Protein AF-0000000078967474 (afdb_homodimer)

Foldseek 3Di:
DQQFCVPPDPVLLVVLLVLLLLLLVLLLVLLVVCVVPVDPALQVLLLLLLLLLLQLLQCLPPPLQPNQLLVLLVVLPDDSVVSNVLLQVLLQVLQVVLVVLLVVLLVVLVVQLPDPPPPPCPVPVPPPPPPPPPDDDDDDDDDDDDDDDDPDDDPDDPPPPPPDPDPVVVVVVVVLLVQLSLLSSLLLSLLVLLLLLLLQLLLCLSLLCVVPVLLSNLSSVLSSVSSSSSSNNNLSSNCSSNVDNVVSSVSSSNSSVSSSVSNVVNVSPVRRHHPRSNNSSSSSSSSSNSSNNCSVPRSLVSSCVSVVVPPNSVVSSVVSNVSSVVSVVSSVVSDD/DDFFCVPPDPVLLVVLLVLLLLLLVLLLVLLVVCVVPVDPALQVLLLLLLLLLLQLLQCLPPPLQPNQLLVLLVVLPDDSVVSNVLLQVLLQVLQVVLVVLLVVLLVVLVVQLPDPPPPPCPVVPVDPPPPPPDDDDDDDDDDDDDDDDDPDDPVDDPPPPPPPPPPVVVVVVVVLSVQLSLLSSLLLSLLVLLLLLLLQLLLCLSLLCVVPVLLNNLSSVLSSVSSSSSSNNNLNSNCSSNVDNVVSSVSSSNSSVSSSVSNVVNVSPSRGHHPRSNNSSSSSSSSSNSSNNCSVPRSLVSSCVSVVVPPNSVVSSVVSNVSSVVSVVSSVVSDD

Secondary structure (DSSP, 8-state):
---SSTTS-HHHHHHHHHHHHHHHHHHHHHHHHHHHS----HHHHHHHHHHHHHHHHHIIIIIIIIIIIHHHHHHTT--HHHHHHHHHHHHHHHHHHHHHHHHHHHHHHHHHH-----------------------------------------------------HHHHHHHHHHHHHHHHHHHHHHHHHHHHHHHHHHHHHHHHHHHHH-HHHHHHHHHHHHHHHHHHHHHHHHHHHHHH--HHHHHHHHHHHHHHHHHHHHHHHHHHHH----HHHHHHHHHHHHHHHHHHIIIIIHHHHHHH-TT-SSHHHHHHHHHHHHHHHHHHHHHH--/---S-TTS-HHHHHHHHHHHHHHHHHHHHHHHHHHHS----HHHHHHHHHHHHHHHHHIIIIIIIIIIIHHHHHHTT--HHHHHHHHHHHHHHHHHHHHHHHHHHHHHHHHHH-----------------------------------------------------HHHHHHHHHHHHHHHHHHHHHHHHHHHHHHHHHHHHHHHHHHHHH-HHHHHHHHHHHHHHHHHHHHHHHHHHHHHH--HHHHHHHHHHHHHHHHHHHHHHHHHHHH----HHHHHHHHHHHHHHHHHHIIIIIHHHHHHH-TT-SSHHHHHHHHHHHHHHHHHHHHHH--

InterPro domains:
  IPR003689 Zinc/iron permease [PF02535] (16-325)

Solvent-accessible surface area (backbone atoms only — not comparable to full-atom values): 32319 Å² total; per-residue (Å²): 128,89,54,49,53,84,82,52,56,66,64,57,53,48,50,26,47,47,41,17,40,50,22,21,48,26,11,36,51,22,14,49,51,36,66,72,51,74,70,92,37,51,58,57,51,8,27,38,27,10,20,39,22,17,29,40,36,43,45,16,46,54,40,29,27,59,41,44,3,22,44,24,23,33,72,57,68,38,54,70,40,54,9,46,43,54,19,49,50,28,19,58,54,10,39,62,53,40,53,53,47,48,54,52,21,45,55,51,22,55,63,63,61,62,51,82,62,77,69,73,72,61,74,69,73,64,73,70,70,78,70,70,72,69,78,79,81,83,80,80,80,80,85,75,79,84,79,81,79,81,81,82,81,82,84,80,81,73,74,70,73,79,73,65,82,52,73,66,57,53,51,53,48,48,53,49,49,52,49,20,39,50,27,26,21,50,12,45,32,47,22,52,54,44,20,61,47,26,19,59,50,8,20,49,26,22,45,35,25,74,74,33,58,65,36,9,50,45,41,25,50,41,49,20,60,57,23,21,49,47,8,27,35,19,12,42,27,23,22,71,28,67,71,36,61,67,59,10,44,47,44,16,38,57,17,22,50,28,8,43,52,16,21,51,51,24,48,44,30,72,16,56,38,77,71,49,40,54,56,52,10,44,51,29,3,26,42,16,18,26,40,37,44,46,20,66,65,44,29,39,52,52,8,36,71,47,27,80,80,50,82,40,26,59,61,24,21,49,49,19,30,49,54,43,50,51,38,51,43,53,40,44,66,44,50,129,130,89,60,40,59,81,84,55,55,66,64,58,54,49,51,25,45,48,40,17,41,50,22,21,48,26,10,36,53,23,14,49,50,37,68,72,51,75,69,92,36,50,58,55,52,8,26,38,28,10,21,40,21,17,28,40,37,43,44,17,45,55,40,30,27,61,41,46,4,22,44,24,22,33,72,57,66,38,54,69,41,53,9,46,42,54,18,48,51,28,19,58,54,10,39,63,51,39,51,53,46,48,54,52,21,46,55,51,23,55,62,65,60,60,48,79,59,75,68,72,69,61,72,70,72,64,74,73,67,80,74,74,73,77,73,85,79,84,79,80,78,75,83,79,76,84,80,80,82,78,82,76,80,78,83,77,82,70,77,67,70,78,72,64,80,53,70,66,57,53,52,52,49,48,54,50,49,52,49,20,39,50,26,26,22,50,11,46,35,46,22,52,52,45,20,61,45,27,19,59,50,7,20,48,26,22,44,34,24,73,74,32,58,66,38,9,51,45,40,24,50,43,49,22,60,58,23,21,50,48,8,28,35,20,12,44,27,24,21,71,27,66,70,36,63,67,60,10,44,48,45,15,39,57,17,23,51,27,8,43,52,15,21,50,51,23,50,44,31,72,14,58,42,78,72,48,40,52,55,50,10,42,52,30,2,24,44,15,18,26,40,36,42,45,20,65,64,46,28,39,51,52,8,36,71,46,26,78,82,51,82,41,26,58,61,25,21,50,51,19,29,49,54,44,49,50,40,52,43,53,40,43,66,45,49,129

Organism: NCBI:txid3068

Nearest PDB structures (foldseek):
  5tsb-assembly1_A  TM=7.595E-01  e=4.022E-06  Bordetella bronchiseptica RB50
  7z6n-assembly1_A  TM=7.230E-01  e=1.761E-06  Bordetella bronchiseptica
  8czj-assembly1_A  TM=6.853E-01  e=2.496E-05  Bordetella bronchiseptica RB50
  7z6n-assembly1_A  TM=7.226E-01  e=1.488E-06  Bordetella bronchiseptica
  5tsb-assembly1_A  TM=7.365E-01  e=4.015E-06  Bordetella bronchiseptica RB50

Radius of gyration: 35.5 Å; Cα contacts (8 Å, |Δi|>4): 1011; chains: 2; bounding box: 143×106×66 Å

pLDDT: mean 75.91, std 23.41, range [16.28, 97.38]

Sequence (672 aa):
MAGGCQGISAGRLGVAYACVIGAGVASVAGGLIIIAVPVKNNLFLAASLAFAAGVMLYISVVDIFAGKSVGHFAEAGYDDAYAFTYASICFFCGFPISWALDKLAERLAYQGSEGPSPLAHHPSTSALPEKVQTDDSTSVAGGTLPQQRALTDVESAADLGSQRPSDMDSEQASVKAVRSRKLIHMGILAAMAVALHNMPEGLVTFVGYMDSITSGITTAVAIAIHNIPEGMVISSAVYFGTGRRGRAILWAALAAFTEPLGGLIGLAVVCGGSMTETVFGILFGLVGGIMTYISLKELLPGARSFDPEDRVTTGFLTAGMIIMACSLIAIAFSSPMAGGCQGISAGRLGVAYACVIGAGVASVAGGLIIIAVPVKNNLFLAASLAFAAGVMLYISVVDIFAGKSVGHFAEAGYDDAYAFTYASICFFCGFPISWALDKLAERLAYQGSEGPSPLAHHPSTSALPEKVQTDDSTSVAGGTLPQQRALTDVESAADLGSQRPSDMDSEQASVKAVRSRKLIHMGILAAMAVALHNMPEGLVTFVGYMDSITSGITTAVAIAIHNIPEGMVISSAVYFGTGRRGRAILWAALAAFTEPLGGLIGLAVVCGGSMTETVFGILFGLVGGIMTYISLKELLPGARSFDPEDRVTTGFLTAGMIIMACSLIAIAFSSP

Structure (mmCIF, N/CA/C/O backbone):
data_AF-0000000078967474-model_v1
#
loop_
_entity.id
_entity.type
_entity.pdbx_description
1 polymer 'Iron-nutrition responsive ZIP family transporter'
#
loop_
_atom_site.group_PDB
_atom_site.id
_atom_site.type_symbol
_atom_site.label_atom_id
_atom_site.label_alt_id
_atom_site.label_comp_id
_atom_site.label_asym_id
_atom_site.label_entity_id
_atom_site.label_seq_id
_atom_site.pdbx_PDB_ins_code
_atom_site.Cartn_x
_atom_site.Cartn_y
_atom_site.Cartn_z
_atom_site.occupancy
_atom_site.B_iso_or_equiv
_atom_site.auth_seq_id
_atom_site.auth_comp_id
_atom_site.auth_asym_id
_atom_site.auth_atom_id
_atom_site.pdbx_PDB_model_num
ATOM 1 N N . MET A 1 1 ? 32.062 -26.656 -1.939 1 31.28 1 MET A N 1
ATOM 2 C CA . MET A 1 1 ? 32.188 -25.844 -3.146 1 31.28 1 MET A CA 1
ATOM 3 C C . MET A 1 1 ? 33.219 -24.734 -2.957 1 31.28 1 MET A C 1
ATOM 5 O O . MET A 1 1 ? 33.312 -24.156 -1.879 1 31.28 1 MET A O 1
ATOM 9 N N . ALA A 1 2 ? 34.375 -24.703 -3.506 1 35.75 2 ALA A N 1
ATOM 10 C CA . ALA A 1 2 ? 35.531 -23.828 -3.35 1 35.75 2 ALA A CA 1
ATOM 11 C C . ALA A 1 2 ? 35.094 -22.359 -3.285 1 35.75 2 ALA A C 1
ATOM 13 O O . ALA A 1 2 ? 34.5 -21.844 -4.227 1 35.75 2 ALA A O 1
ATOM 14 N N . GLY A 1 3 ? 34.75 -21.609 -2.395 1 43.16 3 GLY A N 1
ATOM 15 C CA . GLY A 1 3 ? 34.438 -20.359 -1.721 1 43.16 3 GLY A CA 1
ATOM 16 C C . GLY A 1 3 ? 35.5 -19.297 -1.908 1 43.16 3 GLY A C 1
ATOM 17 O O . GLY A 1 3 ? 36.188 -18.922 -0.955 1 43.16 3 GLY A O 1
ATOM 18 N N . GLY A 1 4 ? 35.719 -18.938 -3.238 1 57.34 4 GLY A N 1
ATOM 19 C CA . GLY A 1 4 ? 36.5 -17.859 -3.816 1 57.34 4 GLY A CA 1
ATOM 20 C C . GLY A 1 4 ? 36.031 -17.438 -5.195 1 57.34 4 GLY A C 1
ATOM 21 O O . GLY A 1 4 ? 35.156 -18.109 -5.781 1 57.34 4 GLY A O 1
ATOM 22 N N . CYS A 1 5 ? 36.125 -16.156 -5.543 1 64.12 5 CYS A N 1
ATOM 23 C CA . CYS A 1 5 ? 35.812 -15.648 -6.875 1 64.12 5 CYS A CA 1
ATOM 24 C C . CYS A 1 5 ? 36.781 -16.234 -7.918 1 64.12 5 CYS A C 1
ATOM 26 O O . CYS A 1 5 ? 37 -15.641 -8.969 1 64.12 5 CYS A O 1
ATOM 28 N N . GLN A 1 6 ? 37.438 -17.375 -7.637 1 66.38 6 GLN A N 1
ATOM 29 C CA . GLN A 1 6 ? 38.531 -17.859 -8.469 1 66.38 6 GLN A CA 1
ATOM 30 C C . GLN A 1 6 ? 38.031 -18.203 -9.875 1 66.38 6 GLN A C 1
ATOM 32 O O . GLN A 1 6 ? 38.75 -18.031 -10.852 1 66.38 6 GLN A O 1
ATOM 37 N N . GLY A 1 7 ? 36.812 -18.078 -10.234 1 66.75 7 GLY A N 1
ATOM 38 C CA . GLY A 1 7 ? 36.281 -18.375 -11.555 1 66.75 7 GLY A CA 1
ATOM 39 C C . GLY A 1 7 ? 35.531 -17.203 -12.172 1 66.75 7 GLY A C 1
ATOM 40 O O . GLY A 1 7 ? 35.156 -17.25 -13.344 1 66.75 7 GLY A O 1
ATOM 41 N N . ILE A 1 8 ? 35.531 -16.234 -11.484 1 73.56 8 ILE A N 1
ATOM 42 C CA . ILE A 1 8 ? 34.812 -15.094 -11.992 1 73.56 8 ILE A CA 1
ATOM 43 C C . ILE A 1 8 ? 35.781 -13.992 -12.414 1 73.56 8 ILE A C 1
ATOM 45 O O . ILE A 1 8 ? 36.688 -13.648 -11.664 1 73.56 8 ILE A O 1
ATOM 49 N N . SER A 1 9 ? 35.75 -13.578 -13.711 1 79.31 9 SER A N 1
ATOM 50 C CA . SER A 1 9 ? 36.625 -12.516 -14.234 1 79.31 9 SER A CA 1
ATOM 51 C C . SER A 1 9 ? 36.531 -11.266 -13.367 1 79.31 9 SER A C 1
ATOM 53 O O . SER A 1 9 ? 35.438 -10.836 -12.984 1 79.31 9 SER A O 1
ATOM 55 N N . ALA A 1 10 ? 37.656 -10.812 -13.016 1 82.44 10 ALA A N 1
ATOM 56 C CA . ALA A 1 10 ? 37.75 -9.586 -12.242 1 82.44 10 ALA A CA 1
ATOM 57 C C . ALA A 1 10 ? 37 -8.445 -12.914 1 82.44 10 ALA A C 1
ATOM 59 O O . ALA A 1 10 ? 36.438 -7.586 -12.242 1 82.44 10 ALA A O 1
ATOM 60 N N . GLY A 1 11 ? 37 -8.453 -14.172 1 87.25 11 GLY A N 1
ATOM 61 C CA . GLY A 1 11 ? 36.281 -7.445 -14.922 1 87.25 11 GLY A CA 1
ATOM 62 C C . GLY A 1 11 ? 34.781 -7.508 -14.703 1 87.25 11 GLY A C 1
ATOM 63 O O . GLY A 1 11 ? 34.125 -6.477 -14.57 1 87.25 11 GLY A O 1
ATOM 64 N N . ARG A 1 12 ? 34.344 -8.719 -14.656 1 90.06 12 ARG A N 1
ATOM 65 C CA . ARG A 1 12 ? 32.906 -8.898 -14.445 1 90.06 12 ARG A CA 1
ATOM 66 C C . ARG A 1 12 ? 32.5 -8.438 -13.047 1 90.06 12 ARG A C 1
ATOM 68 O O . ARG A 1 12 ? 31.453 -7.805 -12.875 1 90.06 12 ARG A O 1
ATOM 75 N N . LEU A 1 13 ? 33.312 -8.719 -12.125 1 90.69 13 LEU A N 1
ATOM 76 C CA . LEU A 1 13 ? 33.062 -8.289 -10.75 1 90.69 13 LEU A CA 1
ATOM 77 C C . LEU A 1 13 ? 33.094 -6.766 -10.648 1 90.69 13 LEU A C 1
ATOM 79 O O . LEU A 1 13 ? 32.281 -6.164 -9.961 1 90.69 13 LEU A O 1
ATOM 83 N N . GLY A 1 14 ? 34.031 -6.211 -11.344 1 92.62 14 GLY A N 1
ATOM 84 C CA . GLY A 1 14 ? 34.156 -4.766 -11.336 1 92.62 14 GLY A CA 1
ATOM 85 C C . GLY A 1 14 ? 32.969 -4.047 -11.938 1 92.62 14 GLY A C 1
ATOM 86 O O . GLY A 1 14 ? 32.5 -3.051 -11.391 1 92.62 14 GLY A O 1
ATOM 87 N N . VAL A 1 15 ? 32.562 -4.547 -13.031 1 93.44 15 VAL A N 1
ATOM 88 C CA . VAL A 1 15 ? 31.406 -3.916 -13.688 1 93.44 15 VAL A CA 1
ATOM 89 C C . VAL A 1 15 ? 30.156 -4.078 -12.828 1 93.44 15 VAL A C 1
ATOM 91 O O . VAL A 1 15 ? 29.344 -3.164 -12.734 1 93.44 15 VAL A O 1
ATOM 94 N N . ALA A 1 16 ? 30.031 -5.277 -12.266 1 93.12 16 ALA A N 1
ATOM 95 C CA . ALA A 1 16 ? 28.906 -5.508 -11.359 1 93.12 16 ALA A CA 1
ATOM 96 C C . ALA A 1 16 ? 28.891 -4.48 -10.234 1 93.12 16 ALA A C 1
ATOM 98 O O . ALA A 1 16 ? 27.844 -3.9 -9.922 1 93.12 16 ALA A O 1
ATOM 99 N N . TYR A 1 17 ? 29.984 -4.316 -9.711 1 94.19 17 TYR A N 1
ATOM 100 C CA . TYR A 1 17 ? 30.078 -3.385 -8.594 1 94.19 17 TYR A CA 1
ATOM 101 C C . TYR A 1 17 ? 29.906 -1.946 -9.07 1 94.19 17 TYR A C 1
ATOM 103 O O . TYR A 1 17 ? 29.328 -1.117 -8.352 1 94.19 17 TYR A O 1
ATOM 111 N N . ALA A 1 18 ? 30.406 -1.661 -10.25 1 94.62 18 ALA A N 1
ATOM 112 C CA . ALA A 1 18 ? 30.188 -0.342 -10.836 1 94.62 18 ALA A CA 1
ATOM 113 C C . ALA A 1 18 ? 28.688 -0.064 -11.016 1 94.62 18 ALA A C 1
ATOM 115 O O . ALA A 1 18 ? 28.234 1.07 -10.836 1 94.62 18 ALA A O 1
ATOM 116 N N . CYS A 1 19 ? 28 -1.054 -11.383 1 93.88 19 CYS A N 1
ATOM 117 C CA . CYS A 1 19 ? 26.547 -0.922 -11.5 1 93.88 19 CYS A CA 1
ATOM 118 C C . CYS A 1 19 ? 25.922 -0.571 -10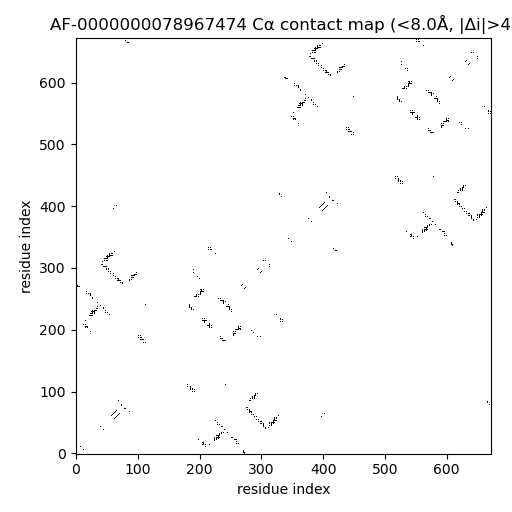.156 1 93.88 19 CYS A C 1
ATOM 120 O O . CYS A 1 19 ? 25.047 0.29 -10.078 1 93.88 19 CYS A O 1
ATOM 122 N N . VAL A 1 20 ? 26.406 -1.191 -9.133 1 94.44 20 VAL A N 1
ATOM 123 C CA . VAL A 1 20 ? 25.922 -0.939 -7.777 1 94.44 20 VAL A CA 1
ATOM 124 C C . VAL A 1 20 ? 26.219 0.503 -7.379 1 94.44 20 VAL A C 1
ATOM 126 O O . VAL A 1 20 ? 25.344 1.215 -6.883 1 94.44 20 VAL A O 1
ATOM 129 N N . ILE A 1 21 ? 27.406 0.875 -7.656 1 94.62 21 ILE A N 1
ATOM 130 C CA . ILE A 1 21 ? 27.828 2.229 -7.309 1 94.62 21 ILE A CA 1
ATOM 131 C C . ILE A 1 21 ? 27.016 3.242 -8.117 1 94.62 21 ILE A C 1
ATOM 133 O O . ILE A 1 21 ? 26.594 4.27 -7.582 1 94.62 21 ILE A O 1
ATOM 137 N N . GLY A 1 22 ? 26.891 2.971 -9.312 1 93.69 22 GLY A N 1
ATOM 138 C CA . GLY A 1 22 ? 26.094 3.854 -10.164 1 93.69 22 GLY A CA 1
ATOM 139 C C . GLY A 1 22 ? 24.688 4.07 -9.656 1 93.69 22 GLY A C 1
ATOM 140 O O . GLY A 1 22 ? 24.188 5.199 -9.641 1 93.69 22 GLY A O 1
ATOM 141 N N . ALA A 1 23 ? 24.062 3.025 -9.281 1 90.5 23 ALA A N 1
ATOM 142 C CA . ALA A 1 23 ? 22.719 3.119 -8.727 1 90.5 23 ALA A CA 1
ATOM 143 C C . ALA A 1 23 ? 22.703 3.963 -7.457 1 90.5 23 ALA A C 1
ATOM 145 O O . ALA A 1 23 ? 21.797 4.77 -7.25 1 90.5 23 ALA A O 1
ATOM 146 N N . GLY A 1 24 ? 23.688 3.779 -6.645 1 90.81 24 GLY A N 1
ATOM 147 C CA . GLY A 1 24 ? 23.797 4.566 -5.426 1 90.81 24 GLY A CA 1
ATOM 148 C C . GLY A 1 24 ? 24.047 6.039 -5.688 1 90.81 24 GLY A C 1
ATOM 149 O O . GLY A 1 24 ? 23.453 6.898 -5.031 1 90.81 24 GLY A O 1
ATOM 150 N N . VAL A 1 25 ? 24.844 6.34 -6.668 1 93.5 25 VAL A N 1
ATOM 151 C CA . VAL A 1 25 ? 25.203 7.711 -7.02 1 93.5 25 VAL A CA 1
ATOM 152 C C . VAL A 1 25 ? 23.969 8.445 -7.531 1 93.5 25 VAL A C 1
ATOM 154 O O . VAL A 1 25 ? 23.844 9.664 -7.352 1 93.5 25 VAL A O 1
ATOM 157 N N . ALA A 1 26 ? 23.078 7.75 -8.062 1 93 26 ALA A N 1
ATOM 158 C CA . ALA A 1 26 ? 21.844 8.352 -8.555 1 93 26 ALA A CA 1
ATOM 159 C C . ALA A 1 26 ? 21.078 9.039 -7.43 1 93 26 ALA A C 1
ATOM 161 O O . ALA A 1 26 ? 20.484 10.109 -7.629 1 93 26 ALA A O 1
ATOM 162 N N . SER A 1 27 ? 21.078 8.445 -6.297 1 91.38 27 SER A N 1
ATOM 163 C CA . SER A 1 27 ? 20.438 9.062 -5.141 1 91.38 27 SER A CA 1
ATOM 164 C C . SER A 1 27 ? 21.109 10.375 -4.77 1 91.38 27 SER A C 1
ATOM 166 O O . SER A 1 27 ? 20.438 11.359 -4.441 1 91.38 27 SER A O 1
ATOM 168 N N . VAL A 1 28 ? 22.406 10.359 -4.832 1 92.62 28 VAL A N 1
ATOM 169 C CA . VAL A 1 28 ? 23.156 11.57 -4.52 1 92.62 28 VAL A CA 1
ATOM 170 C C . VAL A 1 28 ? 22.875 12.641 -5.57 1 92.62 28 VAL A C 1
ATOM 172 O O . VAL A 1 28 ? 22.703 13.82 -5.238 1 92.62 28 VAL A O 1
ATOM 175 N N . ALA A 1 29 ? 22.828 12.242 -6.758 1 92.81 29 ALA A N 1
ATOM 176 C CA . ALA A 1 29 ? 22.516 13.164 -7.844 1 92.81 29 ALA A CA 1
ATOM 177 C C . ALA A 1 29 ? 21.141 13.797 -7.645 1 92.81 29 ALA A C 1
ATOM 179 O O . ALA A 1 29 ? 20.969 15 -7.867 1 92.81 29 ALA A O 1
ATOM 180 N N . GLY A 1 30 ? 20.219 13.055 -7.281 1 88.75 30 GLY A N 1
ATOM 181 C CA . GLY A 1 30 ? 18.906 13.586 -6.969 1 88.75 30 GLY A CA 1
ATOM 182 C C . GLY A 1 30 ? 18.922 14.633 -5.871 1 88.75 30 GLY A C 1
ATOM 183 O O . GLY A 1 30 ? 18.281 15.68 -5.984 1 88.75 30 GLY A O 1
ATOM 184 N N . GLY A 1 31 ? 19.641 14.289 -4.836 1 89.5 31 GLY A N 1
ATOM 185 C CA . GLY A 1 31 ? 19.797 15.258 -3.76 1 89.5 31 GLY A CA 1
ATOM 186 C C . GLY A 1 31 ? 20.453 16.547 -4.215 1 89.5 31 GLY A C 1
ATOM 187 O O . GLY A 1 31 ? 20.062 17.641 -3.773 1 89.5 31 GLY A O 1
ATOM 188 N N . LEU A 1 32 ? 21.359 16.453 -5.129 1 89.31 32 LEU A N 1
ATOM 189 C CA . LEU A 1 32 ? 22.078 17.625 -5.637 1 89.31 32 LEU A CA 1
ATOM 190 C C . LEU A 1 32 ? 21.156 18.5 -6.484 1 89.31 32 LEU A C 1
ATOM 192 O O . LEU A 1 32 ? 21.312 19.719 -6.5 1 89.31 32 LEU A O 1
ATOM 196 N N . ILE A 1 33 ? 20.25 17.906 -7.098 1 84.06 33 ILE A N 1
ATOM 197 C CA . ILE A 1 33 ? 19.328 18.641 -7.941 1 84.06 33 ILE A CA 1
ATOM 198 C C . ILE A 1 33 ? 18.5 19.594 -7.086 1 84.06 33 ILE A C 1
ATOM 200 O O . ILE A 1 33 ? 18.281 20.75 -7.473 1 84.06 33 ILE A O 1
ATOM 204 N N . ILE A 1 34 ? 18.156 19.219 -5.945 1 79.69 34 ILE A N 1
ATOM 205 C CA . ILE A 1 34 ? 17.312 20.031 -5.066 1 79.69 34 ILE A CA 1
ATOM 206 C C . ILE A 1 34 ? 18.109 21.203 -4.523 1 79.69 34 ILE A C 1
ATOM 208 O O . ILE A 1 34 ? 17.578 22.297 -4.324 1 79.69 34 ILE A O 1
ATOM 212 N N . ILE A 1 35 ? 19.297 20.969 -4.281 1 78.81 35 ILE A N 1
ATOM 213 C CA . ILE A 1 35 ? 20.156 22.016 -3.748 1 78.81 35 ILE A CA 1
ATOM 214 C C . ILE A 1 35 ? 20.391 23.078 -4.824 1 78.81 35 ILE A C 1
ATOM 216 O O . ILE A 1 35 ? 20.484 24.266 -4.52 1 78.81 35 ILE A O 1
ATOM 220 N N . ALA A 1 36 ? 20.391 22.594 -5.934 1 79.81 36 ALA A N 1
ATOM 221 C CA . ALA A 1 36 ? 20.672 23.5 -7.043 1 79.81 36 ALA A CA 1
ATOM 222 C C . ALA A 1 36 ? 19.422 24.312 -7.418 1 79.81 36 ALA A C 1
ATOM 224 O O . ALA A 1 36 ? 19.531 25.438 -7.906 1 79.81 36 ALA A O 1
ATOM 225 N N . VAL A 1 37 ? 18.25 23.734 -7.211 1 66.31 37 VAL A N 1
ATOM 226 C CA . VAL A 1 37 ? 17.016 24.453 -7.551 1 66.31 37 VAL A CA 1
ATOM 227 C C . VAL A 1 37 ? 16.109 24.516 -6.328 1 66.31 37 VAL A C 1
ATOM 229 O O . VAL A 1 37 ? 15.258 23.641 -6.129 1 66.31 37 VAL A O 1
ATOM 232 N N . PRO A 1 38 ? 16.469 25.422 -5.441 1 61.19 38 PRO A N 1
ATOM 233 C CA . PRO A 1 38 ? 15.75 25.469 -4.168 1 61.19 38 PRO A CA 1
ATOM 234 C C . PRO A 1 38 ? 14.266 25.781 -4.34 1 61.19 38 PRO A C 1
ATOM 236 O O . PRO A 1 38 ? 13.914 26.859 -4.844 1 61.19 38 PRO A O 1
ATOM 239 N N . VAL A 1 39 ? 13.461 24.812 -4.543 1 60.75 39 VAL A N 1
ATOM 240 C CA . VAL A 1 39 ? 12.031 25.078 -4.617 1 60.75 39 VAL A CA 1
ATOM 241 C C . VAL A 1 39 ? 11.414 25 -3.219 1 60.75 39 VAL A C 1
ATOM 243 O O . VAL A 1 39 ? 11.43 23.938 -2.588 1 60.75 39 VAL A O 1
ATOM 246 N N . LYS A 1 40 ? 11.328 26.109 -2.607 1 66.81 40 LYS A N 1
ATOM 247 C CA . LYS A 1 40 ? 10.68 26.203 -1.305 1 66.81 40 LYS A CA 1
ATOM 248 C C . LYS A 1 40 ? 9.164 26.297 -1.451 1 66.81 40 LYS A C 1
ATOM 250 O O . LYS A 1 40 ? 8.562 27.328 -1.136 1 66.81 40 LYS A O 1
ATOM 255 N N . ASN A 1 41 ? 8.617 25.328 -1.972 1 81.44 41 ASN A N 1
ATOM 256 C CA . ASN A 1 41 ? 7.18 25.266 -2.188 1 81.44 41 ASN A CA 1
ATOM 257 C C . ASN A 1 41 ? 6.574 24.016 -1.552 1 81.44 41 ASN A C 1
ATOM 259 O O . ASN A 1 41 ? 7.09 22.922 -1.725 1 81.44 41 ASN A O 1
ATOM 263 N N . ASN A 1 42 ? 5.645 24.328 -0.782 1 84.62 42 ASN A N 1
ATOM 264 C CA . ASN A 1 42 ? 4.957 23.234 -0.091 1 84.62 42 ASN A CA 1
ATOM 265 C C . ASN A 1 42 ? 4.453 22.172 -1.069 1 84.62 42 ASN A C 1
ATOM 267 O O . ASN A 1 42 ? 4.512 20.984 -0.781 1 84.62 42 ASN A O 1
ATOM 271 N N . LEU A 1 43 ? 4.156 22.641 -2.197 1 89.12 43 LEU A N 1
ATOM 272 C CA . LEU A 1 43 ? 3.6 21.703 -3.164 1 89.12 43 LEU A CA 1
ATOM 273 C C . LEU A 1 43 ? 4.695 20.828 -3.762 1 89.12 43 LEU A C 1
ATOM 275 O O . LEU A 1 43 ? 4.457 19.656 -4.066 1 89.12 43 LEU A O 1
ATOM 279 N N . PHE A 1 44 ? 5.789 21.438 -3.904 1 84.88 44 PHE A N 1
ATOM 280 C CA . PHE A 1 44 ? 6.906 20.641 -4.402 1 84.88 44 PHE A CA 1
ATOM 281 C C . PHE A 1 44 ? 7.312 19.578 -3.387 1 84.88 44 PHE A C 1
ATOM 283 O O . PHE A 1 44 ? 7.582 18.438 -3.752 1 84.88 44 PHE A O 1
ATOM 290 N N . LEU A 1 45 ? 7.32 20 -2.15 1 81.06 45 LEU A N 1
ATOM 291 C CA . LEU A 1 45 ? 7.66 19.047 -1.099 1 81.06 45 LEU A CA 1
ATOM 292 C C . LEU A 1 45 ? 6.629 17.938 -1.027 1 81.06 45 LEU A C 1
ATOM 294 O O . LEU A 1 45 ? 6.984 16.75 -0.924 1 81.06 45 LEU A O 1
ATOM 298 N N . ALA A 1 46 ? 5.457 18.312 -1.116 1 88.44 46 ALA A N 1
ATOM 299 C CA . ALA A 1 46 ? 4.375 17.344 -1.087 1 88.44 46 ALA A CA 1
ATOM 300 C C . ALA A 1 46 ? 4.48 16.359 -2.256 1 88.44 46 ALA A C 1
ATOM 302 O O . ALA A 1 46 ? 4.332 15.148 -2.08 1 88.44 46 ALA A O 1
ATOM 303 N N . ALA A 1 47 ? 4.809 16.922 -3.391 1 89 47 ALA A N 1
ATOM 304 C CA . ALA A 1 47 ? 4.93 16.094 -4.594 1 89 47 ALA A CA 1
ATOM 305 C C . ALA A 1 47 ? 6.086 15.109 -4.469 1 89 47 ALA A C 1
ATOM 307 O O . ALA A 1 47 ? 5.945 13.93 -4.816 1 89 47 ALA A O 1
ATOM 308 N N . SER A 1 48 ? 7.164 15.594 -3.961 1 83.25 48 SER A N 1
ATOM 309 C CA . SER A 1 48 ? 8.344 14.742 -3.828 1 83.25 48 SER A CA 1
ATOM 310 C C . SER A 1 48 ? 8.102 13.617 -2.834 1 83.25 48 SER A C 1
ATOM 312 O O . SER A 1 48 ? 8.445 12.461 -3.1 1 83.25 48 SER A O 1
ATOM 314 N N . LEU A 1 49 ? 7.516 13.969 -1.725 1 83.56 49 LEU A N 1
ATOM 315 C CA . LEU A 1 49 ? 7.227 12.977 -0.693 1 83.56 49 LEU A CA 1
ATOM 316 C C . LEU A 1 49 ? 6.227 11.945 -1.196 1 83.56 49 LEU A C 1
ATOM 318 O O . LEU A 1 49 ? 6.398 10.742 -0.975 1 83.56 49 LEU A O 1
ATOM 322 N N . ALA A 1 50 ? 5.254 12.422 -1.874 1 90.69 50 ALA A N 1
ATOM 323 C CA . ALA A 1 50 ? 4.223 11.531 -2.4 1 90.69 50 ALA A CA 1
ATOM 324 C C . ALA A 1 50 ? 4.789 10.602 -3.469 1 90.69 50 ALA A C 1
ATOM 326 O O . ALA A 1 50 ? 4.457 9.414 -3.506 1 90.69 50 ALA A O 1
ATOM 327 N N . PHE A 1 51 ? 5.59 11.18 -4.289 1 87.75 51 PHE A N 1
ATOM 328 C CA . PHE A 1 51 ? 6.219 10.375 -5.332 1 87.75 51 PHE A CA 1
ATOM 329 C C . PHE A 1 51 ? 7.066 9.266 -4.727 1 87.75 51 PHE A C 1
ATOM 331 O O . PHE A 1 51 ? 6.977 8.109 -5.141 1 87.75 51 PHE A O 1
ATOM 338 N N . ALA A 1 52 ? 7.828 9.648 -3.768 1 81.19 52 ALA A N 1
ATOM 339 C CA . ALA A 1 52 ? 8.672 8.672 -3.086 1 81.19 52 ALA A CA 1
ATOM 340 C C . ALA A 1 52 ? 7.832 7.602 -2.396 1 81.19 52 ALA A C 1
ATOM 342 O O . ALA A 1 52 ? 8.172 6.418 -2.43 1 81.19 52 ALA A O 1
ATOM 343 N N . ALA A 1 53 ? 6.785 7.992 -1.749 1 88.12 53 ALA A N 1
ATOM 344 C CA . ALA A 1 53 ? 5.891 7.055 -1.071 1 88.12 53 ALA A CA 1
ATOM 345 C C . ALA A 1 53 ? 5.281 6.066 -2.059 1 88.12 53 ALA A C 1
ATOM 347 O O . ALA A 1 53 ? 5.18 4.871 -1.768 1 88.12 53 ALA A O 1
ATOM 348 N N . GLY A 1 54 ? 4.914 6.539 -3.24 1 91.06 54 GLY A N 1
ATOM 349 C CA . GLY A 1 54 ? 4.352 5.672 -4.262 1 91.06 54 GLY A CA 1
ATOM 350 C C . GLY A 1 54 ? 5.328 4.629 -4.766 1 91.06 54 GLY A C 1
ATOM 351 O O . GLY A 1 54 ? 4.984 3.447 -4.875 1 91.06 54 GLY A O 1
ATOM 352 N N . VAL A 1 55 ? 6.465 5.094 -5.039 1 85.94 55 VAL A N 1
ATOM 353 C CA . VAL A 1 55 ? 7.512 4.195 -5.516 1 85.94 55 VAL A CA 1
ATOM 354 C C . VAL A 1 55 ? 7.797 3.131 -4.461 1 85.94 55 VAL A C 1
ATOM 356 O O . VAL A 1 55 ? 7.785 1.935 -4.758 1 85.94 55 VAL A O 1
ATOM 359 N N . MET A 1 56 ? 7.996 3.604 -3.283 1 83.56 56 MET A N 1
ATOM 360 C CA . MET A 1 56 ? 8.406 2.719 -2.197 1 83.56 56 MET A CA 1
ATOM 361 C C . MET A 1 56 ? 7.289 1.744 -1.839 1 83.56 56 MET A C 1
ATOM 363 O O . MET A 1 56 ? 7.547 0.567 -1.576 1 83.56 56 MET A O 1
ATOM 367 N N . LEU A 1 57 ? 6.113 2.207 -1.821 1 91.12 57 LEU A N 1
ATOM 368 C CA . LEU A 1 57 ? 4.98 1.357 -1.464 1 91.12 57 LEU A CA 1
ATOM 369 C C . LEU A 1 57 ? 4.77 0.264 -2.506 1 91.12 57 LEU A C 1
ATOM 371 O O . LEU A 1 57 ? 4.555 -0.899 -2.156 1 91.12 57 LEU A O 1
ATOM 375 N N . TYR A 1 58 ? 4.848 0.623 -3.725 1 92.69 58 TYR A N 1
ATOM 376 C CA . TYR A 1 58 ? 4.605 -0.342 -4.793 1 92.69 58 TYR A CA 1
ATOM 377 C C . TYR A 1 58 ? 5.688 -1.417 -4.809 1 92.69 58 TYR A C 1
ATOM 379 O O . TYR A 1 58 ? 5.383 -2.611 -4.836 1 92.69 58 TYR A O 1
ATOM 387 N N . ILE A 1 59 ? 6.879 -1.009 -4.762 1 85.38 59 ILE A N 1
ATOM 388 C CA . ILE A 1 59 ? 7.969 -1.97 -4.887 1 85.38 59 ILE A CA 1
ATOM 389 C C . ILE A 1 59 ? 8.031 -2.846 -3.639 1 85.38 59 ILE A C 1
ATOM 391 O O . ILE A 1 59 ? 8.367 -4.031 -3.719 1 85.38 59 ILE A O 1
ATOM 395 N N . SER A 1 60 ? 7.738 -2.293 -2.496 1 89.25 60 SER A N 1
ATOM 396 C CA . SER A 1 60 ? 7.887 -3.023 -1.241 1 89.25 60 SER A CA 1
ATOM 397 C C . SER A 1 60 ? 6.879 -4.168 -1.146 1 89.25 60 SER A C 1
ATOM 399 O O . SER A 1 60 ? 7.223 -5.266 -0.703 1 89.25 60 SER A O 1
ATOM 401 N N . VAL A 1 61 ? 5.719 -3.908 -1.626 1 94.12 61 VAL A N 1
ATOM 402 C CA . VAL A 1 61 ? 4.68 -4.918 -1.434 1 94.12 61 VAL A CA 1
ATOM 403 C C . VAL A 1 61 ? 4.633 -5.848 -2.643 1 94.12 61 VAL A C 1
ATOM 405 O O . VAL A 1 61 ? 4.621 -7.07 -2.492 1 94.12 61 VAL A O 1
ATOM 408 N N . VAL A 1 62 ? 4.711 -5.312 -3.84 1 92.44 62 VAL A N 1
ATOM 409 C CA . VAL A 1 62 ? 4.477 -6.078 -5.059 1 92.44 62 VAL A CA 1
ATOM 410 C C . VAL A 1 62 ? 5.711 -6.914 -5.391 1 92.44 62 VAL A C 1
ATOM 412 O O . VAL A 1 62 ? 5.594 -8.078 -5.785 1 92.44 62 VAL A O 1
ATOM 415 N N . ASP A 1 63 ? 6.797 -6.324 -5.23 1 88.62 63 ASP A N 1
ATOM 416 C CA . ASP A 1 63 ? 8 -7.008 -5.691 1 88.62 63 ASP A CA 1
ATOM 417 C C . ASP A 1 63 ? 8.781 -7.59 -4.516 1 88.62 63 ASP A C 1
ATOM 419 O O . ASP A 1 63 ? 9.031 -8.797 -4.465 1 88.62 63 ASP A O 1
ATOM 423 N N . ILE A 1 64 ? 9.086 -6.785 -3.553 1 85.69 64 ILE A N 1
ATOM 424 C CA . ILE A 1 64 ? 9.992 -7.191 -2.48 1 85.69 64 ILE A CA 1
ATOM 425 C C . ILE A 1 64 ? 9.305 -8.227 -1.594 1 85.69 64 ILE A C 1
ATOM 427 O O . ILE A 1 64 ? 9.867 -9.297 -1.331 1 85.69 64 ILE A O 1
ATOM 431 N N . PHE A 1 65 ? 8.117 -7.973 -1.168 1 93.62 65 PHE A N 1
ATOM 432 C CA . PHE A 1 65 ? 7.406 -8.891 -0.284 1 93.62 65 PHE A CA 1
ATOM 433 C C . PHE A 1 65 ? 6.809 -10.047 -1.073 1 93.62 65 PHE A C 1
ATOM 435 O O . PHE A 1 65 ? 7.246 -11.188 -0.935 1 93.62 65 PHE A O 1
ATOM 442 N N . ALA A 1 66 ? 5.957 -9.781 -2.01 1 91.25 66 ALA A N 1
ATOM 443 C CA . ALA A 1 66 ? 5.188 -10.812 -2.693 1 91.25 66 ALA A CA 1
ATOM 444 C C . ALA A 1 66 ? 6.047 -11.547 -3.721 1 91.25 66 ALA A C 1
ATOM 446 O O . ALA A 1 66 ? 5.852 -12.742 -3.967 1 91.25 66 ALA A O 1
ATOM 447 N N . GLY A 1 67 ? 6.984 -10.875 -4.281 1 89.31 67 GLY A N 1
ATOM 448 C CA . GLY A 1 67 ? 7.816 -11.484 -5.305 1 89.31 67 GLY A CA 1
ATOM 449 C C . GLY A 1 67 ? 9.07 -12.141 -4.746 1 89.31 67 GLY A C 1
ATOM 450 O O . GLY A 1 67 ? 9.234 -13.359 -4.836 1 89.31 67 GLY A O 1
ATOM 451 N N . LYS A 1 68 ? 9.82 -11.359 -4.059 1 87.5 68 LYS A N 1
ATOM 452 C CA . LYS A 1 68 ? 11.156 -11.82 -3.691 1 87.5 68 LYS A CA 1
ATOM 453 C C . LYS A 1 68 ? 11.133 -12.586 -2.371 1 87.5 68 LYS A C 1
ATOM 455 O O . LYS A 1 68 ? 11.641 -13.703 -2.287 1 87.5 68 LYS A O 1
ATOM 460 N N . SER A 1 69 ? 10.547 -12.016 -1.354 1 92.81 69 SER A N 1
ATOM 461 C CA . SER A 1 69 ? 10.547 -12.703 -0.067 1 92.81 69 SER A CA 1
ATOM 462 C C . SER A 1 69 ? 9.812 -14.031 -0.156 1 92.81 69 SER A C 1
ATOM 464 O O . SER A 1 69 ? 10.383 -15.086 0.148 1 92.81 69 SER A O 1
ATOM 466 N N . VAL A 1 70 ? 8.617 -14.016 -0.644 1 94.56 70 VAL A N 1
ATOM 467 C CA . VAL A 1 70 ? 7.84 -15.25 -0.789 1 94.56 70 VAL A CA 1
ATOM 468 C C . VAL A 1 70 ? 8.555 -16.203 -1.748 1 94.56 70 VAL A C 1
ATOM 470 O O . VAL A 1 70 ? 8.656 -17.391 -1.482 1 94.56 70 VAL A O 1
ATOM 473 N N . GLY A 1 71 ? 9.094 -15.695 -2.814 1 92.5 71 GLY A N 1
ATOM 474 C CA . GLY A 1 71 ? 9.805 -16.5 -3.801 1 92.5 71 GLY A CA 1
ATOM 475 C C . GLY A 1 71 ? 11.039 -17.188 -3.242 1 92.5 71 GLY A C 1
ATOM 476 O O . GLY A 1 71 ? 11.273 -18.359 -3.508 1 92.5 71 GLY A O 1
ATOM 477 N N . HIS A 1 72 ? 11.766 -16.453 -2.479 1 89.81 72 HIS A N 1
ATOM 478 C CA . HIS A 1 72 ? 12.984 -17.031 -1.921 1 89.81 72 HIS A CA 1
ATOM 479 C C . HIS A 1 72 ? 12.664 -18.094 -0.877 1 89.81 72 HIS A C 1
ATOM 481 O O . HIS A 1 72 ? 13.391 -19.094 -0.759 1 89.81 72 HIS A O 1
ATOM 487 N N . PHE A 1 73 ? 11.625 -17.891 -0.108 1 94.44 73 PHE A N 1
ATOM 488 C CA . PHE A 1 73 ? 11.219 -18.938 0.823 1 94.44 73 PHE A CA 1
ATOM 489 C C . PHE A 1 73 ? 10.75 -20.172 0.073 1 94.44 73 PHE A C 1
ATOM 491 O O . PHE A 1 73 ? 11.023 -21.312 0.494 1 94.44 73 PHE A O 1
ATOM 498 N N . ALA A 1 74 ? 10.047 -19.953 -1.01 1 94.31 74 ALA A N 1
ATOM 499 C CA . ALA A 1 74 ? 9.633 -21.078 -1.832 1 94.31 74 ALA A CA 1
ATOM 500 C C . ALA A 1 74 ? 10.844 -21.812 -2.41 1 94.31 74 ALA A C 1
ATOM 502 O O . ALA A 1 74 ? 10.883 -23.047 -2.414 1 94.31 74 ALA A O 1
ATOM 503 N N . GLU A 1 75 ? 11.781 -21.125 -2.85 1 91.94 75 GLU A N 1
ATOM 504 C CA . GLU A 1 75 ? 12.992 -21.703 -3.436 1 91.94 75 GLU A CA 1
ATOM 505 C C . GLU A 1 75 ? 13.836 -22.406 -2.379 1 91.94 75 GLU A C 1
ATOM 507 O O . GLU A 1 75 ? 14.625 -23.297 -2.701 1 91.94 75 GLU A O 1
ATOM 512 N N . ALA A 1 76 ? 13.672 -21.969 -1.148 1 92.25 76 ALA A N 1
ATOM 513 C CA . ALA A 1 76 ? 14.383 -22.609 -0.043 1 92.25 76 ALA A CA 1
ATOM 514 C C . ALA A 1 76 ? 13.789 -23.969 0.269 1 92.25 76 ALA A C 1
ATOM 516 O O . ALA A 1 76 ? 14.359 -24.734 1.056 1 92.25 76 ALA A O 1
ATOM 517 N N . GLY A 1 77 ? 12.602 -24.281 -0.358 1 93.25 77 GLY A N 1
ATOM 518 C CA . GLY A 1 77 ? 12.023 -25.609 -0.214 1 93.25 77 GLY A CA 1
ATOM 519 C C . GLY A 1 77 ? 10.727 -25.609 0.572 1 93.25 77 GLY A C 1
ATOM 520 O O . GLY A 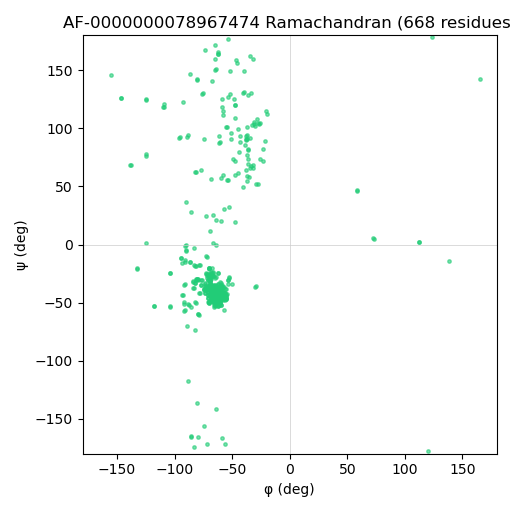1 77 ? 10.125 -26.672 0.792 1 93.25 77 GLY A O 1
ATOM 521 N N . TYR A 1 78 ? 10.297 -24.484 0.966 1 93.31 78 TYR A N 1
ATOM 522 C CA . TYR A 1 78 ? 9.039 -24.422 1.7 1 93.31 78 TYR A CA 1
ATOM 523 C C . TYR A 1 78 ? 7.852 -24.469 0.749 1 93.31 78 TYR A C 1
ATOM 525 O O . TYR A 1 78 ? 7.898 -23.891 -0.345 1 93.31 78 TYR A O 1
ATOM 533 N N . ASP A 1 79 ? 6.836 -25.156 1.213 1 94 79 ASP A N 1
ATOM 534 C CA . ASP A 1 79 ? 5.598 -25.141 0.435 1 94 79 ASP A CA 1
ATOM 535 C C . ASP A 1 79 ? 5.031 -23.719 0.339 1 94 79 ASP A C 1
ATOM 537 O O . ASP A 1 79 ? 5.383 -22.844 1.135 1 94 79 ASP A O 1
ATOM 541 N N . ASP A 1 80 ? 4.137 -23.5 -0.574 1 92.06 80 ASP A N 1
ATOM 542 C CA . ASP A 1 80 ? 3.605 -22.172 -0.89 1 92.06 80 ASP A CA 1
ATOM 543 C C . ASP A 1 80 ? 2.971 -21.531 0.341 1 92.06 80 ASP A C 1
ATOM 545 O O . ASP A 1 80 ? 3.195 -20.344 0.614 1 92.06 80 ASP A O 1
ATOM 549 N N . ALA A 1 81 ? 2.256 -22.328 1.105 1 91.88 81 ALA A N 1
ATOM 550 C CA . ALA A 1 81 ? 1.581 -21.797 2.285 1 91.88 81 ALA A CA 1
ATOM 551 C C . ALA A 1 81 ? 2.588 -21.375 3.35 1 91.88 81 ALA A C 1
ATOM 553 O O . ALA A 1 81 ? 2.441 -20.312 3.967 1 91.88 81 ALA A O 1
ATOM 554 N N . TYR A 1 82 ? 3.609 -22.141 3.523 1 95.12 82 TYR A N 1
ATOM 555 C CA . TYR A 1 82 ? 4.637 -21.812 4.508 1 95.12 82 TYR A CA 1
ATOM 556 C C . TYR A 1 82 ? 5.504 -20.656 4.031 1 95.12 82 TYR A C 1
ATOM 558 O O . TYR A 1 82 ? 5.91 -19.812 4.828 1 95.12 82 TYR A O 1
ATOM 566 N N . ALA A 1 83 ? 5.84 -20.719 2.744 1 96.19 83 ALA A N 1
ATOM 567 C CA . ALA A 1 83 ? 6.613 -19.609 2.18 1 96.19 83 ALA A CA 1
ATOM 568 C C . ALA A 1 83 ? 5.91 -18.281 2.404 1 96.19 83 ALA A C 1
ATOM 570 O O . ALA A 1 83 ? 6.535 -17.297 2.84 1 96.19 83 ALA A O 1
ATOM 571 N N . PHE A 1 84 ? 4.613 -18.266 2.184 1 95.56 84 PHE A N 1
ATOM 572 C CA . PHE A 1 84 ? 3.822 -17.062 2.371 1 95.56 84 PHE A CA 1
ATOM 573 C C . PHE A 1 84 ? 3.756 -16.688 3.846 1 95.56 84 PHE A C 1
ATOM 575 O O . PHE A 1 84 ? 3.818 -15.5 4.191 1 95.56 84 PHE A O 1
ATOM 582 N N . THR A 1 85 ? 3.633 -17.609 4.668 1 96.12 85 THR A N 1
ATOM 583 C CA . THR A 1 85 ? 3.531 -17.375 6.105 1 96.12 85 THR A CA 1
ATOM 584 C C . THR A 1 85 ? 4.824 -16.766 6.641 1 96.12 85 THR A C 1
ATOM 586 O O . THR A 1 85 ? 4.793 -15.742 7.332 1 96.12 85 THR A O 1
ATOM 589 N N . TYR A 1 86 ? 5.953 -17.391 6.301 1 97.06 86 TYR A N 1
ATOM 590 C CA . TYR A 1 86 ? 7.234 -16.906 6.789 1 97.06 86 TYR A CA 1
ATOM 591 C C . TYR A 1 86 ? 7.535 -15.508 6.238 1 97.06 86 TYR A C 1
ATOM 593 O O . TYR A 1 86 ? 8.047 -14.648 6.957 1 97.06 86 TYR A O 1
ATOM 601 N N . ALA A 1 87 ? 7.215 -15.328 4.988 1 96.81 87 ALA A N 1
ATOM 602 C CA . ALA A 1 87 ? 7.398 -14.008 4.391 1 96.81 87 ALA A CA 1
ATOM 603 C C . ALA A 1 87 ? 6.547 -12.961 5.105 1 96.81 87 ALA A C 1
ATOM 605 O O . ALA A 1 87 ? 7.016 -11.852 5.383 1 96.81 87 ALA A O 1
ATOM 606 N N . SER A 1 88 ? 5.312 -13.359 5.414 1 97.38 88 SER A N 1
ATOM 607 C CA . SER A 1 88 ? 4.398 -12.445 6.094 1 97.38 88 SER A CA 1
ATOM 608 C C . SER A 1 88 ? 4.902 -12.102 7.492 1 97.38 88 SER A C 1
ATOM 610 O O . SER A 1 88 ? 4.828 -10.945 7.914 1 97.38 88 SER A O 1
ATOM 612 N N . ILE A 1 89 ? 5.375 -13.047 8.148 1 97.25 89 ILE A N 1
ATOM 613 C CA . ILE A 1 89 ? 5.914 -12.82 9.484 1 97.25 89 ILE A CA 1
ATOM 614 C C . ILE A 1 89 ? 7.09 -11.844 9.398 1 97.25 89 ILE A C 1
ATOM 616 O O . ILE A 1 89 ? 7.156 -10.875 10.164 1 97.25 89 ILE A O 1
ATOM 620 N N . CYS A 1 90 ? 7.996 -12.062 8.523 1 95.69 90 CYS A N 1
ATOM 621 C CA . CYS A 1 90 ? 9.141 -11.172 8.344 1 95.69 90 CYS A CA 1
ATOM 622 C C . CYS A 1 90 ? 8.68 -9.766 7.973 1 95.69 90 CYS A C 1
ATOM 624 O O . CYS A 1 90 ? 9.203 -8.781 8.492 1 95.69 90 CYS A O 1
ATOM 626 N N . PHE A 1 91 ? 7.703 -9.703 7.113 1 96.5 91 PHE A N 1
ATOM 627 C CA . PHE A 1 91 ? 7.145 -8.438 6.668 1 96.5 91 PHE A CA 1
ATOM 628 C C . PHE A 1 91 ? 6.633 -7.621 7.852 1 96.5 91 PHE A C 1
ATOM 630 O O . PHE A 1 91 ? 6.965 -6.445 7.992 1 96.5 91 PHE A O 1
ATOM 637 N N . PHE A 1 92 ? 5.934 -8.266 8.695 1 97.12 92 PHE A N 1
ATOM 638 C CA . PHE A 1 92 ? 5.32 -7.543 9.805 1 97.12 92 PHE A CA 1
ATOM 639 C C . PHE A 1 92 ? 6.324 -7.324 10.93 1 97.12 92 PHE A C 1
ATOM 641 O O . PHE A 1 92 ? 6.133 -6.453 11.781 1 97.12 92 PHE A O 1
ATOM 648 N N . CYS A 1 93 ? 7.379 -8.047 10.969 1 95.38 93 CYS A N 1
ATOM 649 C CA . CYS A 1 93 ? 8.469 -7.766 11.898 1 95.38 93 CYS A CA 1
ATOM 650 C C . CYS A 1 93 ? 9.203 -6.488 11.5 1 95.38 93 CYS A C 1
ATOM 652 O O . CYS A 1 93 ? 9.883 -5.879 12.328 1 95.38 93 CYS A O 1
ATOM 654 N N . GLY A 1 94 ? 9.07 -6.09 10.312 1 91.06 94 GLY A N 1
ATOM 655 C CA . GLY A 1 94 ? 9.625 -4.824 9.859 1 91.06 94 GLY A CA 1
ATOM 656 C C . GLY A 1 94 ? 8.961 -3.619 10.492 1 91.06 94 GLY A C 1
ATOM 657 O O . GLY A 1 94 ? 9.57 -2.547 10.586 1 91.06 94 GLY A O 1
ATOM 658 N N . PHE A 1 95 ? 7.734 -3.816 10.945 1 92.38 95 PHE A N 1
ATOM 659 C CA . PHE A 1 95 ? 6.98 -2.686 11.477 1 92.38 95 PHE A CA 1
ATOM 660 C C . PHE A 1 95 ? 7.555 -2.236 12.812 1 92.38 95 PHE A C 1
ATOM 662 O O . PHE A 1 95 ? 7.848 -1.055 13.008 1 92.38 95 PHE A O 1
ATOM 669 N N . PRO A 1 96 ? 7.773 -3.092 13.719 1 91.62 96 PRO A N 1
ATOM 670 C CA . PRO A 1 96 ? 8.414 -2.641 14.953 1 91.62 96 PRO A CA 1
ATOM 671 C C . PRO A 1 96 ? 9.82 -2.096 14.727 1 91.62 96 PRO A C 1
ATOM 673 O O . PRO A 1 96 ? 10.25 -1.176 15.422 1 91.62 96 PRO A O 1
ATOM 676 N N . ILE A 1 97 ? 10.562 -2.607 13.805 1 87.12 97 ILE A N 1
ATOM 677 C CA . ILE A 1 97 ? 11.883 -2.086 13.469 1 87.12 97 ILE A CA 1
ATOM 678 C C . ILE A 1 97 ? 11.758 -0.653 12.953 1 87.12 97 ILE A C 1
ATOM 680 O O . ILE A 1 97 ? 12.547 0.22 13.328 1 87.12 97 ILE A O 1
ATOM 684 N N . SER A 1 98 ? 10.773 -0.477 12.133 1 86.5 98 SER A N 1
ATOM 685 C CA . SER A 1 98 ? 10.531 0.867 11.617 1 86.5 98 SER A CA 1
ATOM 686 C C . SER A 1 98 ? 10.164 1.83 12.742 1 86.5 98 SER A C 1
ATOM 688 O O . SER A 1 98 ? 10.531 3.006 12.703 1 86.5 98 SER A O 1
ATOM 690 N N . TRP A 1 99 ? 9.383 1.347 13.633 1 86.38 99 TRP A N 1
ATOM 691 C CA . TRP A 1 99 ? 9.031 2.162 14.789 1 86.38 99 TRP A CA 1
ATOM 692 C C . TRP A 1 99 ? 10.273 2.559 15.578 1 86.38 99 TRP A C 1
ATOM 694 O O . TRP A 1 99 ? 10.398 3.705 16.016 1 86.38 99 TRP A O 1
ATOM 704 N N . ALA A 1 100 ? 11.156 1.653 15.766 1 87.31 100 ALA A N 1
ATOM 705 C CA . ALA A 1 100 ? 12.414 1.935 16.453 1 87.31 100 ALA A CA 1
ATOM 706 C C . ALA A 1 100 ? 13.25 2.943 15.672 1 87.31 100 ALA A C 1
ATOM 708 O O . ALA A 1 100 ? 13.852 3.848 16.25 1 87.31 100 ALA A O 1
ATOM 709 N N . LEU A 1 101 ? 13.266 2.818 14.43 1 83.94 101 LEU A N 1
ATOM 710 C CA . LEU A 1 101 ? 13.984 3.752 13.57 1 83.94 101 LEU A CA 1
ATOM 711 C C . LEU A 1 101 ? 13.375 5.148 13.656 1 83.94 101 LEU A C 1
ATOM 713 O O . LEU A 1 101 ? 14.102 6.148 13.625 1 83.94 101 LEU A O 1
ATOM 717 N N . ASP A 1 102 ? 12.102 5.148 13.695 1 84.62 102 ASP A N 1
ATOM 718 C CA . ASP A 1 102 ? 11.391 6.418 13.828 1 84.62 102 ASP A CA 1
ATOM 719 C C . ASP A 1 102 ? 11.805 7.145 15.109 1 84.62 102 ASP A C 1
ATOM 721 O O . ASP A 1 102 ? 12.023 8.359 15.094 1 84.62 102 ASP A O 1
ATOM 725 N N . LYS A 1 103 ? 11.938 6.43 16.188 1 85.75 103 LYS A N 1
ATOM 726 C CA . LYS A 1 103 ? 12.375 7.012 17.453 1 85.75 103 LYS A CA 1
ATOM 727 C C . LYS A 1 103 ? 13.828 7.484 17.375 1 85.75 103 LYS A C 1
ATOM 729 O O . LYS A 1 103 ? 14.172 8.531 17.922 1 85.75 103 LYS A O 1
ATOM 734 N N . LEU A 1 104 ? 14.578 6.758 16.75 1 85.75 104 LEU A N 1
ATOM 735 C CA . LEU A 1 104 ? 15.977 7.133 16.562 1 85.75 104 LEU A CA 1
ATOM 736 C C . LEU A 1 104 ? 16.094 8.391 15.719 1 85.75 104 LEU A C 1
ATOM 738 O O . LEU A 1 104 ? 16.891 9.281 16.031 1 85.75 104 LEU A O 1
ATOM 742 N N . ALA A 1 105 ? 15.305 8.461 14.664 1 84.5 105 ALA A N 1
ATOM 743 C CA . ALA A 1 105 ? 15.297 9.625 13.781 1 84.5 105 ALA A CA 1
ATOM 744 C C . ALA A 1 105 ? 14.859 10.875 14.531 1 84.5 105 ALA A C 1
ATOM 746 O O . ALA A 1 105 ? 15.383 11.969 14.297 1 84.5 105 ALA A O 1
ATOM 747 N N . GLU A 1 106 ? 13.922 10.711 15.391 1 84 106 GLU A N 1
ATOM 748 C CA . GLU A 1 106 ? 13.445 11.82 16.203 1 84 106 GLU A CA 1
ATOM 749 C C . GLU A 1 106 ? 14.555 12.344 17.109 1 84 106 GLU A C 1
ATOM 751 O O . GLU A 1 106 ? 14.711 13.555 17.281 1 84 106 GLU A O 1
ATOM 756 N N . ARG A 1 107 ? 15.266 11.508 17.672 1 83.62 107 ARG A N 1
ATOM 757 C CA . ARG A 1 107 ? 16.375 11.883 18.562 1 83.62 107 ARG A CA 1
ATOM 758 C C . ARG A 1 107 ? 17.453 12.625 17.781 1 83.62 107 ARG A C 1
ATOM 760 O O . ARG A 1 107 ? 18.016 13.602 18.281 1 83.62 107 ARG A O 1
ATOM 767 N N . LEU A 1 108 ? 17.656 12.211 16.656 1 81.19 108 LEU A N 1
ATOM 768 C CA . LEU A 1 108 ? 18.688 12.812 15.82 1 81.19 108 LEU A CA 1
ATOM 769 C C . LEU A 1 108 ? 18.25 14.188 15.312 1 81.19 108 LEU A C 1
ATOM 771 O O . LEU A 1 108 ? 19.078 15.086 15.164 1 81.19 108 LEU A O 1
ATOM 775 N N . ALA A 1 109 ? 16.969 14.258 15.008 1 79 109 ALA A N 1
ATOM 776 C CA . ALA A 1 109 ? 16.422 15.531 14.539 1 79 109 ALA A CA 1
ATOM 777 C C . ALA A 1 109 ? 16.469 16.578 15.641 1 79 109 ALA A C 1
ATOM 779 O O . ALA A 1 109 ? 16.656 17.781 15.367 1 79 109 ALA A O 1
ATOM 780 N N . TYR A 1 110 ? 16.203 16.203 16.812 1 73.81 110 TYR A N 1
ATOM 781 C CA . TYR A 1 110 ? 16.25 17.109 17.969 1 73.81 110 TYR A CA 1
ATOM 782 C C . TYR A 1 110 ? 17.672 17.609 18.188 1 73.81 110 TYR A C 1
ATOM 784 O O . TYR A 1 110 ? 17.875 18.781 18.516 1 73.81 110 TYR A O 1
ATOM 792 N N . GLN A 1 111 ? 18.562 16.828 18.031 1 65.94 111 GLN A N 1
ATOM 793 C CA . GLN A 1 111 ? 19.953 17.203 18.219 1 65.94 111 GLN A CA 1
ATOM 794 C C . GLN A 1 111 ? 20.422 18.188 17.141 1 65.94 111 GLN A C 1
ATOM 796 O O . GLN A 1 111 ? 21.266 19.047 17.406 1 65.94 111 GLN A O 1
ATOM 801 N N . GLY A 1 112 ? 19.812 18.062 15.992 1 57.69 112 GLY A N 1
ATOM 802 C CA . GLY A 1 112 ? 20.219 18.922 14.875 1 57.69 112 GLY A CA 1
ATOM 803 C C . GLY A 1 112 ? 19.578 20.297 14.922 1 57.69 112 GLY A C 1
ATOM 804 O O . GLY A 1 112 ? 20.062 21.234 14.297 1 57.69 112 GLY A O 1
ATOM 805 N N . SER A 1 113 ? 18.328 20.422 15.422 1 56.72 113 SER A N 1
ATOM 806 C CA . SER A 1 113 ? 17.656 21.703 15.531 1 56.72 113 SER A CA 1
ATOM 807 C C . SER A 1 113 ? 18.297 22.578 16.609 1 56.72 113 SER A C 1
ATOM 809 O O . SER A 1 113 ? 18.047 23.781 16.672 1 56.72 113 SER A O 1
ATOM 811 N N . GLU A 1 114 ? 18.75 22.094 17.688 1 49.22 114 GLU A N 1
ATOM 812 C CA . GLU A 1 114 ? 19.422 22.922 18.703 1 49.22 114 GLU A CA 1
ATOM 813 C C . GLU A 1 114 ? 20.562 23.719 18.078 1 49.22 114 GLU A C 1
ATOM 815 O O . GLU A 1 114 ? 21.609 23.156 17.75 1 49.22 114 GLU A O 1
ATOM 820 N N . GLY A 1 115 ? 20.125 24.469 17.047 1 40.88 115 GLY A N 1
ATOM 821 C CA . GLY A 1 115 ? 21.141 25.469 16.75 1 40.88 115 GLY A CA 1
ATOM 822 C C . GLY A 1 115 ? 21.875 25.984 17.969 1 40.88 115 GLY A C 1
ATOM 823 O O . GLY A 1 115 ? 21.438 25.75 19.094 1 40.88 115 GLY A O 1
ATOM 824 N N . PRO A 1 116 ? 22.984 26.578 17.828 1 35.88 116 PRO A N 1
ATOM 825 C CA . PRO A 1 116 ? 23.672 27.141 19 1 35.88 116 PRO A CA 1
ATOM 826 C C . PRO A 1 116 ? 22.766 28 19.859 1 35.88 116 PRO A C 1
ATOM 828 O O . PRO A 1 116 ? 22.109 28.922 19.359 1 35.88 116 PRO A O 1
ATOM 831 N N . SER A 1 117 ? 21.812 27.469 20.641 1 36.03 117 SER A N 1
ATOM 832 C CA . SER A 1 117 ? 21.312 28.438 21.625 1 36.03 117 SER A CA 1
ATOM 833 C C . SER A 1 117 ? 22.312 29.562 21.844 1 36.03 117 SER A C 1
ATOM 835 O O . SER A 1 117 ? 23.516 29.344 21.875 1 36.03 117 SER A O 1
ATOM 837 N N . PRO A 1 118 ? 21.922 30.812 21.453 1 34.09 118 PRO A N 1
ATOM 838 C CA . PRO A 1 118 ? 22.906 31.812 21.891 1 34.09 118 PRO A CA 1
ATOM 839 C C . PRO A 1 118 ? 23.516 31.5 23.25 1 34.09 118 PRO A C 1
ATOM 841 O O . PRO A 1 118 ? 22.781 31.281 24.219 1 34.09 118 PRO A O 1
ATOM 844 N N . LEU A 1 119 ? 24.484 30.641 23.328 1 32.25 119 LEU A N 1
ATOM 845 C CA . LEU A 1 119 ? 25.234 30.609 24.578 1 32.25 119 LEU A CA 1
ATOM 846 C C . LEU A 1 119 ? 25.156 31.969 25.281 1 32.25 119 LEU A C 1
ATOM 848 O O . LEU A 1 119 ? 25.594 32.969 24.75 1 32.25 119 LEU A O 1
ATOM 852 N N . ALA A 1 120 ? 23.891 32.312 25.906 1 32.75 120 ALA A N 1
ATOM 853 C CA . ALA A 1 120 ? 24.031 33.375 26.891 1 32.75 120 ALA A CA 1
ATOM 854 C C . ALA A 1 120 ? 25.469 33.469 27.391 1 32.75 120 ALA A C 1
ATOM 856 O O . ALA A 1 120 ? 26.047 32.5 27.859 1 32.75 120 ALA A O 1
ATOM 857 N N . HIS A 1 121 ? 26.266 34.25 26.703 1 31.05 121 HIS A N 1
ATOM 858 C CA . HIS A 1 121 ? 27.531 34.75 27.234 1 31.05 121 HIS A CA 1
ATOM 859 C C . HIS A 1 121 ? 27.484 34.906 28.75 1 31.05 121 HIS A C 1
ATOM 861 O O . HIS A 1 121 ? 26.844 35.844 29.266 1 31.05 121 HIS A O 1
ATOM 867 N N . HIS A 1 122 ? 27.078 33.844 29.469 1 29.03 122 HIS A N 1
ATOM 868 C CA . HIS A 1 122 ? 27.422 34.062 30.859 1 29.03 122 HIS A CA 1
ATOM 869 C C . HIS A 1 122 ? 28.766 34.781 30.969 1 29.03 122 HIS A C 1
ATOM 871 O O . HIS A 1 122 ? 29.766 34.344 30.391 1 29.03 122 HIS A O 1
ATOM 877 N N . PRO A 1 123 ? 28.672 36.125 31.078 1 29.83 123 PRO A N 1
ATOM 878 C CA . PRO A 1 123 ? 29.953 36.812 31.25 1 29.83 123 PRO A CA 1
ATOM 879 C C . PRO A 1 123 ? 30.922 36.031 32.125 1 29.83 123 PRO A C 1
ATOM 881 O O . PRO A 1 123 ? 30.609 35.75 33.312 1 29.83 123 PRO A O 1
ATOM 884 N N . SER A 1 124 ? 31.25 34.75 31.672 1 28.61 124 SER A N 1
ATOM 885 C CA . SER A 1 124 ? 32.312 34.156 32.469 1 28.61 124 SER A CA 1
ATOM 886 C C . SER A 1 124 ? 33.344 35.219 32.906 1 28.61 124 SER A C 1
ATOM 888 O O . SER A 1 124 ? 34.031 35.812 32.094 1 28.61 124 SER A O 1
ATOM 890 N N . THR A 1 125 ? 32.844 36.031 33.906 1 28.42 125 THR A N 1
ATOM 891 C CA . THR A 1 125 ? 33.781 36.906 34.625 1 28.42 125 THR A CA 1
ATOM 892 C C . THR A 1 125 ? 35.125 36.25 34.812 1 28.42 125 THR A C 1
ATOM 894 O O . THR A 1 125 ? 35.25 35.281 35.531 1 28.42 125 THR A O 1
ATOM 897 N N . SER A 1 126 ? 35.719 35.875 33.656 1 26.55 126 SER A N 1
ATOM 898 C CA . SER A 1 126 ? 37.094 35.438 33.688 1 26.55 126 SER A CA 1
ATOM 899 C C . SER A 1 126 ? 37.875 36.125 34.812 1 26.55 126 SER A C 1
ATOM 901 O O . SER A 1 126 ? 37.844 37.344 34.938 1 26.55 126 SER A O 1
ATOM 903 N N . ALA A 1 127 ? 38.031 35.281 35.875 1 26.16 127 ALA A N 1
ATOM 904 C CA . ALA A 1 127 ? 38.844 35.594 37.062 1 26.16 127 ALA A CA 1
ATOM 905 C C . ALA A 1 127 ? 40.094 36.375 36.656 1 26.16 127 ALA A C 1
ATOM 907 O O . ALA A 1 127 ? 40.906 35.875 35.844 1 26.16 127 ALA A O 1
ATOM 908 N N . LEU A 1 128 ? 39.875 37.688 36.375 1 25.14 128 LEU A N 1
ATOM 909 C CA . LEU A 1 128 ? 41.031 38.531 36.125 1 25.14 128 LEU A CA 1
ATOM 910 C C . LEU A 1 128 ? 42.219 38.125 36.969 1 25.14 128 LEU A C 1
ATOM 912 O O . LEU A 1 128 ? 42.125 37.938 38.188 1 25.14 128 LEU A O 1
ATOM 916 N N . PRO A 1 129 ? 43.031 37.219 36.312 1 25.62 129 PRO A N 1
ATOM 917 C CA . PRO A 1 129 ? 44.219 36.781 37.031 1 25.62 129 PRO A CA 1
ATOM 918 C C . PRO A 1 129 ? 44.781 37.906 37.906 1 25.62 129 PRO A C 1
ATOM 920 O O . PRO A 1 129 ? 44.562 39.094 37.625 1 25.62 129 PRO A O 1
ATOM 923 N N . GLU A 1 130 ? 45.031 37.469 39.219 1 23.78 130 GLU A N 1
ATOM 924 C CA . GLU A 1 130 ? 45.594 38.281 40.281 1 23.78 130 GLU A CA 1
ATOM 925 C C . GLU A 1 130 ? 46.812 39.094 39.75 1 23.78 130 GLU A C 1
ATOM 927 O O . GLU A 1 130 ? 47.812 38.5 39.375 1 23.78 130 GLU A O 1
ATOM 932 N N . LYS A 1 131 ? 46.531 39.906 38.812 1 25.72 131 LYS A N 1
ATOM 933 C CA . LYS A 1 131 ? 47.656 40.688 38.344 1 25.72 131 LYS A CA 1
ATOM 934 C C . LYS A 1 131 ? 48.531 41.094 39.531 1 25.72 131 LYS A C 1
ATOM 936 O O . LYS A 1 131 ? 48.062 41.75 40.469 1 25.72 131 LYS A O 1
ATOM 941 N N . VAL A 1 132 ? 49.438 40.125 39.844 1 21.92 132 VAL A N 1
ATOM 942 C CA . VAL A 1 132 ? 50.5 40.406 40.781 1 21.92 132 VAL A CA 1
ATOM 943 C C . VAL A 1 132 ? 51.094 41.781 40.469 1 21.92 132 VAL A C 1
ATOM 945 O O . VAL A 1 132 ? 51.625 42 39.375 1 21.92 132 VAL A O 1
ATOM 948 N N . GLN A 1 133 ? 50.469 42.75 40.875 1 23.36 133 GLN A N 1
ATOM 949 C CA . GLN A 1 133 ? 50.969 44.125 40.875 1 23.36 133 GLN A CA 1
ATOM 950 C C . GLN A 1 133 ? 52.438 44.188 41.281 1 23.36 133 GLN A C 1
ATOM 952 O O . GLN A 1 133 ? 52.75 43.938 42.469 1 23.36 133 GLN A O 1
ATOM 957 N N . THR A 1 134 ? 53.188 43.188 40.469 1 18.97 134 THR A N 1
ATOM 958 C CA . THR A 1 134 ? 54.531 43.5 40.906 1 18.97 134 THR A CA 1
ATOM 959 C C . THR A 1 134 ? 54.75 45 41.062 1 18.97 134 THR A C 1
ATOM 961 O O . THR A 1 134 ? 54.062 45.781 40.406 1 18.97 134 THR A O 1
ATOM 964 N N . ASP A 1 135 ? 55.656 45.219 42.031 1 17.64 135 ASP A N 1
ATOM 965 C CA . ASP A 1 135 ? 55.969 46.406 42.812 1 17.64 135 ASP A CA 1
ATOM 966 C C . ASP A 1 135 ? 56.594 47.5 41.938 1 17.64 135 ASP A C 1
ATOM 968 O O . ASP A 1 135 ? 56.906 48.594 42.438 1 17.64 135 ASP A O 1
ATOM 972 N N . ASP A 1 136 ? 57.156 46.938 40.688 1 18.36 136 ASP A N 1
ATOM 973 C CA . ASP A 1 136 ? 58.438 47.625 40.688 1 18.36 136 ASP A CA 1
ATOM 974 C C . ASP A 1 136 ? 58.219 49.156 40.688 1 18.36 136 ASP A C 1
ATOM 976 O O . ASP A 1 136 ? 57.156 49.625 40.375 1 18.36 136 ASP A O 1
ATOM 980 N N . SER A 1 137 ? 59.469 49.781 40.375 1 17.98 137 SER A N 1
ATOM 981 C CA . SER A 1 137 ? 60.219 50.875 40.969 1 17.98 137 SER A CA 1
ATOM 982 C C . SER A 1 137 ? 59.719 52.219 40.5 1 17.98 137 SER A C 1
ATOM 984 O O . SER A 1 137 ? 59.469 53.125 41.312 1 17.98 137 SER A O 1
ATOM 986 N N . THR A 1 138 ? 60.062 52.562 39.188 1 18.94 138 THR A N 1
ATOM 987 C CA . THR A 1 138 ? 61.031 53.688 39.156 1 18.94 138 THR A CA 1
ATOM 988 C C . THR A 1 138 ? 60.281 55 39.219 1 18.94 138 THR A C 1
ATOM 990 O O . THR A 1 138 ? 59.062 55.062 39 1 18.94 138 THR A O 1
ATOM 993 N N . SER A 1 139 ? 61.125 56.031 38.844 1 17.25 139 SER A N 1
ATOM 994 C CA . SER A 1 139 ? 61.469 57.344 39.406 1 17.25 139 SER A CA 1
ATOM 995 C C . SER A 1 139 ? 60.5 58.406 38.969 1 17.25 139 SER A C 1
ATOM 997 O O . SER A 1 139 ? 60.125 59.281 39.75 1 17.25 139 SER A O 1
ATOM 999 N N . VAL A 1 140 ? 60.281 58.562 37.562 1 18.25 140 VAL A N 1
ATOM 1000 C CA . VAL A 1 140 ? 60.781 59.906 37.281 1 18.25 140 VAL A CA 1
ATOM 1001 C C . VAL A 1 140 ? 59.75 60.938 37.688 1 18.25 140 VAL A C 1
ATOM 1003 O O . VAL A 1 140 ? 58.562 60.625 37.812 1 18.25 140 VAL A O 1
ATOM 1006 N N . ALA A 1 141 ? 60.125 62.156 37.094 1 18.05 141 ALA A N 1
ATOM 1007 C CA . ALA A 1 141 ? 60.188 63.531 37.594 1 18.05 141 ALA A CA 1
ATOM 1008 C C . ALA A 1 141 ? 58.812 64.188 37.594 1 18.05 141 ALA A C 1
ATOM 1010 O O . ALA A 1 141 ? 57.875 63.625 37 1 18.05 141 ALA A O 1
ATOM 1011 N N . GLY A 1 142 ? 58.875 65.375 37.156 1 16.28 142 GLY A N 1
ATOM 1012 C CA . GLY A 1 142 ? 58.5 66.625 37.812 1 16.28 142 GLY A CA 1
ATOM 1013 C C . GLY A 1 142 ? 57.031 67 37.594 1 16.28 142 GLY A C 1
ATOM 1014 O O . GLY A 1 142 ? 56.25 66.125 37.188 1 16.28 142 GLY A O 1
ATOM 1015 N N . GLY A 1 143 ? 56.938 68.188 36.906 1 16.81 143 GLY A N 1
ATOM 1016 C CA . GLY A 1 143 ? 56.25 69.375 37.375 1 16.81 143 GLY A CA 1
ATOM 1017 C C . GLY A 1 143 ? 54.75 69.312 37.094 1 16.81 143 GLY A C 1
ATOM 1018 O O . GLY A 1 143 ? 54.25 68.438 36.406 1 16.81 143 GLY A O 1
ATOM 1019 N N . THR A 1 144 ? 54.188 70.5 37.438 1 17.91 144 THR A N 1
ATOM 1020 C CA . THR A 1 144 ? 53 71.062 38.062 1 17.91 144 THR A CA 1
ATOM 1021 C C . THR A 1 144 ? 51.875 71.188 37.062 1 17.91 144 THR A C 1
ATOM 1023 O O . THR A 1 144 ? 50.75 71.625 37.438 1 17.91 144 THR A O 1
ATOM 1026 N N . LEU A 1 145 ? 52.031 70.875 35.781 1 18.66 145 LEU A N 1
ATOM 1027 C CA . LEU A 1 145 ? 51.219 71.875 35.156 1 18.66 145 LEU A CA 1
ATOM 1028 C C . LEU A 1 145 ? 49.75 71.75 35.562 1 18.66 145 LEU A C 1
ATOM 1030 O O . LEU A 1 145 ? 49.281 70.625 35.844 1 18.66 145 LEU A O 1
ATOM 1034 N N . PRO A 1 146 ? 48.969 72.938 35.219 1 18.89 146 PRO A N 1
ATOM 1035 C CA . PRO A 1 146 ? 47.812 73.562 35.812 1 18.89 146 PRO A CA 1
ATOM 1036 C C . PRO A 1 146 ? 46.531 72.75 35.594 1 18.89 146 PRO A C 1
ATOM 1038 O O . PRO A 1 146 ? 46.5 71.812 34.812 1 18.89 146 PRO A O 1
ATOM 1041 N N . GLN A 1 147 ? 45.5 73.438 36 1 18.12 147 GLN A N 1
ATOM 1042 C CA . GLN A 1 147 ? 44.188 73.375 36.656 1 18.12 147 GLN A CA 1
ATOM 1043 C C . GLN A 1 147 ? 43.094 73 35.656 1 18.12 147 GLN A C 1
ATOM 1045 O O . GLN A 1 147 ? 41.969 72.625 36.062 1 18.12 147 GLN A O 1
ATOM 1050 N N . GLN A 1 148 ? 43.312 73.125 34.312 1 20.36 148 GLN A N 1
ATOM 1051 C CA . GLN A 1 148 ? 42.094 73.688 33.812 1 20.36 148 GLN A CA 1
ATOM 1052 C C . GLN A 1 148 ? 40.906 72.75 33.969 1 20.36 148 GLN A C 1
ATOM 1054 O O . GLN A 1 148 ? 41.094 71.562 33.969 1 20.36 148 GLN A O 1
ATOM 1059 N N . ARG A 1 149 ? 39.719 73.438 33.906 1 21.06 149 ARG A N 1
ATOM 1060 C CA . ARG A 1 149 ? 38.312 73.375 34.281 1 21.06 149 ARG A CA 1
ATOM 1061 C C . ARG A 1 149 ? 37.562 72.312 33.531 1 21.06 149 ARG A C 1
ATOM 1063 O O . ARG A 1 149 ? 37.875 72 32.406 1 21.06 149 ARG A O 1
ATOM 1070 N N . ALA A 1 150 ? 36.688 71.688 34.312 1 21.69 150 ALA A N 1
ATOM 1071 C CA . ALA A 1 150 ? 35.781 70.562 34.406 1 21.69 150 ALA A CA 1
ATOM 1072 C C . ALA A 1 150 ? 34.594 70.75 33.438 1 21.69 150 ALA A C 1
ATOM 1074 O O . ALA A 1 150 ? 33.688 71.5 33.688 1 21.69 150 ALA A O 1
ATOM 1075 N N . LEU A 1 151 ? 34.844 70.938 32.094 1 20.28 151 LEU A N 1
ATOM 1076 C CA . LEU A 1 151 ? 33.562 71.125 31.375 1 20.28 151 LEU A CA 1
ATOM 1077 C C . LEU A 1 151 ? 32.688 69.875 31.594 1 20.28 151 LEU A C 1
ATOM 1079 O O . LEU A 1 151 ? 33.188 68.75 31.594 1 20.28 151 LEU A O 1
ATOM 1083 N N . THR A 1 152 ? 31.5 70 32.219 1 20.36 152 THR A N 1
ATOM 10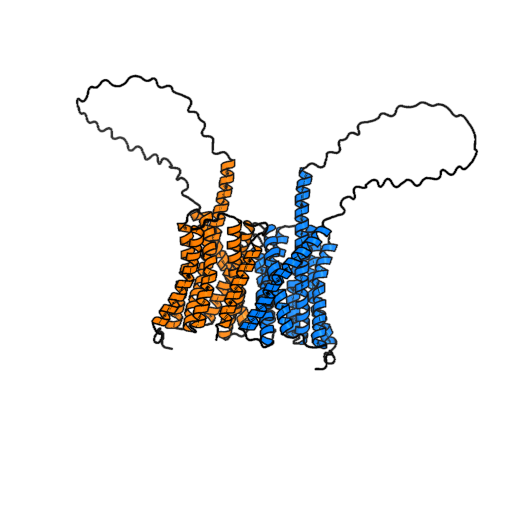84 C CA . THR A 1 152 ? 30.359 69.188 32.688 1 20.36 152 THR A CA 1
ATOM 1085 C C . THR A 1 152 ? 29.719 68.5 31.5 1 20.36 152 THR A C 1
ATOM 1087 O O . THR A 1 152 ? 29.344 69.125 30.5 1 20.36 152 THR A O 1
ATOM 1090 N N . ASP A 1 153 ? 30.109 67.25 31.172 1 20.75 153 ASP A N 1
ATOM 1091 C CA . ASP A 1 153 ? 29.609 66.312 30.156 1 20.75 153 ASP A CA 1
ATOM 1092 C C . ASP A 1 153 ? 28.125 66 30.359 1 20.75 153 ASP A C 1
ATOM 1094 O O . ASP A 1 153 ? 27.703 65.75 31.484 1 20.75 153 ASP A O 1
ATOM 1098 N N . VAL A 1 154 ? 27.156 66.438 29.469 1 23.3 154 VAL A N 1
ATOM 1099 C CA . VAL A 1 154 ? 25.734 66.25 29.203 1 23.3 154 VAL A CA 1
ATOM 1100 C C . VAL A 1 154 ? 25.422 64.812 29.047 1 23.3 154 VAL A C 1
ATOM 1102 O O . VAL A 1 154 ? 26.062 64.125 28.234 1 23.3 154 VAL A O 1
ATOM 1105 N N . GLU A 1 155 ? 24.859 64.062 30.031 1 23.25 155 GLU A N 1
ATOM 1106 C CA . GLU A 1 155 ? 24.328 62.719 30.188 1 23.25 155 GLU A CA 1
ATOM 1107 C C . GLU A 1 155 ? 23.156 62.469 29.234 1 23.25 155 GLU A C 1
ATOM 1109 O O . GLU A 1 155 ? 22.062 63 29.422 1 23.25 155 GLU A O 1
ATOM 1114 N N . SER A 1 156 ? 23.203 62.594 27.844 1 23.86 156 SER A N 1
ATOM 1115 C CA . SER A 1 156 ? 22.047 62.406 26.969 1 23.86 156 SER A CA 1
ATOM 1116 C C . SER A 1 156 ? 21.391 61.062 27.219 1 23.86 156 SER A C 1
ATOM 1118 O O . SER A 1 156 ? 21.984 60.156 27.812 1 23.86 156 SER A O 1
ATOM 1120 N N . ALA A 1 157 ? 20.062 60.719 26.406 1 25.41 157 ALA A N 1
ATOM 1121 C CA . ALA A 1 157 ? 18.734 60.094 26.266 1 25.41 157 ALA A CA 1
ATOM 1122 C C . ALA A 1 157 ? 18.828 58.656 25.828 1 25.41 157 ALA A C 1
ATOM 1124 O O . ALA A 1 157 ? 17.906 58.094 25.219 1 25.41 157 ALA A O 1
ATOM 1125 N N . ALA A 1 158 ? 19.75 57.844 26.031 1 28.38 158 ALA A N 1
ATOM 1126 C CA . ALA A 1 158 ? 19.797 56.531 25.375 1 28.38 158 ALA A CA 1
ATOM 1127 C C . ALA A 1 158 ? 18.703 55.625 25.906 1 28.38 158 ALA A C 1
ATOM 1129 O O . ALA A 1 158 ? 18.719 54.406 25.656 1 28.38 158 ALA A O 1
ATOM 1130 N N . ASP A 1 159 ? 17.766 56.156 26.641 1 28.91 159 ASP A N 1
ATOM 1131 C CA . ASP A 1 159 ? 16.938 55.062 27.156 1 28.91 159 ASP A CA 1
ATOM 1132 C C . ASP A 1 159 ? 16.172 54.375 26.031 1 28.91 159 ASP A C 1
ATOM 1134 O O . ASP A 1 159 ? 15.039 54.75 25.734 1 28.91 159 ASP A O 1
ATOM 1138 N N . LEU A 1 160 ? 16.578 54.375 24.75 1 29.8 160 LEU A N 1
ATOM 1139 C CA . LEU A 1 160 ? 15.711 53.656 23.844 1 29.8 160 LEU A CA 1
ATOM 1140 C C . LEU A 1 160 ? 15.438 52.25 24.391 1 29.8 160 LEU A C 1
ATOM 1142 O O . LEU A 1 160 ? 16.375 51.5 24.672 1 29.8 160 LEU A O 1
ATOM 1146 N N . GLY A 1 161 ? 14.359 52 25.094 1 29.67 161 GLY A N 1
ATOM 1147 C CA . GLY A 1 161 ? 13.75 50.781 25.609 1 29.67 161 GLY A CA 1
ATOM 1148 C C . GLY A 1 161 ? 13.875 49.625 24.656 1 29.67 161 GLY A C 1
ATOM 1149 O O . GLY A 1 161 ? 13.742 49.781 23.438 1 29.67 161 GLY A O 1
ATOM 1150 N N . SER A 1 162 ? 14.781 48.688 24.828 1 35.94 162 SER A N 1
ATOM 1151 C CA . SER A 1 162 ? 14.852 47.344 24.25 1 35.94 162 SER A CA 1
ATOM 1152 C C . SER A 1 162 ? 13.453 46.75 24.047 1 35.94 162 SER A C 1
ATOM 1154 O O . SER A 1 162 ? 12.75 46.469 25.031 1 35.94 162 SER A O 1
ATOM 1156 N N . GLN A 1 163 ? 12.617 47.25 23.172 1 35.72 163 GLN A N 1
ATOM 1157 C CA . GLN A 1 163 ? 11.391 46.531 22.781 1 35.72 163 GLN A CA 1
ATOM 1158 C C . GLN A 1 163 ? 11.625 45.031 22.688 1 35.72 163 GLN A C 1
ATOM 1160 O O . GLN A 1 163 ? 12.516 44.594 21.969 1 35.72 163 GLN A O 1
ATOM 1165 N N . ARG A 1 164 ? 11.375 44.25 23.719 1 43 164 ARG A N 1
ATOM 1166 C CA . ARG A 1 164 ? 11.266 42.812 23.734 1 43 164 ARG A CA 1
ATOM 1167 C C . ARG A 1 164 ? 10.734 42.281 22.406 1 43 164 ARG A C 1
ATOM 1169 O O . ARG A 1 164 ? 9.82 42.875 21.828 1 43 164 ARG A O 1
ATOM 1176 N N . PRO A 1 165 ? 11.539 41.719 21.625 1 48.31 165 PRO A N 1
ATOM 1177 C CA . PRO A 1 165 ? 10.906 41.094 20.469 1 48.31 165 PRO A CA 1
ATOM 1178 C C . PRO A 1 165 ? 9.469 40.656 20.734 1 48.31 165 PRO A C 1
ATOM 1180 O O . PRO A 1 165 ? 9.172 40.062 21.781 1 48.31 165 PRO A O 1
ATOM 1183 N N . SER A 1 166 ? 8.422 41.312 20.281 1 49.41 166 SER A N 1
ATOM 1184 C CA . SER A 1 166 ? 6.988 41.125 20.469 1 49.41 166 SER A CA 1
ATOM 1185 C C . SER A 1 166 ? 6.598 39.656 20.453 1 49.41 166 SER A C 1
ATOM 1187 O O . SER A 1 166 ? 7.266 38.844 19.812 1 49.41 166 SER A O 1
ATOM 1189 N N . ASP A 1 167 ? 5.762 39.094 21.453 1 53.44 167 ASP A N 1
ATOM 1190 C CA . ASP A 1 167 ? 5.109 37.812 21.641 1 53.44 167 ASP A CA 1
ATOM 1191 C C . ASP A 1 167 ? 4.742 37.156 20.297 1 53.44 167 ASP A C 1
ATOM 1193 O O . ASP A 1 167 ? 4.793 35.938 20.141 1 53.44 167 ASP A O 1
ATOM 1197 N N . MET A 1 168 ? 4.34 37.969 19.328 1 56.66 168 MET A N 1
ATOM 1198 C CA . MET A 1 168 ? 3.998 37.469 18 1 56.66 168 MET A CA 1
ATOM 1199 C C . MET A 1 168 ? 5.227 36.906 17.297 1 56.66 168 MET A C 1
ATOM 1201 O O . MET A 1 168 ? 5.129 35.875 16.609 1 56.66 168 MET A O 1
ATOM 1205 N N . ASP A 1 169 ? 6.352 37.531 17.547 1 58.91 169 ASP A N 1
ATOM 1206 C CA . ASP A 1 169 ? 7.586 37.031 16.922 1 58.91 169 ASP A CA 1
ATOM 1207 C C . ASP A 1 169 ? 8.016 35.719 17.547 1 58.91 169 ASP A C 1
ATOM 1209 O O . ASP A 1 169 ? 8.523 34.844 16.844 1 58.91 169 ASP A O 1
ATOM 1213 N N . SER A 1 170 ? 7.652 35.562 18.828 1 63.72 170 SER A N 1
ATOM 1214 C CA . SER A 1 170 ? 7.992 34.344 19.531 1 63.72 170 SER A CA 1
ATOM 1215 C C . SER A 1 170 ? 7.105 33.188 19.062 1 63.72 170 SER A C 1
ATOM 1217 O O . SER A 1 170 ? 7.578 32.062 18.906 1 63.72 170 SER A O 1
ATOM 1219 N N . GLU A 1 171 ? 5.785 33.469 18.812 1 64.94 171 GLU A N 1
ATOM 1220 C CA . GLU A 1 171 ? 4.867 32.406 18.359 1 64.94 171 GLU A CA 1
ATOM 1221 C C . GLU A 1 171 ? 5.207 31.969 16.938 1 64.94 171 GLU A C 1
ATOM 1223 O O . GLU A 1 171 ? 5.172 30.766 16.641 1 64.94 171 GLU A O 1
ATOM 1228 N N . GLN A 1 172 ? 5.504 32.969 16.125 1 65.38 172 GLN A N 1
ATOM 1229 C CA . GLN A 1 172 ? 5.891 32.625 14.758 1 65.38 172 GLN A CA 1
ATOM 1230 C C . GLN A 1 172 ? 7.203 31.844 14.734 1 65.38 172 GLN A C 1
ATOM 1232 O O . GLN A 1 172 ? 7.371 30.938 13.93 1 65.38 172 GLN A O 1
ATOM 1237 N N . ALA A 1 173 ? 8.047 32.25 15.688 1 68.25 173 ALA A N 1
ATOM 1238 C CA . ALA A 1 173 ? 9.32 31.531 15.797 1 68.25 173 ALA A CA 1
ATOM 1239 C C . ALA A 1 173 ? 9.125 30.109 16.297 1 68.25 173 ALA A C 1
ATOM 1241 O O . ALA A 1 173 ? 9.789 29.172 15.82 1 68.25 173 ALA A O 1
ATOM 1242 N N . SER A 1 174 ? 8.172 29.953 17.125 1 70.75 174 SER A N 1
ATOM 1243 C CA . SER A 1 174 ? 7.875 28.641 17.672 1 70.75 174 SER A CA 1
ATOM 1244 C C . SER A 1 174 ? 7.254 27.734 16.609 1 70.75 174 SER A C 1
ATOM 1246 O O . SER A 1 174 ? 7.617 26.562 16.484 1 70.75 174 SER A O 1
ATOM 1248 N N . VAL A 1 175 ? 6.359 28.297 15.789 1 71.5 175 VAL A N 1
ATOM 1249 C CA . VAL A 1 175 ? 5.703 27.547 14.727 1 71.5 175 VAL A CA 1
ATOM 1250 C C . VAL A 1 175 ? 6.727 27.156 13.664 1 71.5 175 VAL A C 1
ATOM 1252 O O . VAL A 1 175 ? 6.703 26.047 13.141 1 71.5 175 VAL A O 1
ATOM 1255 N N . LYS A 1 176 ? 7.625 28.062 13.438 1 74.12 176 LYS A N 1
ATOM 1256 C CA . LYS A 1 176 ? 8.672 27.797 12.461 1 74.12 176 LYS A CA 1
ATOM 1257 C C . LYS A 1 176 ? 9.633 26.719 12.969 1 74.12 176 LYS A C 1
ATOM 1259 O O . LYS A 1 176 ? 10.07 25.859 12.203 1 74.12 176 LYS A O 1
ATOM 1264 N N . ALA A 1 177 ? 9.883 26.781 14.211 1 76.31 177 ALA A N 1
ATOM 1265 C CA . ALA A 1 177 ? 10.789 25.797 14.797 1 76.31 177 ALA A CA 1
ATOM 1266 C C . ALA A 1 177 ? 10.18 24.406 14.781 1 76.31 177 ALA A C 1
ATOM 1268 O O . ALA A 1 177 ? 10.867 23.422 14.492 1 76.31 177 ALA A O 1
ATOM 1269 N N . VAL A 1 178 ? 8.906 24.344 15.016 1 77 178 VAL A N 1
ATOM 1270 C CA . VAL A 1 178 ? 8.211 23.062 15.023 1 77 178 VAL A CA 1
ATOM 1271 C C . VAL A 1 178 ? 8.172 22.484 13.609 1 77 178 VAL A C 1
ATOM 1273 O O . VAL A 1 178 ? 8.398 21.281 13.414 1 77 178 VAL A O 1
ATOM 1276 N N . ARG A 1 179 ? 7.973 23.328 12.734 1 78.12 179 ARG A N 1
ATOM 1277 C CA . ARG A 1 179 ? 7.941 22.906 11.336 1 78.12 179 ARG A CA 1
ATOM 1278 C C . ARG A 1 179 ? 9.312 22.422 10.875 1 78.12 179 ARG A C 1
ATOM 1280 O O . ARG A 1 179 ? 9.414 21.406 10.195 1 78.12 179 ARG A O 1
ATOM 1287 N N . SER A 1 180 ? 10.281 23.156 11.242 1 82.5 180 SER A N 1
ATOM 1288 C CA . SER A 1 180 ? 11.648 22.797 10.875 1 82.5 180 SER A CA 1
ATOM 1289 C C . SER A 1 180 ? 12.039 21.453 11.461 1 82.5 180 SER A C 1
ATOM 1291 O O . SER A 1 180 ? 12.586 20.594 10.766 1 82.5 180 SER A O 1
ATOM 1293 N N . ARG A 1 181 ? 11.727 21.266 12.664 1 83.31 181 ARG A N 1
ATOM 1294 C CA . ARG A 1 181 ? 12.039 20 13.32 1 83.31 181 ARG A CA 1
ATOM 1295 C C . ARG A 1 181 ? 11.305 18.844 12.664 1 83.31 181 ARG A C 1
ATOM 1297 O O . ARG A 1 181 ? 11.875 17.766 12.492 1 83.31 181 ARG A O 1
ATOM 1304 N N . LYS A 1 182 ? 10.125 19.094 12.289 1 81.69 182 LYS A N 1
ATOM 1305 C CA . LYS A 1 182 ? 9.32 18.078 11.625 1 81.69 182 LYS A CA 1
ATOM 1306 C C . LYS A 1 182 ? 9.922 17.703 10.273 1 81.69 182 LYS A C 1
ATOM 1308 O O . LYS A 1 182 ? 9.977 16.516 9.922 1 81.69 182 LYS A O 1
ATOM 1313 N N . LEU A 1 183 ? 10.398 18.672 9.664 1 83.19 183 LEU A N 1
ATOM 1314 C CA . LEU A 1 183 ? 10.992 18.438 8.352 1 83.19 183 LEU A CA 1
ATOM 1315 C C . LEU A 1 183 ? 12.297 17.672 8.477 1 83.19 183 LEU A C 1
ATOM 1317 O O . LEU A 1 183 ? 12.539 16.719 7.727 1 83.19 183 LEU A O 1
ATOM 1321 N N . ILE A 1 184 ? 13.062 18.078 9.414 1 86.88 184 ILE A N 1
ATOM 1322 C CA . ILE A 1 184 ? 14.336 17.391 9.633 1 86.88 184 ILE A CA 1
ATOM 1323 C C . ILE A 1 184 ? 14.078 15.938 10.031 1 86.88 184 ILE A C 1
ATOM 1325 O O . ILE A 1 184 ? 14.727 15.023 9.523 1 86.88 184 ILE A O 1
ATOM 1329 N N . HIS A 1 185 ? 13.141 15.758 10.875 1 86.5 185 HIS A N 1
ATOM 1330 C CA . HIS A 1 185 ? 12.758 14.414 11.297 1 86.5 185 HIS A CA 1
ATOM 1331 C C . HIS A 1 185 ? 12.344 13.562 10.102 1 86.5 185 HIS A C 1
ATOM 1333 O O . HIS A 1 185 ? 12.82 12.43 9.945 1 86.5 185 HIS A O 1
ATOM 1339 N N . MET A 1 186 ? 11.547 14.062 9.281 1 81.5 186 MET A N 1
ATOM 1340 C CA . MET A 1 186 ? 11.07 13.336 8.109 1 81.5 186 MET A CA 1
ATOM 1341 C C . MET A 1 186 ? 12.219 13.008 7.164 1 81.5 186 MET A C 1
ATOM 1343 O O . MET A 1 186 ? 12.281 11.914 6.605 1 81.5 186 MET A O 1
ATOM 1347 N N . GLY A 1 187 ? 13.047 14.023 7.031 1 84.62 187 GLY A N 1
ATOM 1348 C CA . GLY A 1 187 ? 14.203 13.82 6.172 1 84.62 187 GLY A CA 1
ATOM 1349 C C . GLY A 1 187 ? 15.133 12.734 6.672 1 84.62 187 GLY A C 1
ATOM 1350 O O . GLY A 1 187 ? 15.57 11.875 5.898 1 84.62 187 GLY A O 1
ATOM 1351 N N . ILE A 1 188 ? 15.398 12.766 7.922 1 87.38 188 ILE A N 1
ATOM 1352 C CA . ILE A 1 188 ? 16.281 11.781 8.523 1 87.38 188 ILE A CA 1
ATOM 1353 C C . ILE A 1 188 ? 15.633 10.398 8.5 1 87.38 188 ILE A C 1
ATOM 1355 O O . ILE A 1 188 ? 16.297 9.398 8.203 1 87.38 188 ILE A O 1
ATOM 1359 N N . LEU A 1 189 ? 14.406 10.406 8.773 1 82.5 189 LEU A N 1
ATOM 1360 C CA . LEU A 1 189 ? 13.688 9.141 8.742 1 82.5 189 LEU A CA 1
ATOM 1361 C C . LEU A 1 189 ? 13.688 8.547 7.332 1 82.5 189 LEU A C 1
ATOM 1363 O O . LEU A 1 189 ? 13.906 7.352 7.16 1 82.5 189 LEU A O 1
ATOM 1367 N N . ALA A 1 190 ? 13.422 9.367 6.414 1 81.25 190 ALA A N 1
ATOM 1368 C CA . ALA A 1 190 ? 13.469 8.922 5.023 1 81.25 190 ALA A CA 1
ATOM 1369 C C . ALA A 1 190 ? 14.859 8.406 4.656 1 81.25 190 ALA A C 1
ATOM 1371 O O . ALA A 1 190 ? 14.992 7.387 3.975 1 81.25 190 ALA A O 1
ATOM 1372 N N . ALA A 1 191 ? 15.812 9.141 5.109 1 87.44 191 ALA A N 1
ATOM 1373 C CA . ALA A 1 191 ? 17.188 8.742 4.832 1 87.44 191 ALA A CA 1
ATOM 1374 C C . ALA A 1 191 ? 17.5 7.363 5.418 1 87.44 191 ALA A C 1
ATOM 1376 O O . ALA A 1 191 ? 18.125 6.527 4.77 1 87.44 191 ALA A O 1
ATOM 1377 N N . MET A 1 192 ? 17.062 7.137 6.559 1 84.88 192 MET A N 1
ATOM 1378 C CA . MET A 1 192 ? 17.297 5.855 7.215 1 84.88 192 MET A CA 1
ATOM 1379 C C . MET A 1 192 ? 16.547 4.734 6.512 1 84.88 192 MET A C 1
ATOM 1381 O O . MET A 1 192 ? 17.078 3.641 6.328 1 84.88 192 MET A O 1
ATOM 1385 N N . ALA A 1 193 ? 15.352 5.043 6.215 1 76.56 193 ALA A N 1
ATOM 1386 C CA . ALA A 1 193 ? 14.555 4.047 5.5 1 76.56 193 ALA A CA 1
ATOM 1387 C C . ALA A 1 193 ? 15.195 3.689 4.16 1 76.56 193 ALA A C 1
ATOM 1389 O O . ALA A 1 193 ? 15.289 2.514 3.805 1 76.56 193 ALA A O 1
ATOM 1390 N N . VAL A 1 194 ? 15.609 4.66 3.48 1 82 194 VAL A N 1
ATOM 1391 C CA . VAL A 1 194 ? 16.234 4.473 2.176 1 82 194 VAL A CA 1
ATOM 1392 C C . VAL A 1 194 ? 17.562 3.734 2.342 1 82 194 VAL A C 1
ATOM 1394 O O . VAL A 1 194 ? 17.906 2.879 1.522 1 82 194 VAL A O 1
ATOM 1397 N N . ALA A 1 195 ? 18.281 4.07 3.395 1 86.88 195 ALA A N 1
ATOM 1398 C CA . ALA A 1 195 ? 19.547 3.387 3.666 1 86.88 195 ALA A CA 1
ATOM 1399 C C . ALA A 1 195 ? 19.328 1.887 3.854 1 86.88 195 ALA A C 1
ATOM 1401 O O . ALA A 1 195 ? 20.062 1.071 3.305 1 86.88 195 ALA A O 1
ATOM 1402 N N . LEU A 1 196 ? 18.391 1.55 4.566 1 79.19 196 LEU A N 1
ATOM 1403 C CA . LEU A 1 196 ? 18.109 0.147 4.859 1 79.19 196 LEU A CA 1
ATOM 1404 C C . LEU A 1 196 ? 17.656 -0.589 3.602 1 79.19 196 LEU A C 1
ATOM 1406 O O . LEU A 1 196 ? 17.969 -1.768 3.422 1 79.19 196 LEU A O 1
ATOM 1410 N N . HIS A 1 197 ? 16.969 0.115 2.811 1 77.94 197 HIS A N 1
ATOM 1411 C CA . HIS A 1 197 ? 16.453 -0.533 1.611 1 77.94 197 HIS A CA 1
ATOM 1412 C C . HIS A 1 197 ? 17.516 -0.599 0.518 1 77.94 197 HIS A C 1
ATOM 1414 O O . HIS A 1 197 ? 17.531 -1.547 -0.27 1 77.94 197 HIS A O 1
ATOM 1420 N N . ASN A 1 198 ? 18.375 0.367 0.521 1 88.19 198 ASN A N 1
ATOM 1421 C CA . ASN A 1 198 ? 19.406 0.431 -0.503 1 88.19 198 ASN A CA 1
ATOM 1422 C C . ASN A 1 198 ? 20.406 -0.718 -0.366 1 88.19 198 ASN A C 1
ATOM 1424 O O . ASN A 1 198 ? 21 -1.157 -1.355 1 88.19 198 ASN A O 1
ATOM 1428 N N . MET A 1 199 ? 20.578 -1.22 0.818 1 87 199 MET A N 1
ATOM 1429 C CA . MET A 1 199 ? 21.531 -2.301 1.025 1 87 199 MET A CA 1
ATOM 1430 C C . MET A 1 199 ? 21.094 -3.561 0.28 1 87 199 MET A C 1
ATOM 1432 O O . MET A 1 199 ? 21.859 -4.094 -0.533 1 87 199 MET A O 1
ATOM 1436 N N . PRO A 1 200 ? 19.906 -4.023 0.472 1 80.69 200 PRO A N 1
ATOM 1437 C CA . PRO A 1 200 ? 19.438 -5.168 -0.309 1 80.69 200 PRO A CA 1
ATOM 1438 C C . PRO A 1 200 ? 19.484 -4.922 -1.814 1 80.69 200 PRO A C 1
ATOM 1440 O O . PRO A 1 200 ? 19.781 -5.836 -2.586 1 80.69 200 PRO A O 1
ATOM 1443 N N . GLU A 1 201 ? 19.188 -3.689 -2.225 1 81.69 201 GLU A N 1
ATOM 1444 C CA . GLU A 1 201 ? 19.234 -3.354 -3.645 1 81.69 201 GLU A CA 1
ATOM 1445 C C . GLU A 1 201 ? 20.656 -3.514 -4.207 1 81.69 201 GLU A C 1
ATOM 1447 O O . GLU A 1 201 ? 20.828 -3.971 -5.34 1 81.69 201 GLU A O 1
ATOM 1452 N N . GLY A 1 202 ? 21.609 -3.094 -3.412 1 90.44 202 GLY A N 1
ATOM 1453 C CA . GLY A 1 202 ? 22.984 -3.311 -3.822 1 90.44 202 GLY A CA 1
ATOM 1454 C C . GLY A 1 202 ? 23.328 -4.777 -3.984 1 90.44 202 GLY A C 1
ATOM 1455 O O . GLY A 1 202 ? 24 -5.16 -4.941 1 90.44 202 GLY A O 1
ATOM 1456 N N . LEU A 1 203 ? 22.875 -5.539 -3.096 1 86.5 203 LEU A N 1
ATOM 1457 C CA . LEU A 1 203 ? 23.094 -6.98 -3.131 1 86.5 203 LEU A CA 1
ATOM 1458 C C . LEU A 1 203 ? 22.438 -7.602 -4.367 1 86.5 203 LEU A C 1
ATOM 1460 O O . LEU A 1 203 ? 23.094 -8.352 -5.102 1 86.5 203 LEU A O 1
ATOM 1464 N N . VAL A 1 204 ? 21.234 -7.266 -4.59 1 80.69 204 VAL A N 1
ATOM 1465 C CA . VAL A 1 204 ? 20.453 -7.836 -5.691 1 80.69 204 VAL A CA 1
ATOM 1466 C C . VAL A 1 204 ? 21.062 -7.398 -7.023 1 80.69 204 VAL A C 1
ATOM 1468 O O . VAL A 1 204 ? 21.109 -8.18 -7.977 1 80.69 204 VAL A O 1
ATOM 1471 N N . THR A 1 205 ? 21.422 -6.191 -7.086 1 87.38 205 THR A N 1
ATOM 1472 C CA . THR A 1 205 ? 22.031 -5.688 -8.312 1 87.38 205 THR A CA 1
ATOM 1473 C C . THR A 1 205 ? 23.328 -6.438 -8.617 1 87.38 205 THR A C 1
ATOM 1475 O O . THR A 1 205 ? 23.562 -6.84 -9.766 1 87.38 205 THR A O 1
ATOM 1478 N N . PHE A 1 206 ? 24.109 -6.617 -7.621 1 90 206 PHE A N 1
ATOM 1479 C CA . PHE A 1 206 ? 25.375 -7.309 -7.812 1 90 206 PHE A CA 1
ATOM 1480 C C . PHE A 1 206 ? 25.156 -8.758 -8.219 1 90 206 PHE A C 1
ATOM 1482 O O . PHE A 1 206 ? 25.703 -9.227 -9.219 1 90 206 PHE A O 1
ATOM 1489 N N . VAL A 1 207 ? 24.391 -9.438 -7.496 1 83.62 207 VAL A N 1
ATOM 1490 C CA . VAL A 1 207 ? 24.141 -10.852 -7.746 1 83.62 207 VAL A CA 1
ATOM 1491 C C . VAL A 1 207 ? 23.406 -11.016 -9.078 1 83.62 207 VAL A C 1
ATOM 1493 O O . VAL A 1 207 ? 23.672 -11.961 -9.82 1 83.62 207 VAL A O 1
ATOM 1496 N N . GLY A 1 208 ? 22.438 -10.133 -9.281 1 81.88 208 GLY A N 1
ATOM 1497 C CA . GLY A 1 208 ? 21.719 -10.18 -10.555 1 81.88 208 GLY A CA 1
ATOM 1498 C C . GLY A 1 208 ? 22.641 -10.07 -11.75 1 81.88 208 GLY A C 1
ATOM 1499 O O . GLY A 1 208 ? 22.469 -10.789 -12.742 1 81.88 208 GLY A O 1
ATOM 1500 N N . TYR A 1 209 ? 23.594 -9.195 -11.656 1 86.81 209 TYR A N 1
ATOM 1501 C CA . TYR A 1 209 ? 24.547 -9.031 -12.742 1 86.81 209 TYR A CA 1
ATOM 1502 C C . TYR A 1 209 ? 25.406 -10.281 -12.914 1 86.81 209 TYR A C 1
ATOM 1504 O O . TYR A 1 209 ? 25.719 -10.672 -14.047 1 86.81 209 TYR A O 1
ATOM 1512 N N . MET A 1 210 ? 25.734 -10.906 -11.852 1 85.5 210 MET A N 1
ATOM 1513 C CA . MET A 1 210 ? 26.578 -12.102 -11.898 1 85.5 210 MET A CA 1
ATOM 1514 C C . MET A 1 210 ? 25.797 -13.289 -12.469 1 85.5 210 MET A C 1
ATOM 1516 O O . MET A 1 210 ? 26.375 -14.18 -13.086 1 85.5 210 MET A O 1
ATOM 1520 N N . ASP A 1 211 ? 24.531 -13.227 -12.32 1 81 211 ASP A N 1
ATOM 1521 C CA . ASP A 1 211 ? 23.688 -14.281 -12.867 1 81 211 ASP A CA 1
ATOM 1522 C C . ASP A 1 211 ? 23.422 -14.062 -14.352 1 81 211 ASP A C 1
ATOM 1524 O O . ASP A 1 211 ? 23.484 -15 -15.141 1 81 211 ASP A O 1
ATOM 1528 N N . SER A 1 212 ? 23.016 -12.828 -14.656 1 85.75 212 SER A N 1
ATOM 1529 C CA . SER A 1 212 ? 22.766 -12.406 -16.031 1 85.75 212 SER A CA 1
ATOM 1530 C C . SER A 1 212 ? 23.109 -10.938 -16.234 1 85.75 212 SER A C 1
ATOM 1532 O O . SER A 1 212 ? 22.594 -10.07 -15.531 1 85.75 212 SER A O 1
ATOM 1534 N N . ILE A 1 213 ? 23.906 -10.742 -17.188 1 87.88 213 ILE A N 1
ATOM 1535 C CA . ILE A 1 213 ? 24.359 -9.391 -17.469 1 87.88 213 ILE A CA 1
ATOM 1536 C C . ILE A 1 213 ? 23.172 -8.5 -17.812 1 87.88 213 ILE A C 1
ATOM 1538 O O . ILE A 1 213 ? 23.031 -7.398 -17.266 1 87.88 213 ILE A O 1
ATOM 1542 N N . THR A 1 214 ? 22.344 -9 -18.672 1 85.06 214 THR A N 1
ATOM 1543 C CA . THR A 1 214 ? 21.188 -8.219 -19.094 1 85.06 214 THR A CA 1
ATOM 1544 C C . THR A 1 214 ? 20.266 -7.906 -17.922 1 85.06 214 THR A C 1
ATOM 1546 O O . THR A 1 214 ? 19.828 -6.766 -17.734 1 85.06 214 THR A O 1
ATOM 1549 N N . SER A 1 215 ? 20.016 -8.914 -17.062 1 79.38 215 SER A N 1
ATOM 1550 C CA . SER A 1 215 ? 19.172 -8.719 -15.891 1 79.38 215 SER A CA 1
ATOM 1551 C C . SER A 1 215 ? 19.797 -7.758 -14.891 1 79.38 215 SER A C 1
ATOM 1553 O O . SER A 1 215 ? 19.109 -6.926 -14.297 1 79.38 215 SER A O 1
ATOM 1555 N N . GLY A 1 216 ? 21.062 -7.918 -14.805 1 83.5 216 GLY A N 1
ATOM 1556 C CA . GLY A 1 216 ? 21.781 -7.059 -13.875 1 83.5 216 GLY A CA 1
ATOM 1557 C C . GLY A 1 216 ? 21.766 -5.598 -14.289 1 83.5 216 GLY A C 1
ATOM 1558 O O . GLY A 1 216 ? 21.516 -4.715 -13.469 1 83.5 216 GLY A O 1
ATOM 1559 N N . ILE A 1 217 ? 21.984 -5.355 -15.539 1 89 217 ILE A N 1
ATOM 1560 C CA . ILE A 1 217 ? 22.016 -3.988 -16.047 1 89 217 ILE A CA 1
ATOM 1561 C C . ILE A 1 217 ? 20.625 -3.379 -15.977 1 89 217 ILE A C 1
ATOM 1563 O O . ILE A 1 217 ? 20.453 -2.227 -15.562 1 89 217 ILE A O 1
ATOM 1567 N N . THR A 1 218 ? 19.672 -4.125 -16.344 1 85.06 218 THR A N 1
ATOM 1568 C CA . THR A 1 218 ? 18.297 -3.643 -16.281 1 85.06 218 THR A CA 1
ATOM 1569 C C . THR A 1 218 ? 17.891 -3.305 -14.852 1 85.06 218 THR A C 1
ATOM 1571 O O . THR A 1 218 ? 17.25 -2.283 -14.609 1 85.06 218 THR A O 1
ATOM 1574 N N . THR A 1 219 ? 18.297 -4.152 -13.984 1 82.5 219 THR A N 1
ATOM 1575 C CA . THR A 1 219 ? 18 -3.918 -12.57 1 82.5 219 THR A CA 1
ATOM 1576 C C . THR A 1 219 ? 18.719 -2.662 -12.078 1 82.5 219 THR A C 1
ATOM 1578 O O . THR A 1 219 ? 18.109 -1.823 -11.406 1 82.5 219 THR A O 1
ATOM 1581 N N . ALA A 1 220 ? 19.938 -2.559 -12.469 1 89.44 220 ALA A N 1
ATOM 1582 C CA . ALA A 1 220 ? 20.719 -1.402 -12.039 1 89.44 220 ALA A CA 1
ATOM 1583 C C . ALA A 1 220 ? 20.094 -0.102 -12.539 1 89.44 220 ALA A C 1
ATOM 1585 O O . ALA A 1 220 ? 20 0.872 -11.789 1 89.44 220 ALA A O 1
ATOM 1586 N N . VAL A 1 221 ? 19.656 -0.081 -13.703 1 88.5 221 VAL A N 1
ATOM 1587 C CA . VAL A 1 221 ? 19.047 1.107 -14.297 1 88.5 221 VAL A CA 1
ATOM 1588 C C . VAL A 1 221 ? 17.719 1.409 -13.617 1 88.5 221 VAL A C 1
ATOM 1590 O O . VAL A 1 221 ? 17.422 2.562 -13.305 1 88.5 221 VAL A O 1
ATOM 1593 N N . ALA A 1 222 ? 17 0.404 -13.453 1 80.81 222 ALA A N 1
ATOM 1594 C CA . ALA A 1 222 ? 15.719 0.567 -12.781 1 80.81 222 ALA A CA 1
ATOM 1595 C C . ALA A 1 222 ? 15.891 1.143 -11.383 1 80.81 222 ALA A C 1
ATOM 1597 O O . ALA A 1 222 ? 15.172 2.059 -10.984 1 80.81 222 ALA A O 1
ATOM 1598 N N . ILE A 1 223 ? 16.797 0.649 -10.664 1 82.69 223 ILE A N 1
ATOM 1599 C CA . ILE A 1 223 ? 17.078 1.109 -9.305 1 82.69 223 ILE A CA 1
ATOM 1600 C C . ILE A 1 223 ? 17.578 2.551 -9.344 1 82.69 223 ILE A C 1
ATOM 1602 O O . ILE A 1 223 ? 17.172 3.379 -8.523 1 82.69 223 ILE A O 1
ATOM 1606 N N . ALA A 1 224 ? 18.422 2.844 -10.336 1 88.38 224 ALA A N 1
ATOM 1607 C CA . ALA A 1 224 ? 18.953 4.199 -10.477 1 88.38 224 ALA A CA 1
ATOM 1608 C C . ALA A 1 224 ? 17.828 5.207 -10.688 1 88.38 224 ALA A C 1
ATOM 1610 O O . ALA A 1 224 ? 17.844 6.293 -10.109 1 88.38 224 ALA A O 1
ATOM 1611 N N . ILE A 1 225 ? 16.906 4.871 -11.406 1 81.75 225 ILE A N 1
ATOM 1612 C CA . ILE A 1 225 ? 15.797 5.766 -11.758 1 81.75 225 ILE A CA 1
ATOM 1613 C C . ILE A 1 225 ? 14.992 6.098 -10.5 1 81.75 225 ILE A C 1
ATOM 1615 O O . ILE A 1 225 ? 14.617 7.254 -10.289 1 81.75 225 ILE A O 1
ATOM 1619 N N . HIS A 1 226 ? 14.75 5.195 -9.727 1 78.06 226 HIS A N 1
ATOM 1620 C CA . HIS A 1 226 ? 13.914 5.508 -8.578 1 78.06 226 HIS A CA 1
ATOM 1621 C C . HIS A 1 226 ? 14.75 6.047 -7.422 1 78.06 226 HIS A C 1
ATOM 1623 O O . HIS A 1 226 ? 14.211 6.668 -6.5 1 78.06 226 HIS A O 1
ATOM 1629 N N . ASN A 1 227 ? 16.109 5.863 -7.484 1 88.5 227 ASN A N 1
ATOM 1630 C CA . ASN A 1 227 ? 17 6.422 -6.469 1 88.5 227 ASN A CA 1
ATOM 1631 C C . ASN A 1 227 ? 17.062 7.945 -6.562 1 88.5 227 ASN A C 1
ATOM 1633 O O . ASN A 1 227 ? 17.266 8.625 -5.551 1 88.5 227 ASN A O 1
ATOM 1637 N N . ILE A 1 228 ? 16.844 8.445 -7.711 1 85.81 228 ILE A N 1
ATOM 1638 C CA . ILE A 1 228 ? 16.906 9.891 -7.898 1 85.81 228 ILE A CA 1
ATOM 1639 C C . ILE A 1 228 ? 15.836 10.57 -7.055 1 85.81 228 ILE A C 1
ATOM 1641 O O . ILE A 1 228 ? 16.141 11.406 -6.199 1 85.81 228 ILE A O 1
ATOM 1645 N N . PRO A 1 229 ? 14.609 10.148 -7.184 1 78.5 229 PRO A N 1
ATOM 1646 C CA . PRO A 1 229 ? 13.57 10.734 -6.336 1 78.5 229 PRO A CA 1
ATOM 1647 C C . PRO A 1 229 ? 13.844 10.547 -4.848 1 78.5 229 PRO A C 1
ATOM 1649 O O . PRO A 1 229 ? 13.531 11.43 -4.043 1 78.5 229 PRO A O 1
ATOM 1652 N N . GLU A 1 230 ? 14.367 9.469 -4.496 1 83.38 230 GLU A N 1
ATOM 1653 C CA . GLU A 1 230 ? 14.68 9.211 -3.094 1 83.38 230 GLU A CA 1
ATOM 1654 C C . GLU A 1 230 ? 15.672 10.234 -2.555 1 83.38 230 GLU A C 1
ATOM 1656 O O . GLU A 1 230 ? 15.484 10.773 -1.463 1 83.38 230 GLU A O 1
ATOM 1661 N N . GLY A 1 231 ? 16.672 10.484 -3.367 1 89.19 231 GLY A N 1
ATOM 1662 C CA . GLY A 1 231 ? 17.625 11.508 -2.977 1 89.19 231 GLY A CA 1
ATOM 1663 C C . GLY A 1 231 ? 17.016 12.891 -2.877 1 89.19 231 GLY A C 1
ATOM 1664 O O . GLY A 1 231 ? 17.359 13.664 -1.976 1 89.19 231 GLY A O 1
ATOM 1665 N N . MET A 1 232 ? 16.156 13.148 -3.768 1 84.12 232 MET A N 1
ATOM 1666 C CA . MET A 1 232 ? 15.477 14.445 -3.768 1 84.12 232 MET A CA 1
ATOM 1667 C C . MET A 1 232 ? 14.656 14.633 -2.494 1 84.12 232 MET A C 1
ATOM 1669 O O . MET A 1 232 ? 14.68 15.711 -1.894 1 84.12 232 MET A O 1
ATOM 1673 N N . VAL A 1 233 ? 13.992 13.617 -2.105 1 82.31 233 VAL A N 1
ATOM 1674 C CA . VAL A 1 233 ? 13.117 13.688 -0.941 1 82.31 233 VAL A CA 1
ATOM 1675 C C . VAL A 1 233 ? 13.953 13.906 0.322 1 82.31 233 VAL A C 1
ATOM 1677 O O . VAL A 1 233 ? 13.625 14.758 1.146 1 82.31 233 VAL A O 1
ATOM 1680 N N . ILE A 1 234 ? 15.008 13.172 0.437 1 89.06 234 ILE A N 1
ATOM 1681 C CA . ILE A 1 234 ? 15.867 13.273 1.614 1 89.06 234 ILE A CA 1
ATOM 1682 C C . ILE A 1 234 ? 16.484 14.664 1.69 1 89.06 234 ILE A C 1
ATOM 1684 O O . ILE A 1 234 ? 16.391 15.344 2.717 1 89.06 234 ILE A O 1
ATOM 1688 N N . SER A 1 235 ? 16.984 15.117 0.604 1 89.75 235 SER A N 1
ATOM 1689 C CA . SER A 1 235 ? 17.688 16.391 0.581 1 89.75 235 SER A CA 1
ATOM 1690 C C . SER A 1 235 ? 16.719 17.562 0.75 1 89.75 235 SER A C 1
ATOM 1692 O O . SER A 1 235 ? 17.047 18.547 1.427 1 89.75 235 SER A O 1
ATOM 1694 N N . SER A 1 236 ? 15.633 17.453 0.177 1 84.94 236 SER A N 1
ATOM 1695 C CA . SER A 1 236 ? 14.672 18.547 0.286 1 84.94 236 SER A CA 1
ATOM 1696 C C . SER A 1 236 ? 14.18 18.703 1.722 1 84.94 236 SER A C 1
ATOM 1698 O O . SER A 1 236 ? 14.148 19.812 2.246 1 84.94 236 SER A O 1
ATOM 1700 N N . ALA A 1 237 ? 13.812 17.609 2.32 1 83.06 237 ALA A N 1
ATOM 1701 C CA . ALA A 1 237 ? 13.297 17.688 3.686 1 83.06 237 ALA A CA 1
ATOM 1702 C C . ALA A 1 237 ? 14.359 18.219 4.645 1 83.06 237 ALA A C 1
ATOM 1704 O O . ALA A 1 237 ? 14.086 19.125 5.441 1 83.06 237 ALA A O 1
ATOM 1705 N N . VAL A 1 238 ? 15.57 17.781 4.527 1 87.12 238 VAL A N 1
ATOM 1706 C CA . VAL A 1 238 ? 16.641 18.188 5.426 1 87.12 238 VAL A CA 1
ATOM 1707 C C . VAL A 1 238 ? 17.047 19.625 5.121 1 87.12 238 VAL A C 1
ATOM 1709 O O . VAL A 1 238 ? 17.266 20.422 6.039 1 87.12 238 VAL A O 1
ATOM 1712 N N . TYR A 1 239 ? 17.047 19.953 3.904 1 87.19 239 TYR A N 1
ATOM 1713 C CA . TYR A 1 239 ? 17.406 21.312 3.516 1 87.19 239 TYR A CA 1
ATOM 1714 C C . TYR A 1 239 ? 16.359 22.312 3.992 1 87.19 239 TYR A C 1
ATOM 1716 O O . TYR A 1 239 ? 16.703 23.359 4.559 1 87.19 239 TYR A O 1
ATOM 1724 N N . PHE A 1 240 ? 15.172 21.984 3.805 1 82.75 240 PHE A N 1
ATOM 1725 C CA . PHE A 1 240 ? 14.109 22.922 4.176 1 82.75 240 PHE A CA 1
ATOM 1726 C C . PHE A 1 240 ? 13.969 23 5.688 1 82.75 240 PHE A C 1
ATOM 1728 O O . PHE A 1 240 ? 13.523 24.016 6.219 1 82.75 240 PHE A O 1
ATOM 1735 N N . GLY A 1 241 ? 14.367 22 6.316 1 83.75 241 GLY A N 1
ATOM 1736 C CA . GLY A 1 241 ? 14.312 22.016 7.77 1 83.75 241 GLY A CA 1
ATOM 1737 C C . GLY A 1 241 ? 15.508 22.688 8.406 1 83.75 241 GLY A C 1
ATOM 1738 O O . GLY A 1 241 ? 15.375 23.375 9.422 1 83.75 241 GLY A O 1
ATOM 1739 N N . THR A 1 242 ? 16.672 22.484 7.809 1 85.06 242 THR A N 1
ATOM 1740 C CA . THR A 1 242 ? 17.906 22.953 8.445 1 85.06 242 THR A CA 1
ATOM 1741 C C . THR A 1 242 ? 18.422 24.219 7.762 1 85.06 242 THR A C 1
ATOM 1743 O O . THR A 1 242 ? 19.188 24.984 8.352 1 85.06 242 THR A O 1
ATOM 1746 N N . GLY A 1 243 ? 18.062 24.375 6.594 1 83.81 243 GLY A N 1
ATOM 1747 C CA . GLY A 1 243 ? 18.609 25.469 5.801 1 83.81 243 GLY A CA 1
ATOM 1748 C C . GLY A 1 243 ? 20.047 25.234 5.375 1 83.81 243 GLY A C 1
ATOM 1749 O O . GLY A 1 243 ? 20.672 26.125 4.793 1 83.81 243 GLY A O 1
ATOM 1750 N N . ARG A 1 244 ? 20.625 24.109 5.641 1 88.69 244 ARG A N 1
ATOM 1751 C CA . ARG A 1 244 ? 22.016 23.828 5.348 1 88.69 244 ARG A CA 1
ATOM 1752 C C . ARG A 1 244 ? 22.141 22.812 4.207 1 88.69 244 ARG A C 1
ATOM 1754 O O . ARG A 1 244 ? 21.734 21.656 4.348 1 88.69 244 ARG A O 1
ATOM 1761 N N . ARG A 1 245 ? 22.734 23.203 3.166 1 89.06 245 ARG A N 1
ATOM 1762 C CA . ARG A 1 245 ? 22.891 22.375 1.98 1 89.06 245 ARG A CA 1
ATOM 1763 C C . ARG A 1 245 ? 23.797 21.172 2.275 1 89.06 245 ARG A C 1
ATOM 1765 O O . ARG A 1 245 ? 23.531 20.062 1.8 1 89.06 245 ARG A O 1
ATOM 1772 N N . GLY A 1 246 ? 24.844 21.438 3.023 1 91.38 246 GLY A N 1
ATOM 1773 C CA . GLY A 1 246 ? 25.781 20.359 3.352 1 91.38 246 GLY A CA 1
ATOM 1774 C C . GLY A 1 246 ? 25.141 19.219 4.094 1 91.38 246 GLY A C 1
ATOM 1775 O O . GLY A 1 246 ? 25.438 18.047 3.822 1 91.38 246 GLY A O 1
ATOM 1776 N N . ARG A 1 247 ? 24.312 19.562 5 1 91.19 247 ARG A N 1
ATOM 1777 C CA . ARG A 1 247 ? 23.625 18.516 5.75 1 91.19 247 ARG A CA 1
ATOM 1778 C C . ARG A 1 247 ? 22.672 17.734 4.852 1 91.19 247 ARG A C 1
ATOM 1780 O O . ARG A 1 247 ? 22.531 16.516 5.008 1 91.19 247 ARG A O 1
ATOM 1787 N N . ALA A 1 248 ? 22.016 18.438 3.988 1 90.81 248 ALA A N 1
ATOM 1788 C CA . ALA A 1 248 ? 21.094 17.812 3.055 1 90.81 248 ALA A CA 1
ATOM 1789 C C . ALA A 1 248 ? 21.797 16.781 2.184 1 90.81 248 ALA A C 1
ATOM 1791 O O . ALA A 1 248 ? 21.344 15.641 2.061 1 90.81 248 ALA A O 1
ATOM 1792 N N . ILE A 1 249 ? 22.938 17.141 1.739 1 90.69 249 ILE A N 1
ATOM 1793 C CA . ILE A 1 249 ? 23.688 16.25 0.86 1 90.69 249 ILE A CA 1
ATOM 1794 C C . ILE A 1 249 ? 24.281 15.102 1.673 1 90.69 249 ILE A C 1
ATOM 1796 O O . ILE A 1 249 ? 24.375 13.969 1.188 1 90.69 249 ILE A O 1
ATOM 1800 N N . LEU A 1 250 ? 24.703 15.414 2.799 1 92.56 250 LEU A N 1
ATOM 1801 C CA . LEU A 1 250 ? 25.312 14.391 3.646 1 92.56 250 LEU A CA 1
ATOM 1802 C C . LEU A 1 250 ? 24.312 13.258 3.912 1 92.56 250 LEU A C 1
ATOM 1804 O O . LEU A 1 250 ? 24.672 12.078 3.809 1 92.56 250 LEU A O 1
ATOM 1808 N N . TRP A 1 251 ? 23.141 13.625 4.25 1 91.81 251 TRP A N 1
ATOM 1809 C CA . TRP A 1 251 ? 22.141 12.602 4.566 1 91.81 251 TRP A CA 1
ATOM 1810 C C . TRP A 1 251 ? 21.781 11.805 3.324 1 91.81 251 TRP A C 1
ATOM 1812 O O . TRP A 1 251 ? 21.578 10.586 3.398 1 91.81 251 TRP A O 1
ATOM 1822 N N . ALA A 1 252 ? 21.672 12.453 2.221 1 92.25 252 ALA A N 1
ATOM 1823 C CA . ALA A 1 252 ? 21.422 11.75 0.968 1 92.25 252 ALA A CA 1
ATOM 1824 C C . ALA A 1 252 ? 22.578 10.805 0.634 1 92.25 252 ALA A C 1
ATOM 1826 O O . ALA A 1 252 ? 22.359 9.664 0.209 1 92.25 252 ALA A O 1
ATOM 1827 N N . ALA A 1 253 ? 23.75 11.281 0.907 1 93.31 253 ALA A N 1
ATOM 1828 C CA . ALA A 1 253 ? 24.938 10.492 0.618 1 93.31 253 ALA A CA 1
ATOM 1829 C C . ALA A 1 253 ? 25.031 9.289 1.556 1 93.31 253 ALA A C 1
ATOM 1831 O O . ALA A 1 253 ? 25.422 8.195 1.134 1 93.31 253 ALA A O 1
ATOM 1832 N N . LEU A 1 254 ? 24.781 9.508 2.742 1 92.69 254 LEU A N 1
ATOM 1833 C CA . LEU A 1 254 ? 24.828 8.422 3.715 1 92.69 254 LEU A CA 1
ATOM 1834 C C . LEU A 1 254 ? 23.828 7.328 3.354 1 92.69 254 LEU A C 1
ATOM 1836 O O . LEU A 1 254 ? 24.141 6.137 3.449 1 92.69 254 LEU A O 1
ATOM 1840 N N . ALA A 1 255 ? 22.656 7.758 2.99 1 92.31 255 ALA A N 1
ATOM 1841 C CA . ALA A 1 255 ? 21.641 6.793 2.574 1 92.31 255 ALA A CA 1
ATOM 1842 C C . ALA A 1 255 ? 22.078 6.023 1.336 1 92.31 255 ALA A C 1
ATOM 1844 O O . ALA A 1 255 ? 21.891 4.809 1.249 1 92.31 255 ALA A O 1
ATOM 1845 N N . ALA A 1 256 ? 22.672 6.691 0.441 1 93.06 256 ALA A N 1
ATOM 1846 C CA . ALA A 1 256 ? 23.109 6.109 -0.828 1 93.06 256 ALA A CA 1
ATOM 1847 C C . ALA A 1 256 ? 24.281 5.152 -0.624 1 93.06 256 ALA A C 1
ATOM 1849 O O . ALA A 1 256 ? 24.438 4.195 -1.382 1 93.06 256 ALA A O 1
ATOM 1850 N N . PHE A 1 257 ? 25.047 5.352 0.352 1 93.69 257 PHE A N 1
ATOM 1851 C CA . PHE A 1 257 ? 26.266 4.605 0.597 1 93.69 257 PHE A CA 1
ATOM 1852 C C . PHE A 1 257 ? 25.953 3.16 0.969 1 93.69 257 PHE A C 1
ATOM 1854 O O . PHE A 1 257 ? 26.797 2.275 0.796 1 93.69 257 PHE A O 1
ATOM 1861 N N . THR A 1 258 ? 24.828 2.912 1.457 1 92.38 258 THR A N 1
ATOM 1862 C CA . THR A 1 258 ? 24.484 1.558 1.872 1 92.38 258 THR A CA 1
ATOM 1863 C C . THR A 1 258 ? 24.312 0.646 0.659 1 92.38 258 THR A C 1
ATOM 1865 O O . THR A 1 258 ? 24.375 -0.579 0.784 1 92.38 258 THR A O 1
ATOM 1868 N N . GLU A 1 259 ? 24.094 1.249 -0.463 1 93.75 259 GLU A N 1
ATOM 1869 C CA . GLU A 1 259 ? 23.953 0.452 -1.679 1 93.75 259 GLU A CA 1
ATOM 1870 C C . GLU A 1 259 ? 25.266 -0.241 -2.027 1 93.75 259 GLU A C 1
ATOM 1872 O O . GLU A 1 259 ? 25.312 -1.461 -2.197 1 93.75 259 GLU A O 1
ATOM 1877 N N . PRO A 1 260 ? 26.422 0.47 -2.076 1 94.31 260 PRO A N 1
ATOM 1878 C CA . PRO A 1 260 ? 27.703 -0.204 -2.271 1 94.31 260 PRO A CA 1
ATOM 1879 C C . PRO A 1 260 ? 28.016 -1.213 -1.168 1 94.31 260 PRO A C 1
ATOM 1881 O O . PRO A 1 260 ? 28.656 -2.229 -1.422 1 94.31 260 PRO A O 1
ATOM 1884 N N . LEU A 1 261 ? 27.609 -0.967 -0.009 1 93.38 261 LEU A N 1
ATOM 1885 C CA . LEU A 1 261 ? 27.797 -1.93 1.072 1 93.38 261 LEU A CA 1
ATOM 1886 C C . LEU A 1 261 ? 27.031 -3.225 0.78 1 93.38 261 LEU A C 1
ATOM 1888 O O . LEU A 1 261 ? 27.547 -4.316 1.048 1 93.38 261 LEU A O 1
ATOM 1892 N N . GLY A 1 262 ? 25.891 -3.061 0.325 1 91.19 262 GLY A N 1
ATOM 1893 C CA . GLY A 1 262 ? 25.156 -4.23 -0.115 1 91.19 262 GLY A CA 1
ATOM 1894 C C . GLY A 1 262 ? 25.844 -4.988 -1.232 1 91.19 262 GLY A C 1
ATOM 1895 O O . GLY A 1 262 ? 25.828 -6.223 -1.25 1 91.19 262 GLY A O 1
ATOM 1896 N N . GLY A 1 263 ? 26.344 -4.23 -2.139 1 91.19 263 GLY A N 1
ATOM 1897 C CA . GLY A 1 263 ? 27.125 -4.852 -3.195 1 91.19 263 GLY A CA 1
ATOM 1898 C C . GLY A 1 263 ? 28.281 -5.684 -2.672 1 91.19 263 GLY A C 1
ATOM 1899 O O . GLY A 1 263 ? 28.578 -6.746 -3.223 1 91.19 263 GLY A O 1
ATOM 1900 N N . LEU A 1 264 ? 28.922 -5.203 -1.615 1 91.12 264 LEU A N 1
ATOM 1901 C CA . LEU A 1 264 ? 30.016 -5.945 -1.002 1 91.12 264 LEU A CA 1
ATOM 1902 C C . LEU A 1 264 ? 29.516 -7.258 -0.405 1 91.12 264 LEU A C 1
ATOM 1904 O O . LEU A 1 264 ? 30.203 -8.273 -0.465 1 91.12 264 LEU A O 1
ATOM 1908 N N . ILE A 1 265 ? 28.391 -7.195 0.162 1 86.62 265 ILE A N 1
ATOM 1909 C CA . ILE A 1 265 ? 27.797 -8.422 0.67 1 86.62 265 ILE A CA 1
ATOM 1910 C C . ILE A 1 265 ? 27.516 -9.383 -0.488 1 86.62 265 ILE A C 1
ATOM 1912 O O . ILE A 1 265 ? 27.734 -10.586 -0.374 1 86.62 265 ILE A O 1
ATOM 1916 N N . GLY A 1 266 ? 27 -8.812 -1.529 1 85.88 266 GLY A N 1
ATOM 1917 C CA . GLY A 1 266 ? 26.812 -9.617 -2.727 1 85.88 266 GLY A CA 1
ATOM 1918 C C . GLY A 1 266 ? 28.078 -10.266 -3.221 1 85.88 266 GLY A C 1
ATOM 1919 O O . GLY A 1 266 ? 28.078 -11.438 -3.604 1 85.88 266 GLY A O 1
ATOM 1920 N N . LEU A 1 267 ? 29.156 -9.523 -3.199 1 86.94 267 LEU A N 1
ATOM 1921 C CA . LEU A 1 267 ? 30.469 -10.031 -3.576 1 86.94 267 LEU A CA 1
ATOM 1922 C C . LEU A 1 267 ? 30.875 -11.188 -2.67 1 86.94 267 LEU A C 1
ATOM 1924 O O . LEU A 1 267 ? 31.375 -12.211 -3.146 1 86.94 267 LEU A O 1
ATOM 1928 N N . ALA A 1 268 ? 30.625 -11 -1.431 1 85.38 268 ALA A N 1
ATOM 1929 C CA . ALA A 1 268 ? 30.969 -12.039 -0.463 1 85.38 268 ALA A CA 1
ATOM 1930 C C . ALA A 1 268 ? 30.141 -13.305 -0.7 1 85.38 268 ALA A C 1
ATOM 1932 O O . ALA A 1 268 ? 30.641 -14.414 -0.542 1 85.38 268 ALA A O 1
ATOM 1933 N N . VAL A 1 269 ? 29.016 -13.117 -1.031 1 80.44 269 VAL A N 1
ATOM 1934 C CA . VAL A 1 269 ? 28.125 -14.242 -1.277 1 80.44 269 VAL A CA 1
ATOM 1935 C C . VAL A 1 269 ? 28.562 -14.977 -2.543 1 80.44 269 VAL A C 1
ATOM 1937 O O . VAL A 1 269 ? 28.625 -16.203 -2.562 1 80.44 269 VAL A O 1
ATOM 1940 N N . VAL A 1 270 ? 28.781 -14.203 -3.576 1 79.12 270 VAL A N 1
ATOM 1941 C CA . VAL A 1 270 ? 29.141 -14.789 -4.863 1 79.12 270 VAL A CA 1
ATOM 1942 C C . VAL A 1 270 ? 30.484 -15.5 -4.754 1 79.12 270 VAL A C 1
ATOM 1944 O O . VAL A 1 270 ? 30.688 -16.562 -5.332 1 79.12 270 VAL A O 1
ATOM 1947 N N . CYS A 1 271 ? 31.375 -14.906 -3.971 1 78.56 271 CYS A N 1
ATOM 1948 C CA . CYS A 1 271 ? 32.719 -15.453 -3.891 1 78.56 271 CYS A CA 1
ATOM 1949 C C . CYS A 1 271 ? 32.844 -16.453 -2.746 1 78.56 271 CYS A C 1
ATOM 1951 O O . CYS A 1 271 ? 33.688 -17.359 -2.793 1 78.56 271 CYS A O 1
ATOM 1953 N N . GLY A 1 272 ? 32.438 -16.141 -1.626 1 69.5 272 GLY A N 1
ATOM 1954 C CA . GLY A 1 272 ? 32.656 -16.906 -0.416 1 69.5 272 GLY A CA 1
ATOM 1955 C C . GLY A 1 272 ? 31.578 -17.922 -0.132 1 69.5 272 GLY A C 1
ATOM 1956 O O . GLY A 1 272 ? 31.703 -18.75 0.772 1 69.5 272 GLY A O 1
ATOM 1957 N N . GLY A 1 273 ? 30.609 -18.016 -0.798 1 64.88 273 GLY A N 1
ATOM 1958 C CA . GLY A 1 273 ? 29.562 -19 -0.546 1 64.88 273 GLY A CA 1
ATOM 1959 C C . GLY A 1 273 ? 28.203 -18.375 -0.273 1 64.88 273 GLY A C 1
ATOM 1960 O O . GLY A 1 273 ? 28.016 -17.172 -0.475 1 64.88 273 GLY A O 1
ATOM 1961 N N . SER A 1 274 ? 27.062 -19.297 0.061 1 61.75 274 SER A N 1
ATOM 1962 C CA . SER A 1 274 ? 25.672 -19.156 -0.351 1 61.75 274 SER A CA 1
ATOM 1963 C C . SER A 1 274 ? 24.844 -18.469 0.734 1 61.75 274 SER A C 1
ATOM 1965 O O . SER A 1 274 ? 24.938 -18.828 1.911 1 61.75 274 SER A O 1
ATOM 1967 N N . MET A 1 275 ? 24.719 -17.234 0.712 1 70.69 275 MET A N 1
ATOM 1968 C CA . MET A 1 275 ? 23.516 -16.859 1.458 1 70.69 275 MET A CA 1
ATOM 1969 C C . MET A 1 275 ? 22.328 -17.719 1.047 1 70.69 275 MET A C 1
ATOM 1971 O O . MET A 1 275 ? 22.062 -17.891 -0.145 1 70.69 275 MET A O 1
ATOM 1975 N N . THR A 1 276 ? 21.875 -18.375 2.123 1 80.56 276 THR A N 1
ATOM 1976 C CA . THR A 1 276 ? 20.781 -19.281 1.843 1 80.56 276 THR A CA 1
ATOM 1977 C C . THR A 1 276 ? 19.531 -18.516 1.375 1 80.56 276 THR A C 1
ATOM 1979 O O . THR A 1 276 ? 19.406 -17.328 1.625 1 80.56 276 THR A O 1
ATOM 1982 N N . GLU A 1 277 ? 18.828 -19.188 0.609 1 87.12 277 GLU A N 1
ATOM 1983 C CA . GLU A 1 277 ? 17.562 -18.625 0.131 1 87.12 277 GLU A CA 1
ATOM 1984 C C . GLU A 1 277 ? 16.688 -18.156 1.292 1 87.12 277 GLU A C 1
ATOM 1986 O O . GLU A 1 277 ? 15.969 -17.156 1.169 1 87.12 277 GLU A O 1
ATOM 1991 N N . THR A 1 278 ? 16.891 -18.797 2.391 1 90.75 278 THR A N 1
ATOM 1992 C CA . THR A 1 278 ? 16.125 -18.438 3.574 1 90.75 278 THR A CA 1
ATOM 1993 C C . THR A 1 278 ? 16.516 -17.062 4.078 1 90.75 278 THR A C 1
ATOM 1995 O O . THR A 1 278 ? 15.664 -16.25 4.461 1 90.75 278 THR A O 1
ATOM 1998 N N . VAL A 1 279 ? 17.766 -16.781 4 1 86.75 279 VAL A N 1
ATOM 1999 C CA . VAL A 1 279 ? 18.266 -15.484 4.48 1 86.75 279 VAL A CA 1
ATOM 2000 C C . VAL A 1 279 ? 17.75 -14.367 3.57 1 86.75 279 VAL A C 1
ATOM 2002 O O . VAL A 1 279 ? 17.344 -13.305 4.047 1 86.75 279 VAL A O 1
ATOM 2005 N N . PHE A 1 280 ? 17.719 -14.648 2.322 1 84 280 PHE A N 1
ATOM 2006 C CA . PHE A 1 280 ? 17.203 -13.664 1.382 1 84 280 PHE A CA 1
ATOM 2007 C C . PHE A 1 280 ? 15.711 -13.422 1.63 1 84 280 PHE A C 1
ATOM 2009 O O . PHE A 1 280 ? 15.258 -12.273 1.613 1 84 280 PHE A O 1
ATOM 2016 N N . GLY A 1 281 ? 15.031 -14.523 1.888 1 91.38 281 GLY A N 1
ATOM 2017 C CA . GLY A 1 281 ? 13.617 -14.383 2.199 1 91.38 281 GLY A CA 1
ATOM 2018 C C . GLY A 1 281 ? 13.359 -13.516 3.414 1 91.38 281 GLY A C 1
ATOM 2019 O O . GLY A 1 281 ? 12.469 -12.656 3.393 1 91.38 281 GLY A O 1
ATOM 2020 N N . ILE A 1 282 ? 14.203 -13.656 4.387 1 91 282 ILE A N 1
ATOM 2021 C CA . ILE A 1 282 ? 14.07 -12.898 5.629 1 91 282 ILE A CA 1
ATOM 2022 C C . ILE A 1 282 ? 14.398 -11.43 5.375 1 91 282 ILE A C 1
ATOM 2024 O O . ILE A 1 282 ? 13.641 -10.539 5.773 1 91 282 ILE A O 1
ATOM 2028 N N . LEU A 1 283 ? 15.453 -11.211 4.684 1 83.75 283 LEU A N 1
ATOM 2029 C CA . LEU A 1 283 ? 15.914 -9.852 4.441 1 83.75 283 LEU A CA 1
ATOM 2030 C C . LEU A 1 283 ? 14.883 -9.07 3.627 1 83.75 283 LEU A C 1
ATOM 2032 O O . LEU A 1 283 ? 14.547 -7.934 3.975 1 83.75 283 LEU A O 1
ATOM 2036 N N . PHE A 1 284 ? 14.383 -9.664 2.611 1 87.19 284 PHE A N 1
ATOM 2037 C CA . PHE A 1 284 ? 13.43 -8.984 1.745 1 87.19 284 PHE A CA 1
ATOM 2038 C C . PHE A 1 284 ? 12.094 -8.781 2.461 1 87.19 284 PHE A C 1
ATOM 2040 O O . PHE A 1 284 ? 11.438 -7.758 2.279 1 87.19 284 PHE A O 1
ATOM 2047 N N . GLY A 1 285 ? 11.711 -9.773 3.264 1 93.31 285 GLY A N 1
ATOM 2048 C CA . GLY A 1 285 ? 10.5 -9.602 4.059 1 93.31 285 GLY A CA 1
ATOM 2049 C C . GLY A 1 285 ? 10.586 -8.43 5.02 1 93.31 285 GLY A C 1
ATOM 2050 O O . GLY A 1 285 ? 9.688 -7.59 5.066 1 93.31 285 GLY A O 1
ATOM 2051 N N . LEU A 1 286 ? 11.727 -8.344 5.66 1 88.81 286 LEU A N 1
ATOM 2052 C CA . LEU A 1 286 ? 11.93 -7.277 6.637 1 88.81 286 LEU A CA 1
ATOM 2053 C C . LEU A 1 286 ? 11.984 -5.914 5.953 1 88.81 286 LEU A C 1
ATOM 2055 O O . LEU A 1 286 ? 11.32 -4.973 6.387 1 88.81 286 LEU A O 1
ATOM 2059 N N . VAL A 1 287 ? 12.695 -5.828 4.922 1 84 287 VAL A N 1
ATOM 2060 C CA . VAL A 1 287 ? 12.859 -4.566 4.207 1 84 287 VAL A CA 1
ATOM 2061 C C . VAL A 1 287 ? 11.523 -4.133 3.604 1 84 287 VAL A C 1
ATOM 2063 O O . VAL A 1 287 ? 11.188 -2.949 3.627 1 84 287 VAL A O 1
ATOM 2066 N N . GLY A 1 288 ? 10.781 -5.133 3.057 1 90.25 288 GLY A N 1
ATOM 2067 C CA . GLY A 1 288 ? 9.453 -4.828 2.541 1 90.25 288 GLY A CA 1
ATOM 2068 C C . GLY A 1 288 ? 8.531 -4.234 3.588 1 90.25 288 GLY A C 1
ATOM 2069 O O . GLY A 1 288 ? 7.824 -3.262 3.316 1 90.25 288 GLY A O 1
ATOM 2070 N N . GLY A 1 289 ? 8.578 -4.773 4.77 1 92.25 289 GLY A N 1
ATOM 2071 C CA . GLY A 1 289 ? 7.766 -4.266 5.863 1 92.25 289 GLY A CA 1
ATOM 2072 C C . GLY A 1 289 ? 8.172 -2.875 6.312 1 92.25 289 GLY A C 1
ATOM 2073 O O . GLY A 1 289 ? 7.316 -2.012 6.523 1 92.25 289 GLY A O 1
ATOM 2074 N N . ILE A 1 290 ? 9.422 -2.672 6.43 1 85.5 290 ILE A N 1
ATOM 2075 C CA . ILE A 1 290 ? 9.945 -1.385 6.871 1 85.5 290 ILE A CA 1
ATOM 2076 C C . ILE A 1 290 ? 9.531 -0.293 5.887 1 85.5 290 ILE A C 1
ATOM 2078 O O . ILE A 1 290 ? 8.992 0.743 6.293 1 85.5 290 ILE A O 1
ATOM 2082 N N . MET A 1 291 ? 9.742 -0.559 4.645 1 84.75 291 MET A N 1
ATOM 2083 C CA . MET A 1 291 ? 9.453 0.433 3.613 1 84.75 291 MET A CA 1
ATOM 2084 C C . MET A 1 291 ? 7.957 0.727 3.547 1 84.75 291 MET A C 1
ATOM 2086 O O . MET A 1 291 ? 7.555 1.873 3.336 1 84.75 291 MET A O 1
ATOM 2090 N N . THR A 1 292 ? 7.18 -0.305 3.713 1 92.75 292 THR A N 1
ATOM 2091 C CA . THR A 1 292 ? 5.73 -0.126 3.715 1 92.75 292 THR A CA 1
ATOM 2092 C C . THR A 1 292 ? 5.297 0.748 4.887 1 92.75 292 THR A C 1
ATOM 2094 O O . THR A 1 292 ? 4.516 1.688 4.715 1 92.75 292 THR A O 1
ATOM 2097 N N . TYR A 1 293 ? 5.852 0.467 5.996 1 90.19 293 TYR A N 1
ATOM 2098 C CA . TYR A 1 293 ? 5.512 1.213 7.203 1 90.19 293 TYR A CA 1
ATOM 2099 C C . TYR A 1 293 ? 5.887 2.684 7.059 1 90.19 293 TYR A C 1
ATOM 2101 O O . TYR A 1 293 ? 5.078 3.568 7.355 1 90.19 293 TYR A O 1
ATOM 2109 N N . ILE A 1 294 ? 7 2.947 6.656 1 83.62 294 ILE A N 1
ATOM 2110 C CA . ILE A 1 294 ? 7.492 4.316 6.555 1 83.62 294 ILE A CA 1
ATOM 2111 C C . ILE A 1 294 ? 6.68 5.086 5.52 1 83.62 294 ILE A C 1
ATOM 2113 O O . ILE A 1 294 ? 6.383 6.266 5.707 1 83.62 294 ILE A O 1
ATOM 2117 N N . SER A 1 295 ? 6.324 4.465 4.457 1 88.88 295 SER A N 1
ATOM 2118 C CA . SER A 1 295 ? 5.543 5.105 3.406 1 88.88 295 SER A CA 1
ATOM 2119 C C . SER A 1 295 ? 4.164 5.508 3.912 1 88.88 295 SER A C 1
ATOM 2121 O O . SER A 1 295 ? 3.703 6.621 3.658 1 88.88 295 SER A O 1
ATOM 2123 N N . LEU A 1 296 ? 3.561 4.598 4.699 1 92.94 296 LEU A N 1
ATOM 2124 C CA . LEU A 1 296 ? 2.178 4.797 5.117 1 92.94 296 LEU A CA 1
ATOM 2125 C C . LEU A 1 296 ? 2.105 5.695 6.352 1 92.94 296 LEU A C 1
ATOM 2127 O O . LEU A 1 296 ? 1.138 6.438 6.527 1 92.94 296 LEU A O 1
ATOM 2131 N N . LYS A 1 297 ? 3.09 5.609 7.172 1 89.75 297 LYS A N 1
ATOM 2132 C CA . LYS A 1 297 ? 3.035 6.34 8.438 1 89.75 297 LYS A CA 1
ATOM 2133 C C . LYS A 1 297 ? 3.662 7.723 8.297 1 89.75 297 LYS A C 1
ATOM 2135 O O . LYS A 1 297 ? 3.223 8.672 8.953 1 89.75 297 LYS A O 1
ATOM 2140 N N . GLU A 1 298 ? 4.656 7.836 7.496 1 84.12 298 GLU A N 1
ATOM 2141 C CA . GLU A 1 298 ? 5.438 9.07 7.543 1 84.12 298 GLU A CA 1
ATOM 2142 C C . GLU A 1 298 ? 5.379 9.812 6.211 1 84.12 298 GLU A C 1
ATOM 2144 O O . GLU A 1 298 ? 4.969 10.977 6.156 1 84.12 298 GLU A O 1
ATOM 2149 N N . LEU A 1 299 ? 5.68 9.172 5.117 1 84.12 299 LEU A N 1
ATOM 2150 C CA . LEU A 1 299 ? 5.848 9.859 3.846 1 84.12 299 LEU A CA 1
ATOM 2151 C C . LEU A 1 299 ? 4.508 10.375 3.324 1 84.12 299 LEU A C 1
ATOM 2153 O O . LEU A 1 299 ? 4.383 11.547 2.973 1 84.12 299 LEU A O 1
ATOM 2157 N N . LEU A 1 300 ? 3.545 9.461 3.316 1 91 300 LEU A N 1
ATOM 2158 C CA . LEU A 1 300 ? 2.26 9.852 2.746 1 91 300 LEU A CA 1
ATOM 2159 C C . LEU A 1 300 ? 1.57 10.898 3.617 1 91 300 LEU A C 1
ATOM 2161 O O . LEU A 1 300 ? 1.142 11.938 3.119 1 91 300 LEU A O 1
ATOM 2165 N N . PRO A 1 301 ? 1.469 10.703 4.922 1 89.19 301 PRO A N 1
ATOM 2166 C CA . PRO A 1 301 ? 0.89 11.758 5.762 1 89.19 301 PRO A CA 1
ATOM 2167 C C . PRO A 1 301 ? 1.696 13.055 5.719 1 89.19 301 PRO A C 1
ATOM 2169 O O . PRO A 1 301 ? 1.123 14.141 5.789 1 89.19 301 PRO A O 1
ATOM 2172 N N . GLY A 1 302 ? 2.965 12.938 5.641 1 85 302 GLY A N 1
ATOM 2173 C CA . GLY A 1 302 ? 3.795 14.125 5.473 1 85 302 GLY A CA 1
ATOM 2174 C C . GLY A 1 302 ? 3.48 14.898 4.207 1 85 302 GLY A C 1
ATOM 2175 O O . GLY A 1 302 ? 3.398 16.125 4.234 1 85 302 GLY A O 1
ATOM 2176 N N . ALA A 1 303 ? 3.299 14.18 3.145 1 88.44 303 ALA A N 1
ATOM 2177 C CA . ALA A 1 303 ? 2.932 14.812 1.884 1 88.44 303 ALA A CA 1
ATOM 2178 C C . ALA A 1 303 ? 1.596 15.547 2.008 1 88.44 303 ALA A C 1
ATOM 2180 O O . ALA A 1 303 ? 1.463 16.688 1.565 1 88.44 303 ALA A O 1
ATOM 2181 N N . ARG A 1 304 ? 0.689 14.891 2.672 1 91.44 304 ARG A N 1
ATOM 2182 C CA . ARG A 1 304 ? -0.646 15.453 2.822 1 91.44 304 ARG A CA 1
ATOM 2183 C C . ARG A 1 304 ? -0.624 16.672 3.742 1 91.44 304 ARG A C 1
ATOM 2185 O O . ARG A 1 304 ? -1.406 17.609 3.562 1 91.44 304 ARG A O 1
ATOM 2192 N N . SER A 1 305 ? 0.251 16.688 4.664 1 87.5 305 SER A N 1
ATOM 2193 C CA . SER A 1 305 ? 0.36 17.828 5.57 1 87.5 305 SER A CA 1
ATOM 2194 C C . SER A 1 305 ? 0.772 19.094 4.824 1 87.5 305 SER A C 1
ATOM 2196 O O . SER A 1 305 ? 0.386 20.203 5.207 1 87.5 305 SER A O 1
ATOM 2198 N N . PHE A 1 306 ? 1.486 18.953 3.748 1 85.38 306 PHE A N 1
ATOM 2199 C CA . PHE A 1 306 ? 1.938 20.078 2.951 1 85.38 306 PHE A CA 1
ATOM 2200 C C . PHE A 1 306 ? 0.97 20.359 1.809 1 85.38 306 PHE A C 1
ATOM 2202 O O . PHE A 1 306 ? 1.072 21.391 1.14 1 85.38 306 PHE A O 1
ATOM 2209 N N . ASP A 1 307 ? 0.118 19.438 1.631 1 92.69 307 ASP A N 1
ATOM 2210 C CA . ASP A 1 307 ? -0.892 19.531 0.581 1 92.69 307 ASP A CA 1
ATOM 2211 C C . ASP A 1 307 ? -2.252 19.062 1.083 1 92.69 307 ASP A C 1
ATOM 2213 O O . ASP A 1 307 ? -2.795 18.078 0.58 1 92.69 307 ASP A O 1
ATOM 2217 N N . PRO A 1 308 ? -2.805 19.844 1.971 1 87.12 308 PRO A N 1
ATOM 2218 C CA . PRO A 1 308 ? -4.062 19.422 2.592 1 87.12 308 PRO A CA 1
ATOM 2219 C C . PRO A 1 308 ? -5.199 19.281 1.583 1 87.12 308 PRO A C 1
ATOM 2221 O O . PRO A 1 308 ? -6.129 18.5 1.806 1 87.12 308 PRO A O 1
ATOM 2224 N N . GLU A 1 309 ? -5.078 20 0.456 1 89.19 309 GLU A N 1
ATOM 2225 C CA . GLU A 1 309 ? -6.141 19.969 -0.544 1 89.19 309 GLU A CA 1
ATOM 2226 C C . GLU A 1 309 ? -5.891 18.859 -1.572 1 89.19 309 GLU A C 1
ATOM 2228 O O . GLU A 1 309 ? -6.668 18.703 -2.516 1 89.19 309 GLU A O 1
ATOM 2233 N N . ASP A 1 310 ? -4.859 18.156 -1.468 1 92.81 310 ASP A N 1
ATOM 2234 C CA . ASP A 1 310 ? -4.512 17.047 -2.35 1 92.81 310 ASP A CA 1
ATOM 2235 C C . ASP A 1 310 ? -4.406 17.516 -3.801 1 92.81 310 ASP A C 1
ATOM 2237 O O . ASP A 1 310 ? -4.969 16.891 -4.699 1 92.81 310 ASP A O 1
ATOM 2241 N N . ARG A 1 311 ? -3.721 18.609 -4 1 92.62 311 ARG A N 1
ATOM 2242 C CA . ARG A 1 311 ? -3.535 19.156 -5.344 1 92.62 311 ARG A CA 1
ATOM 2243 C C . ARG A 1 311 ? -2.541 18.312 -6.137 1 92.62 311 ARG A C 1
ATOM 2245 O O . ARG A 1 311 ? -2.686 18.141 -7.352 1 92.62 311 ARG A O 1
ATOM 2252 N N . VAL A 1 312 ? -1.614 17.812 -5.375 1 94.31 312 VAL A N 1
ATOM 2253 C CA . VAL A 1 312 ? -0.561 17.109 -6.109 1 94.31 312 VAL A CA 1
ATOM 2254 C C . VAL A 1 312 ? -0.278 15.758 -5.457 1 94.31 312 VAL A C 1
ATOM 2256 O O . VAL A 1 312 ? 0.281 14.859 -6.09 1 94.31 312 VAL A O 1
ATOM 2259 N N . THR A 1 313 ? -0.615 15.523 -4.215 1 94.06 313 THR A N 1
ATOM 2260 C CA . THR A 1 313 ? -0.208 14.367 -3.428 1 94.06 313 THR A CA 1
ATOM 2261 C C . THR A 1 313 ? -0.677 13.07 -4.09 1 94.06 313 THR A C 1
ATOM 2263 O O . THR A 1 313 ? 0.137 12.203 -4.41 1 94.06 313 THR A O 1
ATOM 2266 N N . THR A 1 314 ? -1.917 13 -4.398 1 93.31 314 THR A N 1
ATOM 2267 C CA . THR A 1 314 ? -2.457 11.781 -4.984 1 93.31 314 THR A CA 1
ATOM 2268 C C . THR A 1 314 ? -1.867 11.531 -6.367 1 93.31 314 THR A C 1
ATOM 2270 O O . THR A 1 314 ? -1.535 10.398 -6.715 1 93.31 314 THR A O 1
ATOM 2273 N N . GLY A 1 315 ? -1.8 12.586 -7.105 1 94.81 315 GLY A N 1
ATOM 2274 C CA . GLY A 1 315 ? -1.24 12.477 -8.445 1 94.81 315 GLY A CA 1
ATOM 2275 C C . GLY A 1 315 ? 0.183 11.945 -8.453 1 94.81 315 GLY A C 1
ATOM 2276 O O . GLY A 1 315 ? 0.512 11.039 -9.227 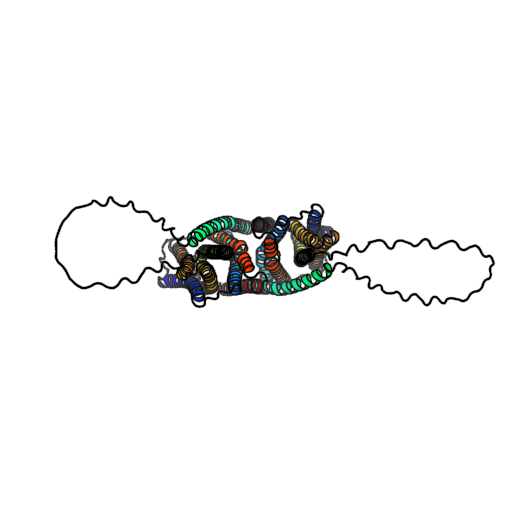1 94.81 315 GLY A O 1
ATOM 2277 N N . PHE A 1 316 ? 0.972 12.438 -7.605 1 92.94 316 PHE A N 1
ATOM 2278 C CA . PHE A 1 316 ? 2.377 12.055 -7.609 1 92.94 316 PHE A CA 1
ATOM 2279 C C . PHE A 1 316 ? 2.572 10.711 -6.918 1 92.94 316 PHE A C 1
ATOM 2281 O O . PHE A 1 316 ? 3.512 9.969 -7.23 1 92.94 316 PHE A O 1
ATOM 2288 N N . LEU A 1 317 ? 1.74 10.375 -5.949 1 94.81 317 LEU A N 1
ATOM 2289 C CA . LEU A 1 317 ? 1.725 9.023 -5.406 1 94.81 317 LEU A CA 1
ATOM 2290 C C . LEU A 1 317 ? 1.488 8 -6.512 1 94.81 317 LEU A C 1
ATOM 2292 O O . LEU A 1 317 ? 2.217 7.008 -6.613 1 94.81 317 LEU A O 1
ATOM 2296 N N . THR A 1 318 ? 0.547 8.297 -7.348 1 95.19 318 THR A N 1
ATOM 2297 C CA . THR A 1 318 ? 0.188 7.426 -8.461 1 95.19 318 THR A CA 1
ATOM 2298 C C . THR A 1 318 ? 1.312 7.371 -9.492 1 95.19 318 THR A C 1
ATOM 2300 O O . THR A 1 318 ? 1.65 6.297 -9.992 1 95.19 318 THR A O 1
ATOM 2303 N N . ALA A 1 319 ? 1.828 8.547 -9.75 1 93.88 319 ALA A N 1
ATOM 2304 C CA . ALA A 1 319 ? 2.934 8.609 -10.703 1 93.88 319 ALA A CA 1
ATOM 2305 C C . ALA A 1 319 ? 4.117 7.773 -10.227 1 93.88 319 ALA A C 1
ATOM 2307 O O . ALA A 1 319 ? 4.762 7.09 -11.023 1 93.88 319 ALA A O 1
ATOM 2308 N N . GLY A 1 320 ? 4.414 7.852 -8.977 1 90.62 320 GLY A N 1
ATOM 2309 C CA . GLY A 1 3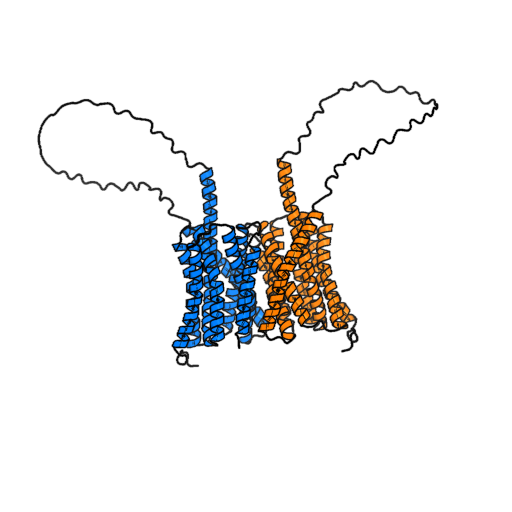20 ? 5.477 7.031 -8.422 1 90.62 320 GLY A CA 1
ATOM 2310 C C . GLY A 1 320 ? 5.215 5.543 -8.555 1 90.62 320 GLY A C 1
ATOM 2311 O O . GLY A 1 320 ? 6.117 4.781 -8.914 1 90.62 320 GLY A O 1
ATOM 2312 N N . MET A 1 321 ? 4.012 5.145 -8.305 1 94.44 321 MET A N 1
ATOM 2313 C CA . MET A 1 321 ? 3.646 3.738 -8.445 1 94.44 321 MET A CA 1
ATOM 2314 C C . MET A 1 321 ? 3.783 3.279 -9.891 1 94.44 321 MET A C 1
ATOM 2316 O O . MET A 1 321 ? 4.281 2.184 -10.156 1 94.44 321 MET A O 1
ATOM 2320 N N . ILE A 1 322 ? 3.371 4.109 -10.773 1 94.56 322 ILE A N 1
ATOM 2321 C CA . ILE A 1 322 ? 3.385 3.768 -12.188 1 94.56 322 ILE A CA 1
ATOM 2322 C C . ILE A 1 322 ? 4.828 3.619 -12.672 1 94.56 322 ILE A C 1
ATOM 2324 O O . ILE A 1 322 ? 5.156 2.666 -13.383 1 94.56 322 ILE A O 1
ATOM 2328 N N . ILE A 1 323 ? 5.641 4.531 -12.273 1 88.31 323 ILE A N 1
ATOM 2329 C CA . ILE A 1 323 ? 7.035 4.48 -12.695 1 88.31 323 ILE A CA 1
ATOM 2330 C C . ILE A 1 323 ? 7.691 3.209 -12.156 1 88.31 323 ILE A C 1
ATOM 2332 O O . ILE A 1 323 ? 8.469 2.559 -12.859 1 88.31 323 ILE A O 1
ATOM 2336 N N . MET A 1 324 ? 7.41 2.898 -10.969 1 88.88 324 MET A N 1
ATOM 2337 C CA . MET A 1 324 ? 7.988 1.688 -10.391 1 88.88 324 MET A CA 1
ATOM 2338 C C . MET A 1 324 ? 7.449 0.443 -11.086 1 88.88 324 MET A C 1
ATOM 2340 O O . MET A 1 324 ? 8.195 -0.509 -11.328 1 88.88 324 MET A O 1
ATOM 2344 N N . ALA A 1 325 ? 6.16 0.46 -11.391 1 93.75 325 ALA A N 1
ATOM 2345 C CA . ALA A 1 325 ? 5.574 -0.656 -12.133 1 93.75 325 ALA A CA 1
ATOM 2346 C C . ALA A 1 325 ? 6.246 -0.827 -13.492 1 93.75 325 ALA A C 1
ATOM 2348 O O . ALA A 1 325 ? 6.52 -1.951 -13.914 1 93.75 325 ALA A O 1
ATOM 2349 N N . CYS A 1 326 ? 6.484 0.25 -14.125 1 91.12 326 CYS A N 1
ATOM 2350 C CA . CYS A 1 326 ? 7.164 0.204 -15.414 1 91.12 326 CYS A CA 1
ATOM 2351 C C . CYS A 1 326 ? 8.562 -0.374 -15.273 1 91.12 326 CYS A C 1
ATOM 2353 O O . CYS A 1 326 ? 9 -1.168 -16.109 1 91.12 326 CYS A O 1
ATOM 2355 N N . SER A 1 327 ? 9.227 0.036 -14.289 1 84.31 327 SER A N 1
ATOM 2356 C CA . SER A 1 327 ? 10.555 -0.493 -14.016 1 84.31 327 SER A CA 1
ATOM 2357 C C . SER A 1 327 ? 10.516 -2 -13.789 1 84.31 327 SER A C 1
ATOM 2359 O O . SER A 1 327 ? 11.359 -2.736 -14.312 1 84.31 327 SER A O 1
ATOM 2361 N N . LEU A 1 328 ? 9.594 -2.453 -13.023 1 87.88 328 LEU A N 1
ATOM 2362 C CA . LEU A 1 328 ? 9.477 -3.877 -12.719 1 87.88 328 LEU A CA 1
ATOM 2363 C C . LEU A 1 328 ? 9.102 -4.664 -13.969 1 87.88 328 LEU A C 1
ATOM 2365 O O . LEU A 1 328 ? 9.555 -5.797 -14.156 1 87.88 328 LEU A O 1
ATOM 2369 N N . ILE A 1 329 ? 8.266 -4.082 -14.805 1 90.19 329 ILE A N 1
ATOM 2370 C CA . ILE A 1 329 ? 7.891 -4.719 -16.062 1 90.19 329 ILE A CA 1
ATOM 2371 C C . ILE A 1 329 ? 9.125 -4.871 -16.953 1 90.19 329 ILE A C 1
ATOM 2373 O O . ILE A 1 329 ? 9.344 -5.93 -17.547 1 90.19 329 ILE A O 1
ATOM 2377 N N . ALA A 1 330 ? 9.93 -3.871 -16.984 1 84.62 330 ALA A N 1
ATOM 2378 C CA . ALA A 1 330 ? 11.164 -3.932 -17.766 1 84.62 330 ALA A CA 1
ATOM 2379 C C . ALA A 1 330 ? 12.078 -5.047 -17.25 1 84.62 330 ALA A C 1
ATOM 2381 O O . ALA A 1 330 ? 12.656 -5.793 -18.047 1 84.62 330 ALA A O 1
ATOM 2382 N N . ILE A 1 331 ? 12.156 -5.172 -15.984 1 81.75 331 ILE A N 1
ATOM 2383 C CA . ILE A 1 331 ? 12.992 -6.203 -15.367 1 81.75 331 ILE A CA 1
ATOM 2384 C C . ILE A 1 331 ? 12.422 -7.582 -15.695 1 81.75 331 ILE A C 1
ATOM 2386 O O . ILE A 1 331 ? 13.172 -8.516 -15.984 1 81.75 331 ILE A O 1
ATOM 2390 N N . ALA A 1 332 ? 11.102 -7.727 -15.68 1 84.62 332 ALA A N 1
ATOM 2391 C CA . ALA A 1 332 ? 10.453 -9.008 -15.953 1 84.62 332 ALA A CA 1
ATOM 2392 C C . ALA A 1 332 ? 10.734 -9.461 -17.391 1 84.62 332 ALA A C 1
ATOM 2394 O O . ALA A 1 332 ? 10.891 -10.664 -17.641 1 84.62 332 ALA A O 1
ATOM 2395 N N . PHE A 1 333 ? 10.797 -8.555 -18.25 1 86.69 333 PHE A N 1
ATOM 2396 C CA . PHE A 1 333 ? 11.031 -8.906 -19.641 1 86.69 333 PHE A CA 1
ATOM 2397 C C . PHE A 1 333 ? 12.508 -9.203 -19.875 1 86.69 333 PHE A C 1
ATOM 2399 O O . PHE A 1 333 ? 12.875 -9.805 -20.891 1 86.69 333 PHE A O 1
ATOM 2406 N N . SER A 1 334 ? 13.328 -8.797 -19 1 78 334 SER A N 1
ATOM 2407 C CA . SER A 1 334 ? 14.766 -9.008 -19.156 1 78 334 SER A CA 1
ATOM 2408 C C . SER A 1 334 ? 15.203 -10.32 -18.516 1 78 334 SER A C 1
ATOM 2410 O O . SER A 1 334 ? 16.328 -10.766 -18.734 1 78 334 SER A O 1
ATOM 2412 N N . SER A 1 335 ? 14.344 -10.898 -17.719 1 72.62 335 SER A N 1
ATOM 2413 C CA . SER A 1 335 ? 14.688 -12.172 -17.094 1 72.62 335 SER A CA 1
ATOM 2414 C C . SER A 1 335 ? 14.57 -13.328 -18.078 1 72.62 335 SER A C 1
ATOM 2416 O O . SER A 1 335 ? 13.633 -13.375 -18.891 1 72.62 335 SER A O 1
ATOM 2418 N N . PRO A 1 336 ? 15.602 -14.125 -18.156 1 61.25 336 PRO A N 1
ATOM 2419 C CA . PRO A 1 336 ? 15.602 -15.219 -19.125 1 61.25 336 PRO A CA 1
ATOM 2420 C C . PRO A 1 336 ? 14.477 -16.234 -18.875 1 61.25 336 PRO A C 1
ATOM 2422 O O . PRO A 1 336 ? 14 -16.359 -17.75 1 61.25 336 PRO A O 1
ATOM 2425 N N . MET B 1 1 ? -18.875 -27.969 -24.234 1 31.52 1 MET B N 1
ATOM 2426 C CA . MET B 1 1 ? -19.172 -28.484 -22.891 1 31.52 1 MET B CA 1
ATOM 2427 C C . MET B 1 1 ? -20.562 -28.094 -22.453 1 31.52 1 MET B C 1
ATOM 2429 O O . MET B 1 1 ? -21.031 -26.984 -22.734 1 31.52 1 MET B O 1
ATOM 2433 N N . ALA B 1 2 ? -21.516 -28.906 -22.266 1 36.41 2 ALA B N 1
ATOM 2434 C CA . ALA B 1 2 ? -22.938 -28.719 -21.984 1 36.41 2 ALA B CA 1
ATOM 2435 C C . ALA B 1 2 ? -23.156 -27.656 -20.906 1 36.41 2 ALA B C 1
ATOM 2437 O O . ALA B 1 2 ? -22.609 -27.75 -19.812 1 36.41 2 ALA B O 1
ATOM 2438 N N . GLY B 1 3 ? -23.469 -26.406 -20.859 1 40.94 3 GLY B N 1
ATOM 2439 C CA . GLY B 1 3 ? -24.031 -25.188 -20.297 1 40.94 3 GLY B CA 1
ATOM 2440 C C . GLY B 1 3 ? -25.312 -25.406 -19.547 1 40.94 3 GLY B C 1
ATOM 2441 O O . GLY B 1 3 ? -26.094 -26.297 -19.891 1 40.94 3 GLY B O 1
ATOM 2442 N N . GLY B 1 4 ? -25.234 -25.656 -18.344 1 57.22 4 GLY B N 1
ATOM 2443 C CA . GLY B 1 4 ? -26.234 -25.812 -17.297 1 57.22 4 GLY B CA 1
ATOM 2444 C C . GLY B 1 4 ? -25.672 -26.469 -16.047 1 57.22 4 GLY B C 1
ATOM 2445 O O . GLY B 1 4 ? -24.531 -26.938 -16.047 1 57.22 4 GLY B O 1
ATOM 2446 N N . CYS B 1 5 ? -26.125 -26 -14.914 1 64.12 5 CYS B N 1
ATOM 2447 C CA . CYS B 1 5 ? -25.766 -26.641 -13.648 1 64.12 5 CYS B CA 1
ATOM 2448 C C . CYS B 1 5 ? -26.172 -28.109 -13.641 1 64.12 5 CYS B C 1
ATOM 2450 O O . CYS B 1 5 ? -26.438 -28.672 -12.578 1 64.12 5 CYS B O 1
ATOM 2452 N N . GLN B 1 6 ? -26.156 -28.734 -14.938 1 64.75 6 GLN B N 1
ATOM 2453 C CA . GLN B 1 6 ? -26.562 -30.125 -15.047 1 64.75 6 GLN B CA 1
ATOM 2454 C C . GLN B 1 6 ? -25.469 -31.062 -14.508 1 64.75 6 GLN B C 1
ATOM 2456 O O . GLN B 1 6 ? -24.312 -30.969 -14.906 1 64.75 6 GLN B O 1
ATOM 2461 N N . GLY B 1 7 ? -25.516 -31.422 -13.148 1 66.5 7 GLY B N 1
ATOM 2462 C CA . GLY B 1 7 ? -24.672 -32.375 -12.43 1 66.5 7 GLY B CA 1
ATOM 2463 C C . GLY B 1 7 ? -24.266 -31.875 -11.055 1 66.5 7 GLY B C 1
ATOM 2464 O O . GLY B 1 7 ? -23.719 -32.656 -10.258 1 66.5 7 GLY B O 1
ATOM 2465 N N . ILE B 1 8 ? -24.516 -30.688 -11.008 1 73.31 8 ILE B N 1
ATOM 2466 C CA . ILE B 1 8 ? -24.156 -30.156 -9.695 1 73.31 8 ILE B CA 1
ATOM 2467 C C . ILE B 1 8 ? -25.375 -30.203 -8.773 1 73.31 8 ILE B C 1
ATOM 2469 O O . ILE B 1 8 ? -26.469 -29.766 -9.156 1 73.31 8 ILE B O 1
ATOM 2473 N N . SER B 1 9 ? -25.266 -30.875 -7.641 1 79.12 9 SER B N 1
ATOM 2474 C CA . SER B 1 9 ? -26.344 -30.984 -6.66 1 79.12 9 SER B CA 1
ATOM 2475 C C . SER B 1 9 ? -26.859 -29.609 -6.27 1 79.12 9 SER B C 1
ATOM 2477 O O . SER B 1 9 ? -26.078 -28.688 -6.008 1 79.12 9 SER B O 1
ATOM 2479 N N . ALA B 1 10 ? -28.109 -29.469 -6.383 1 82 10 ALA B N 1
ATOM 2480 C CA . ALA B 1 10 ? -28.797 -28.234 -5.98 1 82 10 ALA B CA 1
ATOM 2481 C C . ALA B 1 10 ? -28.391 -27.828 -4.562 1 82 10 ALA B C 1
ATOM 2483 O O . ALA B 1 10 ? -28.297 -26.641 -4.254 1 82 10 ALA B O 1
ATOM 2484 N N . GLY B 1 11 ? -28.156 -28.781 -3.773 1 87.19 11 GLY B N 1
ATOM 2485 C CA . GLY B 1 11 ? -27.719 -28.516 -2.41 1 87.19 11 GLY B CA 1
ATOM 2486 C C . GLY B 1 11 ? -26.375 -27.828 -2.336 1 87.19 11 GLY B C 1
ATOM 2487 O O . GLY B 1 11 ? -26.172 -26.922 -1.535 1 87.19 11 GLY B O 1
ATOM 2488 N N . ARG B 1 12 ? -25.531 -28.297 -3.188 1 90.06 12 ARG B N 1
ATOM 2489 C CA . ARG B 1 12 ? -24.188 -27.703 -3.209 1 90.06 12 ARG B CA 1
ATOM 2490 C C . ARG B 1 12 ? -24.234 -26.266 -3.688 1 90.06 12 ARG B C 1
ATOM 2492 O O . ARG B 1 12 ? -23.547 -25.406 -3.141 1 90.06 12 ARG B O 1
ATOM 2499 N N . LEU B 1 13 ? -25.047 -26.031 -4.633 1 90.62 13 LEU B N 1
ATOM 2500 C CA . LEU B 1 13 ? -25.203 -24.672 -5.137 1 90.62 13 LEU B CA 1
ATOM 2501 C C . LEU B 1 13 ? -25.828 -23.766 -4.074 1 90.62 13 LEU B C 1
ATOM 2503 O O . LEU B 1 13 ? -25.406 -22.609 -3.918 1 90.62 13 LEU B O 1
ATOM 2507 N N . GLY B 1 14 ? -26.75 -24.312 -3.371 1 92.62 14 GLY B N 1
ATOM 2508 C CA . GLY B 1 14 ? -27.406 -23.547 -2.316 1 92.62 14 GLY B CA 1
ATOM 2509 C C . GLY B 1 14 ? -26.469 -23.172 -1.185 1 92.62 14 GLY B C 1
ATOM 2510 O O . GLY B 1 14 ? -26.484 -22.031 -0.71 1 92.62 14 GLY B O 1
ATOM 2511 N N . VAL B 1 15 ? -25.703 -24.109 -0.785 1 93.44 15 VAL B N 1
ATOM 2512 C CA . VAL B 1 15 ? -24.766 -23.828 0.311 1 93.44 15 VAL B CA 1
ATOM 2513 C C . VAL B 1 15 ? -23.719 -22.828 -0.139 1 93.44 15 VAL B C 1
ATOM 2515 O O . VAL B 1 15 ? -23.328 -21.953 0.632 1 93.44 15 VAL B O 1
ATOM 2518 N N . ALA B 1 16 ? -23.25 -23.016 -1.372 1 93.06 16 ALA B N 1
ATOM 2519 C CA . ALA B 1 16 ? -22.297 -22.062 -1.922 1 93.06 16 ALA B CA 1
ATOM 2520 C C . ALA B 1 16 ? -22.859 -20.641 -1.871 1 93.06 16 ALA B C 1
ATOM 2522 O O . ALA B 1 16 ? -22.172 -19.703 -1.443 1 93.06 16 ALA B O 1
ATOM 2523 N N . TYR B 1 17 ? -24.016 -20.547 -2.273 1 94.19 17 TYR B N 1
ATOM 2524 C CA . TYR B 1 17 ? -24.641 -19.234 -2.303 1 94.19 17 TYR B CA 1
ATOM 2525 C C . TYR B 1 17 ? -24.922 -18.734 -0.891 1 94.19 17 TYR B C 1
ATOM 2527 O O . TYR B 1 17 ? -24.812 -17.531 -0.621 1 94.19 17 TYR B O 1
ATOM 2535 N N . ALA B 1 18 ? -25.266 -19.641 -0.007 1 94.62 18 ALA B N 1
ATOM 2536 C CA . ALA B 1 18 ? -25.453 -19.266 1.396 1 94.62 18 ALA B CA 1
ATOM 2537 C C . ALA B 1 18 ? -24.156 -18.703 1.981 1 94.62 18 ALA B C 1
ATOM 2539 O O . ALA B 1 18 ? -24.188 -17.781 2.799 1 94.62 18 ALA B O 1
ATOM 2540 N N . CYS B 1 19 ? -23.094 -19.281 1.594 1 93.81 19 CYS B N 1
ATOM 2541 C CA . CYS B 1 19 ? -21.797 -18.766 2.021 1 93.81 19 CYS B CA 1
ATOM 2542 C C . CYS B 1 19 ? -21.594 -17.344 1.54 1 93.81 19 CYS B C 1
ATOM 2544 O O . CYS B 1 19 ? -21.125 -16.484 2.295 1 93.81 19 CYS B O 1
ATOM 2546 N N . VAL B 1 20 ? -21.984 -17.078 0.332 1 94.38 20 VAL B N 1
ATOM 2547 C CA . VAL B 1 20 ? -21.859 -15.75 -0.251 1 94.38 20 VAL B CA 1
ATOM 2548 C C . VAL B 1 20 ? -22.734 -14.766 0.524 1 94.38 20 VAL B C 1
ATOM 2550 O O . VAL B 1 20 ? -22.281 -13.688 0.902 1 94.38 20 VAL B O 1
ATOM 2553 N N . ILE B 1 21 ? -23.906 -15.203 0.77 1 94.5 21 ILE B N 1
ATOM 2554 C CA . ILE B 1 21 ? -24.844 -14.352 1.489 1 94.5 21 ILE B CA 1
ATOM 2555 C C . ILE B 1 21 ? -24.328 -14.102 2.908 1 94.5 21 ILE B C 1
ATOM 2557 O O . ILE B 1 21 ? -24.406 -12.977 3.414 1 94.5 21 ILE B O 1
ATOM 2561 N N . GLY B 1 22 ? -23.906 -15.109 3.488 1 93.62 22 GLY B N 1
ATOM 2562 C CA . GLY B 1 22 ? -23.359 -14.977 4.832 1 93.62 22 GLY B CA 1
ATOM 2563 C C . GLY B 1 22 ? -22.234 -13.961 4.922 1 93.62 22 GLY B C 1
ATOM 2564 O O . GLY B 1 22 ? -22.203 -13.148 5.848 1 93.62 22 GLY B O 1
ATOM 2565 N N . ALA B 1 23 ? -21.344 -14.031 4.004 1 90.5 23 ALA B N 1
ATOM 2566 C CA . ALA B 1 23 ? -20.234 -13.078 3.963 1 90.5 23 ALA B CA 1
ATOM 2567 C C . ALA B 1 23 ? -20.75 -11.648 3.787 1 90.5 23 ALA B C 1
ATOM 2569 O O . ALA B 1 23 ? -20.25 -10.719 4.426 1 90.5 23 ALA B O 1
ATOM 2570 N N . GLY B 1 24 ? -21.734 -11.5 2.967 1 90.75 24 GLY B N 1
ATOM 2571 C CA . GLY B 1 24 ? -22.328 -10.188 2.758 1 90.75 24 GLY B CA 1
ATOM 2572 C C . GLY B 1 24 ? -23.047 -9.656 3.986 1 90.75 24 GLY B C 1
ATOM 2573 O O . GLY B 1 24 ? -22.922 -8.477 4.316 1 90.75 24 GLY B O 1
ATOM 2574 N N . VAL B 1 25 ? -23.719 -10.516 4.684 1 93.44 25 VAL B N 1
ATOM 2575 C CA . VAL B 1 25 ? -24.484 -10.148 5.871 1 93.44 25 VAL B CA 1
ATOM 2576 C C . VAL B 1 25 ? -23.531 -9.68 6.969 1 93.44 25 VAL B C 1
ATOM 2578 O O . VAL B 1 25 ? -23.891 -8.828 7.789 1 93.44 25 VAL B O 1
ATOM 2581 N N . ALA B 1 26 ? -22.375 -10.133 6.945 1 92.88 26 ALA B N 1
ATOM 2582 C CA . ALA B 1 26 ? -21.375 -9.727 7.934 1 92.88 26 ALA B CA 1
ATOM 2583 C C . ALA B 1 26 ? -21.125 -8.219 7.871 1 92.88 26 ALA B C 1
ATOM 2585 O O . ALA B 1 26 ? -20.938 -7.574 8.898 1 92.88 26 ALA B O 1
ATOM 2586 N N . SER B 1 27 ? -21.109 -7.695 6.699 1 91.25 27 SER B N 1
ATOM 2587 C CA . SER B 1 27 ? -20.953 -6.254 6.543 1 91.25 27 SER B CA 1
ATOM 2588 C C . SER B 1 27 ? -22.109 -5.496 7.176 1 91.25 27 SER B C 1
ATOM 2590 O O . SER B 1 27 ? -21.906 -4.465 7.824 1 91.25 27 SER B O 1
ATOM 2592 N N . VAL B 1 28 ? -23.266 -6.02 6.98 1 92.62 28 VAL B N 1
ATOM 2593 C CA . VAL B 1 28 ? -24.453 -5.395 7.555 1 92.62 28 VAL B CA 1
ATOM 2594 C C . VAL B 1 28 ? -24.406 -5.492 9.078 1 92.62 28 VAL B C 1
ATOM 2596 O O . VAL B 1 28 ? -24.734 -4.531 9.781 1 92.62 28 VAL B O 1
ATOM 2599 N N . ALA B 1 29 ? -24.016 -6.59 9.547 1 92.81 29 ALA B N 1
ATOM 2600 C CA . ALA B 1 29 ? -23.875 -6.785 10.984 1 92.81 29 ALA B CA 1
ATOM 2601 C C . ALA B 1 29 ? -22.875 -5.781 11.578 1 92.81 29 ALA B C 1
ATOM 2603 O O . ALA B 1 29 ? -23.125 -5.227 12.648 1 92.81 29 ALA B O 1
ATOM 2604 N N . GLY B 1 30 ? -21.828 -5.574 10.945 1 88.81 30 GLY B N 1
ATOM 2605 C CA . GLY B 1 30 ? -20.875 -4.57 11.383 1 88.81 30 GLY B CA 1
ATOM 2606 C C . GLY B 1 30 ? -21.469 -3.176 11.461 1 88.81 30 GLY B C 1
ATOM 2607 O O . GLY B 1 30 ? -21.234 -2.451 12.43 1 88.81 30 GLY B O 1
ATOM 2608 N N . GLY B 1 31 ? -22.172 -2.848 10.414 1 89.38 31 GLY B N 1
ATOM 2609 C CA . GLY B 1 31 ? -22.859 -1.564 10.43 1 89.38 31 GLY B CA 1
ATOM 2610 C C . GLY B 1 31 ? -23.844 -1.425 11.578 1 89.38 31 GLY B C 1
ATOM 2611 O O . GLY B 1 31 ? -23.953 -0.354 12.18 1 89.38 31 GLY B O 1
ATOM 2612 N N . LEU B 1 32 ? -24.484 -2.498 11.938 1 89.31 32 LEU B N 1
ATOM 2613 C CA . LEU B 1 32 ? -25.469 -2.496 13 1 89.31 32 LEU B CA 1
ATOM 2614 C C . LEU B 1 32 ? -24.812 -2.312 14.359 1 89.31 32 LEU B C 1
ATOM 2616 O O . LEU B 1 32 ? -25.391 -1.703 15.266 1 89.31 32 LEU B O 1
ATOM 2620 N N . ILE B 1 33 ? -23.656 -2.771 14.461 1 84.06 33 ILE B N 1
ATOM 2621 C CA . ILE B 1 33 ? -22.922 -2.658 15.719 1 84.06 33 ILE B CA 1
ATOM 2622 C C . ILE B 1 33 ? -22.672 -1.186 16.031 1 84.06 33 ILE B C 1
ATOM 2624 O O . ILE B 1 33 ? -22.812 -0.758 17.188 1 84.06 33 ILE B O 1
ATOM 2628 N N . ILE B 1 34 ? -22.422 -0.411 15.078 1 79.75 34 ILE B N 1
ATOM 2629 C CA . ILE B 1 34 ? -22.094 0.999 15.281 1 79.75 34 ILE B CA 1
ATOM 2630 C C . ILE B 1 34 ? -23.359 1.763 15.672 1 79.75 34 ILE B C 1
ATOM 2632 O O . ILE B 1 34 ? -23.297 2.715 16.453 1 79.75 34 ILE B O 1
ATOM 2636 N N . ILE B 1 35 ? -24.391 1.376 15.133 1 78.88 35 ILE B N 1
ATOM 2637 C CA . ILE B 1 35 ? -25.656 2.047 15.438 1 78.88 35 ILE B CA 1
ATOM 2638 C C . ILE B 1 35 ? -26.062 1.737 16.875 1 78.88 35 ILE B C 1
ATOM 2640 O O . ILE B 1 35 ? -26.641 2.59 17.547 1 78.88 35 ILE B O 1
ATOM 2644 N N . ALA B 1 36 ? -25.688 0.648 17.219 1 79.94 36 ALA B N 1
ATOM 2645 C CA . ALA B 1 36 ? -26.078 0.214 18.562 1 79.94 36 ALA B CA 1
ATOM 2646 C C . ALA B 1 36 ? -25.172 0.829 19.625 1 79.94 36 ALA B C 1
ATOM 2648 O O . ALA B 1 36 ? -25.609 1.045 20.766 1 79.94 36 ALA B O 1
ATOM 2649 N N . VAL B 1 37 ? -23.922 1.092 19.281 1 66.38 37 VAL B N 1
ATOM 2650 C CA . VAL B 1 37 ? -23 1.673 20.234 1 66.38 37 VAL B CA 1
ATOM 2651 C C . VAL B 1 37 ? -22.391 2.953 19.672 1 66.38 37 VAL B C 1
ATOM 2653 O O . VAL B 1 37 ? -21.312 2.924 19.062 1 66.38 37 VAL B O 1
ATOM 2656 N N . PRO B 1 38 ? -23.219 3.986 19.703 1 61.12 38 PRO B N 1
ATOM 2657 C CA . PRO B 1 38 ? -22.797 5.223 19.047 1 61.12 38 PRO B CA 1
ATOM 2658 C C . PRO B 1 38 ? -21.516 5.809 19.656 1 61.12 38 PRO B C 1
ATOM 2660 O O . PRO B 1 38 ? -21.484 6.145 20.844 1 61.12 38 PRO B O 1
ATOM 2663 N N . VAL B 1 39 ? -20.391 5.422 19.188 1 60.78 39 VAL B N 1
ATOM 2664 C CA . VAL B 1 39 ? -19.156 6.031 19.688 1 60.78 39 VAL B CA 1
ATOM 2665 C C . VAL B 1 39 ? -18.812 7.266 18.859 1 60.78 39 VAL B C 1
ATOM 2667 O O . VAL B 1 39 ? -18.531 7.156 17.672 1 60.78 39 VAL B O 1
ATOM 2670 N N . LYS B 1 40 ? -19.25 8.352 19.312 1 66.75 40 LYS B N 1
ATOM 2671 C CA . LYS B 1 40 ? -18.922 9.625 18.672 1 66.75 40 LYS B CA 1
ATOM 2672 C C . LYS B 1 40 ? -17.547 10.109 19.109 1 66.75 40 LYS B C 1
ATOM 2674 O O . LYS B 1 40 ? -17.422 11.125 19.797 1 66.75 40 LYS B O 1
ATOM 2679 N N . ASN B 1 41 ? -16.594 9.383 18.812 1 81.25 41 ASN B N 1
ATOM 2680 C CA . ASN B 1 41 ? -15.219 9.695 19.156 1 81.25 41 ASN B CA 1
ATOM 2681 C C . ASN B 1 41 ? -14.32 9.703 17.922 1 81.25 41 ASN B C 1
ATOM 2683 O O . ASN B 1 41 ? -14.359 8.781 17.125 1 81.25 41 ASN B O 1
ATOM 2687 N N . ASN B 1 42 ? -13.727 10.789 17.828 1 84.62 42 ASN B N 1
ATOM 2688 C CA . ASN B 1 42 ? -12.82 10.953 16.688 1 84.62 42 ASN B CA 1
ATOM 2689 C C . ASN B 1 42 ? -11.805 9.82 16.609 1 84.62 42 ASN B C 1
ATOM 2691 O O . ASN B 1 42 ? -11.469 9.359 15.523 1 84.62 42 ASN B O 1
ATOM 2695 N N . LEU B 1 43 ? -11.508 9.336 17.734 1 89.12 43 LEU B N 1
ATOM 2696 C CA . LEU B 1 43 ? -10.484 8.289 17.75 1 89.12 43 LEU B CA 1
ATOM 2697 C C . LEU B 1 43 ? -11.055 6.961 17.281 1 89.12 43 LEU B C 1
ATOM 2699 O O . LEU B 1 43 ? -10.359 6.172 16.625 1 89.12 43 LEU B O 1
ATOM 2703 N N . PHE B 1 44 ? -12.25 6.801 17.625 1 84.75 44 PHE B N 1
ATOM 2704 C CA . PHE B 1 44 ? -12.891 5.582 17.156 1 84.75 44 PHE B CA 1
ATOM 2705 C C . PHE B 1 44 ? -13.055 5.609 15.633 1 84.75 44 PHE B C 1
ATOM 2707 O O . PHE B 1 44 ? -12.82 4.605 14.961 1 84.75 44 PHE B O 1
ATOM 2714 N N . LEU B 1 45 ? -13.438 6.773 15.156 1 80.94 45 LEU B N 1
ATOM 2715 C CA . LEU B 1 45 ? -13.586 6.91 13.711 1 80.94 45 LEU B CA 1
ATOM 2716 C C . LEU B 1 45 ? -12.242 6.723 13.016 1 80.94 45 LEU B C 1
ATOM 2718 O O . LEU B 1 45 ? -12.164 6.02 12.008 1 80.94 45 LEU B O 1
ATOM 2722 N N . ALA B 1 46 ? -11.297 7.289 13.562 1 88.38 46 ALA B N 1
ATOM 2723 C CA . ALA B 1 46 ? -9.953 7.168 13.008 1 88.38 46 ALA B CA 1
ATOM 2724 C C . ALA B 1 46 ? -9.492 5.711 13 1 88.38 46 ALA B C 1
ATOM 2726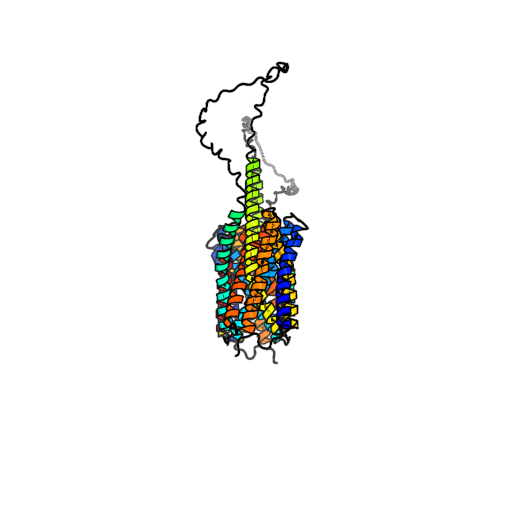 O O . ALA B 1 46 ? -8.945 5.23 12.008 1 88.38 46 ALA B O 1
ATOM 2727 N N . ALA B 1 47 ? -9.797 5.047 14.078 1 89 47 ALA B N 1
ATOM 2728 C CA . ALA B 1 47 ? -9.398 3.646 14.203 1 89 47 ALA B CA 1
ATOM 2729 C C . ALA B 1 47 ? -10.125 2.773 13.18 1 89 47 ALA B C 1
ATOM 2731 O O . ALA B 1 47 ? -9.508 1.914 12.547 1 89 47 ALA B O 1
ATOM 2732 N N . SER B 1 48 ? -11.367 3.033 13.039 1 83.25 48 SER B N 1
ATOM 2733 C CA . SER B 1 48 ? -12.164 2.236 12.109 1 83.25 48 SER B CA 1
ATOM 2734 C C . SER B 1 48 ? -11.711 2.445 10.672 1 83.25 48 SER B C 1
ATOM 2736 O O . SER B 1 48 ? -11.562 1.482 9.914 1 83.25 48 SER B O 1
ATOM 2738 N N . LEU B 1 49 ? -11.5 3.686 10.328 1 83.44 49 LEU B N 1
ATOM 2739 C CA . LEU B 1 49 ? -11.055 4.016 8.977 1 83.44 49 LEU B CA 1
ATOM 2740 C C . LEU B 1 49 ? -9.672 3.432 8.695 1 83.44 49 LEU B C 1
ATOM 2742 O O . LEU B 1 49 ? -9.438 2.875 7.625 1 83.44 49 LEU B O 1
ATOM 2746 N N . ALA B 1 50 ? -8.836 3.541 9.664 1 90.62 50 ALA B N 1
ATOM 2747 C CA . ALA B 1 50 ? -7.473 3.031 9.516 1 90.62 50 ALA B CA 1
ATOM 2748 C C . ALA B 1 50 ? -7.465 1.511 9.398 1 90.62 50 ALA B C 1
ATOM 2750 O O . ALA B 1 50 ? -6.727 0.948 8.586 1 90.62 50 ALA B O 1
ATOM 2751 N N . PHE B 1 51 ? -8.273 0.91 10.211 1 87.56 51 PHE B N 1
ATOM 2752 C CA . PHE B 1 51 ? -8.375 -0.544 10.156 1 87.56 51 PHE B CA 1
ATOM 2753 C C . PHE B 1 51 ? -8.859 -1.009 8.789 1 87.56 51 PHE B C 1
ATOM 2755 O O . PHE B 1 51 ? -8.281 -1.926 8.203 1 87.56 51 PHE B O 1
ATOM 2762 N N . ALA B 1 52 ? -9.852 -0.352 8.328 1 81.12 52 ALA B N 1
ATOM 2763 C CA . ALA B 1 52 ? -10.391 -0.685 7.016 1 81.12 52 ALA B CA 1
ATOM 2764 C C . ALA B 1 52 ? -9.352 -0.45 5.922 1 81.12 52 ALA B C 1
ATOM 2766 O O . ALA B 1 52 ? -9.227 -1.253 4.992 1 81.12 52 ALA B O 1
ATOM 2767 N N . ALA B 1 53 ? -8.648 0.637 5.992 1 88 53 ALA B N 1
ATOM 2768 C CA . ALA B 1 53 ? -7.613 0.957 5.016 1 88 53 ALA B CA 1
ATOM 2769 C C . ALA B 1 53 ? -6.523 -0.109 5.004 1 88 53 ALA B C 1
ATOM 2771 O O . ALA B 1 53 ? -6.051 -0.511 3.939 1 88 53 ALA B O 1
ATOM 2772 N N . GLY B 1 54 ? -6.152 -0.603 6.184 1 90.94 54 GLY B N 1
ATOM 2773 C CA . GLY B 1 54 ? -5.137 -1.64 6.281 1 90.94 54 GLY B CA 1
ATOM 2774 C C . GLY B 1 54 ? -5.562 -2.951 5.648 1 90.94 54 GLY B C 1
ATOM 2775 O O . GLY B 1 54 ? -4.801 -3.557 4.895 1 90.94 54 GLY B O 1
ATOM 2776 N N . VAL B 1 55 ? -6.723 -3.316 5.973 1 85.75 55 VAL B N 1
ATOM 2777 C CA . VAL B 1 55 ? -7.27 -4.551 5.418 1 85.75 55 VAL B CA 1
ATOM 2778 C C . VAL B 1 55 ? -7.332 -4.449 3.896 1 85.75 55 VAL B C 1
ATOM 2780 O O . VAL B 1 55 ? -6.84 -5.328 3.188 1 85.75 55 VAL B O 1
ATOM 2783 N N . MET B 1 56 ? -7.895 -3.375 3.467 1 83.38 56 MET B N 1
ATOM 2784 C CA . MET B 1 56 ? -8.141 -3.197 2.039 1 83.38 56 MET B CA 1
ATOM 2785 C C . MET B 1 56 ? -6.828 -3.061 1.274 1 83.38 56 MET B C 1
ATOM 2787 O O . MET B 1 56 ? -6.684 -3.605 0.179 1 83.38 56 MET B O 1
ATOM 2791 N N . LEU B 1 57 ? -5.926 -2.359 1.812 1 91.06 57 LEU B N 1
ATOM 2792 C CA . LEU B 1 57 ? -4.645 -2.15 1.144 1 91.06 57 LEU B CA 1
ATOM 2793 C C . LEU B 1 57 ? -3.873 -3.459 1.023 1 91.06 57 LEU B C 1
ATOM 2795 O O . LEU B 1 57 ? -3.318 -3.762 -0.035 1 91.06 57 LEU B O 1
ATOM 2799 N N . TYR B 1 58 ? -3.855 -4.207 2.057 1 92.62 58 TYR B N 1
ATOM 2800 C CA . TYR B 1 58 ? -3.098 -5.453 2.055 1 92.62 58 TYR B CA 1
ATOM 2801 C C . TYR B 1 58 ? -3.693 -6.453 1.068 1 92.62 58 TYR B C 1
ATOM 2803 O O . TYR B 1 58 ? -2.977 -7.02 0.242 1 92.62 58 TYR B O 1
ATOM 2811 N N . ILE B 1 59 ? -4.938 -6.621 1.137 1 85.19 59 ILE B N 1
ATOM 2812 C CA . ILE B 1 59 ? -5.562 -7.645 0.306 1 85.19 59 ILE B CA 1
ATOM 2813 C C . ILE B 1 59 ? -5.523 -7.215 -1.159 1 85.19 59 ILE B C 1
ATOM 2815 O O . ILE B 1 59 ? -5.387 -8.047 -2.055 1 85.19 59 ILE B O 1
ATOM 2819 N N . SER B 1 60 ? -5.664 -5.953 -1.418 1 89.12 60 SER B N 1
ATOM 2820 C CA . SER B 1 60 ? -5.754 -5.465 -2.791 1 89.12 60 SER B CA 1
ATOM 2821 C C . SER B 1 60 ? -4.438 -5.66 -3.535 1 89.12 60 SER B C 1
ATOM 2823 O O . SER B 1 60 ? -4.43 -6.059 -4.699 1 89.12 60 SER B O 1
ATOM 2825 N N . VAL B 1 61 ? -3.379 -5.449 -2.836 1 94.19 61 VAL B N 1
ATOM 2826 C CA . VAL B 1 61 ? -2.098 -5.484 -3.535 1 94.19 61 VAL B CA 1
ATOM 2827 C C . VAL B 1 61 ? -1.505 -6.891 -3.455 1 94.19 61 VAL B C 1
ATOM 2829 O O . VAL B 1 61 ? -1.075 -7.449 -4.469 1 94.19 61 VAL B O 1
ATOM 2832 N N . VAL B 1 62 ? -1.558 -7.527 -2.312 1 92.62 62 VAL B N 1
ATOM 2833 C CA . VAL B 1 62 ? -0.849 -8.781 -2.072 1 92.62 62 VAL B CA 1
ATOM 2834 C C . VAL B 1 62 ? -1.616 -9.938 -2.707 1 92.62 62 VAL B C 1
ATOM 2836 O O . VAL B 1 62 ? -1.017 -10.828 -3.314 1 92.62 62 VAL B O 1
ATOM 2839 N N . ASP B 1 63 ? -2.855 -9.883 -2.545 1 88.62 63 ASP B N 1
ATOM 2840 C CA . ASP B 1 63 ? -3.627 -11.047 -2.979 1 88.62 63 ASP B CA 1
ATOM 2841 C C . ASP B 1 63 ? -4.34 -10.773 -4.301 1 88.62 63 ASP B C 1
ATOM 2843 O O . ASP B 1 63 ? -4.145 -11.492 -5.277 1 88.62 63 ASP B O 1
ATOM 2847 N N . ILE B 1 64 ? -5.086 -9.719 -4.352 1 85.38 64 ILE B N 1
ATOM 2848 C CA . ILE B 1 64 ? -5.953 -9.469 -5.5 1 85.38 64 ILE B CA 1
ATOM 2849 C C . ILE B 1 64 ? -5.105 -9.125 -6.723 1 85.38 64 ILE B C 1
ATOM 2851 O O . ILE B 1 64 ? -5.277 -9.719 -7.789 1 85.38 64 ILE B O 1
ATOM 2855 N N . PHE B 1 65 ? -4.18 -8.227 -6.594 1 93.62 65 PHE B N 1
ATOM 2856 C CA . PHE B 1 65 ? -3.355 -7.812 -7.723 1 93.62 65 PHE B CA 1
ATOM 2857 C C . PHE B 1 65 ? -2.244 -8.82 -7.984 1 93.62 65 PHE B C 1
ATOM 2859 O O . PHE B 1 65 ? -2.26 -9.523 -9 1 93.62 65 PHE B O 1
ATOM 2866 N N . ALA B 1 66 ? -1.381 -9.055 -7.043 1 91.31 66 ALA B N 1
ATOM 2867 C CA . ALA B 1 66 ? -0.18 -9.859 -7.25 1 91.31 66 ALA B CA 1
ATOM 2868 C C . ALA B 1 66 ? -0.518 -11.344 -7.293 1 91.31 66 ALA B C 1
ATOM 2870 O O . ALA B 1 66 ? 0.142 -12.117 -7.992 1 91.31 66 ALA B O 1
ATOM 2871 N N . GLY B 1 67 ? -1.516 -11.742 -6.605 1 89.44 67 GLY B N 1
ATOM 2872 C CA . GLY B 1 67 ? -1.88 -13.156 -6.559 1 89.44 67 GLY B CA 1
ATOM 2873 C C . GLY B 1 67 ? -2.887 -13.547 -7.621 1 89.44 67 GLY B C 1
ATOM 2874 O O . GLY B 1 67 ? -2.574 -14.336 -8.516 1 89.44 67 GLY B O 1
ATOM 2875 N N . LYS B 1 68 ? -3.984 -12.883 -7.594 1 87.5 68 LYS B N 1
ATOM 2876 C CA . LYS B 1 68 ? -5.102 -13.344 -8.406 1 87.5 68 LYS B CA 1
ATOM 2877 C C . LYS B 1 68 ? -5.035 -12.766 -9.82 1 87.5 68 LYS B C 1
ATOM 2879 O O . LYS B 1 68 ? -5.109 -13.508 -10.805 1 87.5 68 LYS B O 1
ATOM 2884 N N . SER B 1 69 ? -4.898 -11.469 -9.938 1 92.81 69 SER B N 1
ATOM 2885 C CA . SER B 1 69 ? -4.871 -10.883 -11.273 1 92.81 69 SER B CA 1
ATOM 2886 C C . SER B 1 69 ? -3.697 -11.414 -12.086 1 92.81 69 SER B C 1
ATOM 2888 O O . SER B 1 69 ? -3.889 -11.969 -13.172 1 92.81 69 SER B O 1
ATOM 2890 N N . VAL B 1 70 ? -2.52 -11.344 -11.547 1 94.56 70 VAL B N 1
ATOM 2891 C CA . VAL B 1 70 ? -1.337 -11.844 -12.234 1 94.56 70 VAL B CA 1
ATOM 2892 C C . VAL B 1 70 ? -1.475 -13.352 -12.469 1 94.56 70 VAL B C 1
ATOM 2894 O O . VAL B 1 70 ? -1.177 -13.852 -13.555 1 94.56 70 VAL B O 1
ATOM 2897 N N . GLY B 1 71 ? -1.968 -14.078 -11.516 1 92.5 71 GLY B N 1
ATOM 2898 C CA . GLY B 1 71 ? -2.146 -15.516 -11.617 1 92.5 71 GLY B CA 1
ATOM 2899 C C . GLY B 1 71 ? -3.127 -15.922 -12.703 1 92.5 71 GLY B C 1
ATOM 2900 O O . GLY B 1 71 ? -2.865 -16.859 -13.461 1 92.5 71 GLY B O 1
ATOM 2901 N N . HIS B 1 72 ? -4.195 -15.219 -12.766 1 89.75 72 HIS B N 1
ATOM 2902 C CA . HIS B 1 72 ? -5.203 -15.555 -13.766 1 89.75 72 HIS B CA 1
ATOM 2903 C C . HIS B 1 72 ? -4.707 -15.242 -15.172 1 89.75 72 HIS B C 1
ATOM 2905 O O . HIS B 1 72 ? -5.016 -15.969 -16.125 1 89.75 72 HIS B O 1
ATOM 2911 N N . PHE B 1 73 ? -3.973 -14.18 -15.336 1 94.44 73 PHE B N 1
ATOM 2912 C CA . PHE B 1 73 ? -3.383 -13.906 -16.641 1 94.44 73 PHE B CA 1
ATOM 2913 C C . PHE B 1 73 ? -2.369 -14.984 -17.016 1 94.44 73 PHE B C 1
ATOM 2915 O O . PHE B 1 73 ? -2.279 -15.383 -18.172 1 94.44 73 PHE B O 1
ATOM 2922 N N . ALA B 1 74 ? -1.615 -15.422 -16.031 1 94.31 74 ALA B N 1
ATOM 2923 C CA . ALA B 1 74 ? -0.675 -16.5 -16.281 1 94.31 74 ALA B CA 1
ATOM 2924 C C . ALA B 1 74 ? -1.408 -17.781 -16.672 1 94.31 74 ALA B C 1
ATOM 2926 O O . ALA B 1 74 ? -0.998 -18.484 -17.609 1 94.31 74 ALA B O 1
ATOM 2927 N N . GLU B 1 75 ? -2.441 -18.078 -16.047 1 92 75 GLU B N 1
ATOM 2928 C CA . GLU B 1 75 ? -3.232 -19.281 -16.312 1 92 75 GLU B CA 1
ATOM 2929 C C . GLU B 1 75 ? -3.934 -19.172 -17.672 1 92 75 GLU B C 1
ATOM 2931 O O . GLU B 1 75 ? -4.281 -20.203 -18.266 1 92 75 GLU B O 1
ATOM 2936 N N . ALA B 1 76 ? -4.168 -17.953 -18.078 1 92.25 76 ALA B N 1
ATOM 2937 C CA . ALA B 1 76 ? -4.781 -17.734 -19.391 1 92.25 76 ALA B CA 1
ATOM 2938 C C . ALA B 1 76 ? -3.801 -18.047 -20.516 1 92.25 76 ALA B C 1
ATOM 2940 O O . ALA B 1 76 ? -4.18 -18.078 -21.688 1 92.25 76 ALA B O 1
ATOM 2941 N N . GLY B 1 77 ? -2.482 -18.25 -20.156 1 93.25 77 GLY B N 1
ATOM 2942 C CA . GLY B 1 77 ? -1.498 -18.656 -21.141 1 93.25 77 GLY B CA 1
ATOM 2943 C C . GLY B 1 77 ? -0.451 -17.594 -21.422 1 93.25 77 GLY B C 1
ATOM 2944 O O . GLY B 1 77 ? 0.438 -17.797 -22.25 1 93.25 77 GLY B O 1
ATOM 2945 N N . TYR B 1 78 ? -0.548 -16.531 -20.75 1 93.31 78 TYR B N 1
ATOM 2946 C CA . TYR B 1 78 ? 0.443 -15.477 -20.938 1 93.31 78 TYR B CA 1
ATOM 2947 C C . TYR B 1 78 ? 1.717 -15.781 -20.156 1 93.31 78 TYR B C 1
ATOM 2949 O O . TYR B 1 78 ? 1.66 -16.297 -19.047 1 93.31 78 TYR B O 1
ATOM 2957 N N . ASP B 1 79 ? 2.82 -15.445 -20.797 1 94.06 79 ASP B N 1
ATOM 2958 C CA . ASP B 1 79 ? 4.082 -15.57 -20.062 1 94.06 79 ASP B CA 1
ATOM 2959 C C . ASP B 1 79 ? 4.105 -14.656 -18.844 1 94.06 79 ASP B C 1
ATOM 2961 O O . ASP B 1 79 ? 3.322 -13.711 -18.75 1 94.06 79 ASP B O 1
ATOM 2965 N N . ASP B 1 80 ? 5 -14.898 -17.953 1 92.06 80 ASP B N 1
ATOM 2966 C CA . ASP B 1 80 ? 5.055 -14.211 -16.656 1 92.06 80 ASP B CA 1
ATOM 2967 C C . ASP B 1 80 ? 5.188 -12.703 -16.844 1 92.06 80 ASP B C 1
ATOM 2969 O O . ASP B 1 80 ? 4.504 -11.93 -16.172 1 92.06 80 ASP B O 1
ATOM 2973 N N . ALA B 1 81 ? 5.996 -12.305 -17.797 1 91.94 81 ALA B N 1
ATOM 2974 C CA . ALA B 1 81 ? 6.211 -10.875 -18.016 1 91.94 81 ALA B CA 1
ATOM 2975 C C . ALA B 1 81 ? 4.949 -10.211 -18.562 1 91.94 81 ALA B C 1
ATOM 2977 O O . ALA B 1 81 ? 4.586 -9.109 -18.125 1 91.94 81 ALA B O 1
ATOM 2978 N N . TYR B 1 82 ? 4.262 -10.867 -19.422 1 95.12 82 TYR B N 1
ATOM 2979 C CA . TYR B 1 82 ? 3.031 -10.328 -19.984 1 95.12 82 TYR B CA 1
ATOM 2980 C C . TYR B 1 82 ? 1.899 -10.367 -18.969 1 95.12 82 TYR B C 1
ATOM 2982 O O . TYR B 1 82 ? 1.079 -9.445 -18.906 1 95.12 82 TYR B O 1
ATOM 2990 N N . ALA B 1 83 ? 1.843 -11.484 -18.25 1 96.25 83 ALA B N 1
ATOM 2991 C CA . ALA B 1 83 ? 0.835 -11.586 -17.203 1 96.25 83 ALA B CA 1
ATOM 2992 C C . ALA B 1 83 ? 0.954 -10.422 -16.219 1 96.25 83 ALA B C 1
ATOM 2994 O O . ALA B 1 83 ? -0.046 -9.789 -15.875 1 96.25 83 ALA B O 1
ATOM 2995 N N . PHE B 1 84 ? 2.182 -10.109 -15.852 1 95.56 84 PHE B N 1
ATOM 2996 C CA . PHE B 1 84 ? 2.434 -9.016 -14.922 1 95.56 84 PHE B CA 1
ATOM 2997 C C . PHE B 1 84 ? 2.096 -7.676 -15.57 1 95.56 84 PHE B C 1
ATOM 2999 O O . PHE B 1 84 ? 1.548 -6.789 -14.906 1 95.56 84 PHE B O 1
ATOM 3006 N N . THR B 1 85 ? 2.404 -7.527 -16.766 1 96.12 85 THR B N 1
ATOM 3007 C CA . THR B 1 85 ? 2.156 -6.281 -17.484 1 96.12 85 THR B CA 1
ATOM 3008 C C . THR B 1 85 ? 0.658 -6.012 -17.594 1 96.12 85 THR B C 1
ATOM 3010 O O . THR B 1 85 ? 0.19 -4.922 -17.25 1 96.12 85 THR B O 1
ATOM 3013 N N . TYR B 1 86 ? -0.091 -7.023 -18.047 1 97.06 86 TYR B N 1
ATOM 3014 C CA . TYR B 1 86 ? -1.529 -6.852 -18.219 1 97.06 86 TYR B CA 1
ATOM 3015 C C . TYR B 1 86 ? -2.213 -6.613 -16.875 1 97.06 86 TYR B C 1
ATOM 3017 O O . TYR B 1 86 ? -3.119 -5.785 -16.766 1 97.06 86 TYR B O 1
ATOM 3025 N N . ALA B 1 87 ? -1.767 -7.332 -15.883 1 96.88 87 ALA B N 1
ATOM 3026 C CA . ALA B 1 87 ? -2.309 -7.113 -14.547 1 96.88 87 ALA B CA 1
ATOM 3027 C C . ALA B 1 87 ? -2.037 -5.691 -14.07 1 96.88 87 ALA B C 1
ATOM 3029 O O . ALA B 1 87 ? -2.918 -5.043 -13.5 1 96.88 87 ALA B O 1
ATOM 3030 N N . SER B 1 88 ? -0.813 -5.23 -14.344 1 97.38 88 SER B N 1
ATOM 3031 C CA . SER B 1 88 ? -0.43 -3.883 -13.93 1 97.38 88 SER B CA 1
ATOM 3032 C C . SER B 1 88 ? -1.26 -2.826 -14.648 1 97.38 88 SER B C 1
ATOM 3034 O O . SER B 1 88 ? -1.69 -1.846 -14.039 1 97.38 88 SER B O 1
ATOM 3036 N N . ILE B 1 89 ? -1.465 -3.037 -15.867 1 97.25 89 ILE B N 1
ATOM 3037 C CA . ILE B 1 89 ? -2.279 -2.1 -16.641 1 97.25 89 ILE B CA 1
ATOM 3038 C C . ILE B 1 89 ? -3.691 -2.051 -16.062 1 97.25 89 ILE B C 1
ATOM 3040 O O . ILE B 1 89 ? -4.234 -0.968 -15.828 1 97.25 89 ILE B O 1
ATOM 3044 N N . CYS B 1 90 ? -4.289 -3.162 -15.828 1 95.69 90 CYS B N 1
ATOM 3045 C CA . CYS B 1 90 ? -5.625 -3.217 -15.242 1 95.69 90 CYS B CA 1
ATOM 3046 C C . CYS B 1 90 ? -5.652 -2.555 -13.867 1 95.69 90 CYS B C 1
ATOM 3048 O O . CYS B 1 90 ? -6.578 -1.81 -13.555 1 95.69 90 CYS B O 1
ATOM 3050 N N . PHE B 1 91 ? -4.629 -2.809 -13.102 1 96.38 91 PHE B N 1
ATOM 3051 C CA . PHE B 1 91 ? -4.5 -2.238 -11.766 1 96.38 91 PHE B CA 1
ATOM 3052 C C . PHE B 1 91 ? -4.535 -0.716 -11.828 1 96.38 91 PHE B C 1
ATOM 3054 O O . PHE B 1 91 ? -5.293 -0.079 -11.094 1 96.38 91 PHE B O 1
ATOM 3061 N N . PHE B 1 92 ? -3.812 -0.186 -12.719 1 97.12 92 PHE B N 1
ATOM 3062 C CA . PHE B 1 92 ? -3.709 1.268 -12.773 1 97.12 92 PHE B CA 1
ATOM 3063 C C . PHE B 1 92 ? -4.902 1.868 -13.508 1 97.12 92 PHE B C 1
ATOM 3065 O O . PHE B 1 92 ? -5.195 3.057 -13.359 1 97.12 92 PHE B O 1
ATOM 3072 N N . CYS B 1 93 ? -5.605 1.113 -14.258 1 95.38 93 CYS B N 1
ATOM 3073 C CA . CYS B 1 93 ? -6.871 1.57 -14.828 1 95.38 93 CYS B CA 1
ATOM 3074 C C . CYS B 1 93 ? -7.934 1.714 -13.742 1 95.38 93 CYS B C 1
ATOM 3076 O O . CYS B 1 93 ? -8.93 2.418 -13.938 1 95.38 93 CYS B O 1
ATOM 3078 N N . GLY B 1 94 ? -7.758 1.092 -12.664 1 90.88 94 GLY B N 1
ATOM 3079 C CA . GLY B 1 94 ? -8.641 1.245 -11.523 1 90.88 94 GLY B CA 1
ATOM 3080 C C . GLY B 1 94 ? -8.586 2.629 -10.906 1 90.88 94 GLY B C 1
ATOM 3081 O O . GLY B 1 94 ? -9.539 3.068 -10.258 1 90.88 94 GLY B O 1
ATOM 3082 N N . PHE B 1 95 ? -7.457 3.309 -11.117 1 92.25 95 PHE B N 1
ATOM 3083 C CA . PHE B 1 95 ? -7.273 4.605 -10.477 1 92.25 95 PHE B CA 1
ATOM 3084 C C . PHE B 1 95 ? -8.203 5.648 -11.086 1 92.25 95 PHE B C 1
ATOM 3086 O O . PHE B 1 95 ? -8.93 6.336 -10.367 1 92.25 95 PHE B O 1
ATOM 3093 N N . PRO B 1 96 ? -8.242 5.773 -12.352 1 91.56 96 PRO B N 1
ATOM 3094 C CA . PRO B 1 96 ? -9.211 6.719 -12.914 1 91.56 96 PRO B CA 1
ATOM 3095 C C . PRO B 1 96 ? -10.656 6.336 -12.602 1 91.56 96 PRO B C 1
ATOM 3097 O O . PRO B 1 96 ? -11.508 7.215 -12.438 1 91.56 96 PRO B O 1
ATOM 3100 N N . ILE B 1 97 ? -10.992 5.098 -12.531 1 87.06 97 ILE B N 1
ATOM 3101 C CA . ILE B 1 97 ? -12.336 4.652 -12.156 1 87.06 97 ILE B CA 1
ATOM 3102 C C . ILE B 1 97 ? -12.648 5.102 -10.734 1 87.06 97 ILE B C 1
ATOM 3104 O O . ILE B 1 97 ? -13.75 5.582 -10.453 1 87.06 97 ILE B O 1
ATOM 3108 N N . SER B 1 98 ? -11.672 4.938 -9.898 1 86.44 98 SER B N 1
ATOM 3109 C CA . SER B 1 98 ? -11.844 5.383 -8.523 1 86.44 98 SER B CA 1
ATOM 3110 C C . SER B 1 98 ? -12.055 6.891 -8.453 1 86.44 98 SER B C 1
ATOM 3112 O O . SER B 1 98 ? -12.82 7.379 -7.613 1 86.44 98 SER B O 1
ATOM 3114 N N . TRP B 1 99 ? -11.32 7.574 -9.242 1 86.44 99 TRP B N 1
ATOM 3115 C CA . TRP B 1 99 ? -11.492 9.023 -9.305 1 86.44 99 TRP B CA 1
ATOM 3116 C C . TRP B 1 99 ? -12.914 9.383 -9.727 1 86.44 99 TRP B C 1
ATOM 3118 O O . TRP B 1 99 ? -13.523 10.289 -9.164 1 86.44 99 TRP B O 1
ATOM 3128 N N . ALA B 1 100 ? -13.43 8.711 -10.688 1 87.19 100 ALA B N 1
ATOM 3129 C CA . ALA B 1 100 ? -14.797 8.922 -11.141 1 87.19 100 ALA B CA 1
ATOM 3130 C C . ALA B 1 100 ? -15.797 8.586 -10.031 1 87.19 100 ALA B C 1
ATOM 3132 O O . ALA B 1 100 ? -16.781 9.305 -9.828 1 87.19 100 ALA B O 1
ATOM 3133 N N . LEU B 1 101 ? -15.547 7.578 -9.336 1 83.62 101 LEU B N 1
ATOM 3134 C CA . LEU B 1 101 ? -16.391 7.188 -8.211 1 83.62 101 LEU B CA 1
ATOM 3135 C C . LEU B 1 101 ? -16.359 8.25 -7.117 1 83.62 101 LEU B C 1
ATOM 3137 O O . LEU B 1 101 ? -17.375 8.516 -6.477 1 83.62 101 LEU B O 1
ATOM 3141 N N . ASP B 1 102 ? -15.195 8.742 -6.902 1 84.56 102 ASP B N 1
ATOM 3142 C CA . ASP B 1 102 ? -15.031 9.797 -5.91 1 84.56 102 ASP B CA 1
ATOM 3143 C C . ASP B 1 102 ? -15.891 11.008 -6.254 1 84.56 102 ASP B C 1
ATOM 3145 O O . ASP B 1 102 ? -16.531 11.594 -5.375 1 84.56 102 ASP B O 1
ATOM 3149 N N . LYS B 1 103 ? -15.938 11.375 -7.508 1 85.69 103 LYS B N 1
ATOM 3150 C CA . LYS B 1 103 ? -16.766 12.492 -7.957 1 85.69 103 LYS B CA 1
ATOM 3151 C C . LYS B 1 103 ? -18.25 12.172 -7.809 1 85.69 103 LYS B C 1
ATOM 3153 O O . LYS B 1 103 ? -19.047 13.031 -7.438 1 85.69 103 LYS B O 1
ATOM 3158 N N . LEU B 1 104 ? -18.578 11.039 -8.086 1 85.56 104 LEU B N 1
ATOM 3159 C CA . LEU B 1 104 ? -19.953 10.602 -7.938 1 85.56 104 LEU B CA 1
ATOM 3160 C C . LEU B 1 104 ? -20.375 10.609 -6.469 1 85.56 104 LEU B C 1
ATOM 3162 O O . LEU B 1 104 ? -21.484 11.047 -6.141 1 85.56 104 LEU B O 1
ATOM 3166 N N . ALA B 1 105 ? -19.5 10.141 -5.613 1 84.12 105 ALA B N 1
ATOM 3167 C CA . ALA B 1 105 ? -19.766 10.125 -4.176 1 84.12 105 ALA B CA 1
ATOM 3168 C C . ALA B 1 105 ? -19.953 11.539 -3.635 1 84.12 105 ALA B C 1
ATOM 3170 O O . ALA B 1 105 ? -20.781 11.766 -2.76 1 84.12 105 ALA B O 1
ATOM 3171 N N . GLU B 1 106 ? -19.172 12.422 -4.137 1 83.75 106 GLU B N 1
ATOM 3172 C CA . GLU B 1 106 ? -19.281 13.82 -3.736 1 83.75 106 GLU B CA 1
ATOM 3173 C C . GLU B 1 106 ? -20.641 14.398 -4.121 1 83.75 106 GLU B C 1
ATOM 3175 O O . GLU B 1 106 ? 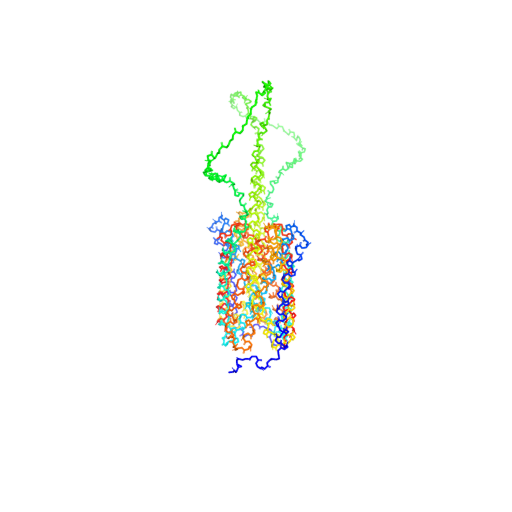-21.25 15.133 -3.346 1 83.75 106 GLU B O 1
ATOM 3180 N N . ARG B 1 107 ? -21.078 14.102 -5.242 1 83.56 107 ARG B N 1
ATOM 3181 C CA . ARG B 1 107 ? -22.375 14.57 -5.715 1 83.56 107 ARG B CA 1
ATOM 3182 C C . ARG B 1 107 ? -23.516 14.008 -4.859 1 83.56 107 ARG B C 1
ATOM 3184 O O . ARG B 1 107 ? -24.469 14.719 -4.535 1 83.56 107 ARG B O 1
ATOM 3191 N N . LEU B 1 108 ? -23.344 12.859 -4.48 1 81.06 108 LEU B N 1
ATOM 3192 C CA . LEU B 1 108 ? -24.359 12.195 -3.68 1 81.06 108 LEU B CA 1
ATOM 3193 C C . LEU B 1 108 ? -24.375 12.742 -2.256 1 81.06 108 LEU B C 1
ATOM 3195 O O . LEU B 1 108 ? -25.438 12.82 -1.625 1 81.06 108 LEU B O 1
ATOM 3199 N N . ALA B 1 109 ? -23.188 13 -1.773 1 78.69 109 ALA B N 1
ATOM 3200 C CA . ALA B 1 109 ? -23.062 13.547 -0.426 1 78.69 109 ALA B CA 1
ATOM 3201 C C . ALA B 1 109 ? -23.672 14.945 -0.345 1 78.69 109 ALA B C 1
ATOM 3203 O O . ALA B 1 109 ? -24.234 15.328 0.687 1 78.69 109 ALA B O 1
ATOM 3204 N N . TYR B 1 110 ? -23.469 15.703 -1.336 1 73.44 110 TYR B N 1
ATOM 3205 C CA . TYR B 1 110 ? -24.031 17.047 -1.399 1 73.44 110 TYR B CA 1
ATOM 3206 C C . TYR B 1 110 ? -25.562 16.984 -1.424 1 73.44 110 TYR B C 1
ATOM 3208 O O . TYR B 1 110 ? -26.234 17.797 -0.789 1 73.44 110 TYR B O 1
ATOM 3216 N N . GLN B 1 111 ? -26.062 16.109 -2.059 1 65.94 111 GLN B N 1
ATOM 3217 C CA . GLN B 1 111 ? -27.516 15.961 -2.146 1 65.94 111 GLN B CA 1
ATOM 3218 C C . GLN B 1 111 ? -28.109 15.516 -0.811 1 65.94 111 GLN B C 1
ATOM 3220 O O . GLN B 1 111 ? -29.234 15.891 -0.473 1 65.94 111 GLN B O 1
ATOM 3225 N N . GLY B 1 112 ? -27.297 14.797 -0.055 1 57.72 112 GLY B N 1
ATOM 3226 C CA . GLY B 1 112 ? -27.781 14.281 1.219 1 57.72 112 GLY B CA 1
ATOM 3227 C C . GLY B 1 112 ? -27.703 15.305 2.336 1 57.72 112 GLY B C 1
ATOM 3228 O O . GLY B 1 112 ? -28.391 15.172 3.352 1 57.72 112 GLY B O 1
ATOM 3229 N N . SER B 1 113 ? -26.703 16.203 2.328 1 56.88 113 SER B N 1
ATOM 3230 C CA . SER B 1 113 ? -26.578 17.234 3.344 1 56.88 113 SER B CA 1
ATOM 3231 C C . SER B 1 113 ? -27.672 18.297 3.193 1 56.88 113 SER B C 1
ATOM 3233 O O . SER B 1 113 ? -27.891 19.094 4.098 1 56.88 113 SER B O 1
ATOM 3235 N N . GLU B 1 114 ? -28.094 18.672 2.057 1 49.41 114 GLU B N 1
ATOM 3236 C CA . GLU B 1 114 ? -29.172 19.641 1.918 1 49.41 114 GLU B CA 1
ATOM 3237 C C . GLU B 1 114 ? -30.406 19.203 2.697 1 49.41 114 GLU B C 1
ATOM 3239 O O . GLU B 1 114 ? -31.078 18.25 2.311 1 49.41 114 GLU B O 1
ATOM 3244 N N . GLY B 1 115 ? -30.094 18.984 3.992 1 41.28 115 GLY B N 1
ATOM 3245 C CA . GLY B 1 115 ? -31.328 18.938 4.754 1 41.28 115 GLY B CA 1
ATOM 3246 C C . GLY B 1 115 ? -32.406 19.828 4.191 1 41.28 115 GLY B C 1
ATOM 3247 O O . GLY B 1 115 ? -32.156 20.688 3.344 1 41.28 115 GLY B O 1
ATOM 3248 N N . PRO B 1 116 ? -33.625 19.594 4.508 1 35.97 116 PRO B N 1
ATOM 3249 C CA . PRO B 1 116 ? -34.656 20.5 4.027 1 35.97 116 PRO B CA 1
ATOM 3250 C C . PRO B 1 116 ? -34.312 21.969 4.234 1 35.97 116 PRO B C 1
ATOM 3252 O O . PRO B 1 116 ? -33.969 22.375 5.348 1 35.97 116 PRO B O 1
ATOM 3255 N N . SER B 1 117 ? -33.375 22.547 3.502 1 35.94 117 SER B N 1
ATOM 3256 C CA . SER B 1 117 ? -33.438 24 3.643 1 35.94 117 SER B CA 1
ATOM 3257 C C . SER B 1 117 ? -34.781 24.453 4.156 1 35.94 117 SER B C 1
ATOM 3259 O O . SER B 1 117 ? -35.812 23.922 3.748 1 35.94 117 SER B O 1
ATOM 3261 N N . PRO B 1 118 ? -34.781 24.984 5.414 1 33.72 118 PRO B N 1
ATOM 3262 C CA . PRO B 1 118 ? -36.125 25.516 5.691 1 33.72 118 PRO B CA 1
ATOM 3263 C C . PRO B 1 118 ? -36.781 26.141 4.457 1 33.72 118 PRO B C 1
ATOM 3265 O O . PRO B 1 118 ? -36.188 26.969 3.777 1 33.72 118 PRO B O 1
ATOM 3268 N N . LEU B 1 119 ? -37.375 25.328 3.607 1 31.75 119 LEU B N 1
ATOM 3269 C CA . LEU B 1 119 ? -38.25 25.984 2.639 1 31.75 119 LEU B CA 1
ATOM 3270 C C . LEU B 1 119 ? -38.719 27.344 3.162 1 31.75 119 LEU B C 1
ATOM 3272 O O . LEU B 1 119 ? -39.375 27.422 4.203 1 31.75 119 LEU B O 1
ATOM 3276 N N . ALA B 1 120 ? -37.688 28.375 3.182 1 32.44 120 ALA B N 1
ATOM 3277 C CA . ALA B 1 120 ? -38.344 29.688 3.303 1 32.44 120 ALA B CA 1
ATOM 3278 C C . ALA B 1 120 ? -39.781 29.641 2.811 1 32.44 120 ALA B C 1
ATOM 3280 O O . ALA B 1 120 ? -40.031 29.266 1.667 1 32.44 120 ALA B O 1
ATOM 3281 N N . HIS B 1 121 ? -40.656 29.188 3.67 1 30.64 121 HIS B N 1
ATOM 3282 C CA . HIS B 1 121 ? -42.062 29.484 3.467 1 30.64 121 HIS B CA 1
ATOM 3283 C C . HIS B 1 121 ? -42.25 30.781 2.701 1 30.64 121 HIS B C 1
ATOM 3285 O O . HIS B 1 121 ? -42.062 31.859 3.258 1 30.64 121 HIS B O 1
ATOM 3291 N N . HIS B 1 122 ? -41.562 30.875 1.532 1 28.86 122 HIS B N 1
ATOM 3292 C CA . HIS B 1 122 ? -42.125 31.984 0.789 1 28.86 122 HIS B CA 1
ATOM 3293 C C . HIS B 1 122 ? -43.625 32.062 0.983 1 28.86 122 HIS B C 1
ATOM 3295 O O . HIS B 1 122 ? -44.344 31.078 0.764 1 28.86 122 HIS B O 1
ATOM 3301 N N . PRO B 1 123 ? -43.969 32.844 2.025 1 29.48 123 PRO B N 1
ATOM 3302 C CA . PRO B 1 123 ? -45.406 32.938 2.135 1 29.48 123 PRO B CA 1
ATOM 3303 C C . PRO B 1 123 ? -46.094 33 0.776 1 29.48 123 PRO B C 1
ATOM 3305 O O . PRO B 1 123 ? -45.781 33.875 -0.038 1 29.48 123 PRO B O 1
ATOM 3308 N N . SER B 1 124 ? -45.938 31.859 0.008 1 29.06 124 SER B N 1
ATOM 3309 C CA . SER B 1 124 ? -46.812 31.906 -1.159 1 29.06 124 SER B CA 1
ATOM 3310 C C . SER B 1 124 ? -48.094 32.656 -0.854 1 29.06 124 SER B C 1
ATOM 3312 O O . SER B 1 124 ? -48.938 32.188 -0.083 1 29.06 124 SER B O 1
ATOM 3314 N N . THR B 1 125 ? -47.906 34.031 -0.644 1 28.02 125 THR B N 1
ATOM 3315 C CA . THR B 1 125 ? -49.094 34.875 -0.609 1 28.02 125 THR B CA 1
ATOM 3316 C C . THR B 1 125 ? -50.125 34.406 -1.616 1 28.02 125 THR B C 1
ATOM 3318 O O . THR B 1 125 ? -49.906 34.5 -2.828 1 28.02 125 THR B O 1
ATOM 3321 N N . SER B 1 126 ? -50.438 33.094 -1.448 1 27.23 126 SER B N 1
ATOM 3322 C CA . SER B 1 126 ? -51.594 32.625 -2.219 1 27.23 126 SER B CA 1
ATOM 3323 C C . SER B 1 126 ? -52.594 33.781 -2.469 1 27.23 126 SER B C 1
ATOM 3325 O O . SER B 1 126 ? -52.906 34.531 -1.553 1 27.23 126 SER B O 1
ATOM 3327 N N . ALA B 1 127 ? -52.594 34.188 -3.752 1 26.48 127 ALA B N 1
ATOM 3328 C CA . ALA B 1 127 ? -53.469 35.188 -4.344 1 26.48 127 ALA B CA 1
ATOM 3329 C C . ALA B 1 127 ? -54.844 35.156 -3.674 1 26.48 127 ALA B C 1
ATOM 3331 O O . ALA B 1 127 ? -55.438 34.094 -3.451 1 26.48 127 ALA B O 1
ATOM 3332 N N . LEU B 1 128 ? -55.062 36.188 -2.744 1 24.7 128 LEU B N 1
ATOM 3333 C CA . LEU B 1 128 ? -56.344 36.5 -2.084 1 24.7 128 LEU B CA 1
ATOM 3334 C C . LEU B 1 128 ? -57.531 36.25 -3.008 1 24.7 128 LEU B C 1
ATOM 3336 O O . LEU B 1 128 ? -57.625 36.844 -4.066 1 24.7 128 LEU B O 1
ATOM 3340 N N . PRO B 1 129 ? -57.719 34.906 -3.342 1 26 129 PRO B N 1
ATOM 3341 C CA . PRO B 1 129 ? -58.875 34.906 -4.215 1 26 129 PRO B CA 1
ATOM 3342 C C . PRO B 1 129 ? -59.938 35.938 -3.816 1 26 129 PRO B C 1
ATOM 3344 O O . PRO B 1 129 ? -60 36.312 -2.65 1 26 129 PRO B O 1
ATOM 3347 N N . GLU B 1 130 ? -60.312 36.719 -4.84 1 23 130 GLU B N 1
ATOM 3348 C CA . GLU B 1 130 ? -61.312 37.812 -4.777 1 23 130 GLU B CA 1
ATOM 3349 C C . GLU B 1 130 ? -62.531 37.375 -3.969 1 23 130 GLU B C 1
ATOM 3351 O O . GLU B 1 130 ? -63.125 36.312 -4.238 1 23 130 GLU B O 1
ATOM 3356 N N . LYS B 1 131 ? -62.531 37.656 -2.723 1 26.11 131 LYS B N 1
ATOM 3357 C CA . LYS B 1 131 ? -63.625 37.531 -1.774 1 26.11 131 LYS B CA 1
ATOM 3358 C C . LYS B 1 131 ? -64.938 37.875 -2.438 1 26.11 131 LYS B C 1
ATOM 3360 O O . LYS B 1 131 ? -65.188 39.031 -2.787 1 26.11 131 LYS B O 1
ATOM 3365 N N . VAL B 1 132 ? -65.438 36.969 -3.42 1 21.89 132 VAL B N 1
ATOM 3366 C CA . VAL B 1 132 ? -66.812 37.281 -3.848 1 21.89 132 VAL B CA 1
ATOM 3367 C C . VAL B 1 132 ? -67.688 37.531 -2.625 1 21.89 132 VAL B C 1
ATOM 3369 O O . VAL B 1 132 ? -67.688 36.719 -1.698 1 21.89 132 VAL B O 1
ATOM 3372 N N . GLN B 1 133 ? -68.062 38.781 -2.412 1 21.42 133 GLN B N 1
ATOM 3373 C CA . GLN B 1 133 ? -68.875 39.469 -1.412 1 21.42 133 GLN B CA 1
ATOM 3374 C C . GLN B 1 133 ? -70.188 38.75 -1.181 1 21.42 133 GLN B C 1
ATOM 3376 O O . GLN B 1 133 ? -71.312 39.344 -1.219 1 21.42 133 GLN B O 1
ATOM 3381 N N . THR B 1 134 ? -70.312 37.375 -1.573 1 18.83 134 THR B N 1
ATOM 3382 C CA . THR B 1 134 ? -71.75 37.219 -1.599 1 18.83 134 THR B CA 1
ATOM 3383 C C . THR B 1 134 ? -72.375 37.688 -0.285 1 18.83 134 THR B C 1
ATOM 3385 O O . THR B 1 134 ? -71.688 37.688 0.756 1 18.83 134 THR B O 1
ATOM 3388 N N . ASP B 1 135 ? -73.625 38.188 -0.435 1 16.78 135 ASP B N 1
ATOM 3389 C CA . ASP B 1 135 ? -74.562 39.062 0.259 1 16.78 135 ASP B CA 1
ATOM 3390 C C . ASP B 1 135 ? -75 38.469 1.591 1 16.78 135 ASP B C 1
ATOM 3392 O O . ASP B 1 135 ? -75.375 39.188 2.523 1 16.78 135 ASP B O 1
ATOM 3396 N N . ASP B 1 136 ? -75.312 37.062 1.5 1 19.22 136 ASP B N 1
ATOM 3397 C CA . ASP B 1 136 ? -76.688 36.969 2.025 1 19.22 136 ASP B CA 1
ATOM 3398 C C . ASP B 1 136 ? -76.75 37.344 3.504 1 19.22 136 ASP B C 1
ATOM 3400 O O . ASP B 1 136 ? -75.688 37.281 4.199 1 19.22 136 ASP B O 1
ATOM 3404 N N . SER B 1 137 ? -78.062 37.438 3.959 1 17.8 137 SER B N 1
ATOM 3405 C CA . SER B 1 137 ? -78.875 38.219 4.875 1 17.8 137 SER B CA 1
ATOM 3406 C C . SER B 1 137 ? -78.688 37.781 6.32 1 17.8 137 SER B C 1
ATOM 3408 O O . SER B 1 137 ? -78.562 38.594 7.223 1 17.8 137 SER B O 1
ATOM 3410 N N . THR B 1 138 ? -79.062 36.406 6.492 1 19.88 138 THR B N 1
ATOM 3411 C CA . THR B 1 138 ? -80.188 36.406 7.414 1 19.88 138 THR B CA 1
ATOM 3412 C C . THR B 1 138 ? -79.688 36.688 8.836 1 19.88 138 THR B C 1
ATOM 3414 O O . THR B 1 138 ? -78.5 36.625 9.133 1 19.88 138 THR B O 1
ATOM 3417 N N . SER B 1 139 ? -80.562 36.188 9.695 1 18.73 139 SER B N 1
ATOM 3418 C CA . SER B 1 139 ? -81.375 36.688 10.773 1 18.73 139 SER B CA 1
ATOM 3419 C C . SER B 1 139 ? -80.688 36.656 12.109 1 18.73 139 SER B C 1
ATOM 3421 O O . SER B 1 139 ? -80.625 37.656 12.836 1 18.73 139 SER B O 1
ATOM 3423 N N . VAL B 1 140 ? -80.5 35.375 12.602 1 19.89 140 VAL B N 1
ATOM 3424 C CA . VAL B 1 140 ? -81.375 35.25 13.781 1 19.89 140 VAL B CA 1
ATOM 3425 C C . VAL B 1 140 ? -80.625 35.781 15 1 19.89 140 VAL B C 1
ATOM 3427 O O . VAL B 1 140 ? -79.438 35.938 14.977 1 19.89 140 VAL B O 1
ATOM 3430 N N . ALA B 1 141 ? -81.188 35.438 16.047 1 19.94 141 ALA B N 1
ATOM 3431 C CA . ALA B 1 141 ? -81.75 35.969 17.281 1 19.94 141 ALA B CA 1
ATOM 3432 C C . ALA B 1 141 ? -80.75 35.969 18.406 1 19.94 141 ALA B C 1
ATOM 3434 O O . ALA B 1 141 ? -80.938 36.625 19.438 1 19.94 141 ALA B O 1
ATOM 3435 N N . GLY B 1 142 ? -79.625 35.094 18.047 1 16.72 142 GLY B N 1
ATOM 3436 C CA . GLY B 1 142 ? -79.562 34.469 19.359 1 16.72 142 GLY B CA 1
ATOM 3437 C C . GLY B 1 142 ? -79.188 35.438 20.453 1 16.72 142 GLY B C 1
ATOM 3438 O O . GLY B 1 142 ? -78.875 36.625 20.172 1 16.72 142 GLY B O 1
ATOM 3439 N N . GLY B 1 143 ? -78.375 34.844 21.344 1 18.42 143 GLY B N 1
ATOM 3440 C CA . GLY B 1 143 ? -78.312 34.75 22.797 1 18.42 143 GLY B CA 1
ATOM 3441 C C . GLY B 1 143 ? -77.562 35.906 23.438 1 18.42 143 GLY B C 1
ATOM 3442 O O . GLY B 1 143 ? -76.875 36.625 22.75 1 18.42 143 GLY B O 1
ATOM 3443 N N . THR B 1 144 ? -78.062 36.188 24.578 1 19.62 144 THR B N 1
ATOM 3444 C CA . THR B 1 144 ? -78.125 37.281 25.516 1 19.62 144 THR B CA 1
ATOM 3445 C C . THR B 1 144 ? -76.688 37.719 25.938 1 19.62 144 THR B C 1
ATOM 3447 O O . THR B 1 144 ? -76.438 38.906 26.047 1 19.62 144 THR B O 1
ATOM 3450 N N . LEU B 1 145 ? -76 36.625 26.453 1 20.53 145 LEU B N 1
ATOM 3451 C CA . LEU B 1 145 ? -75.625 37 27.812 1 20.53 145 LEU B CA 1
ATOM 3452 C C . LEU B 1 145 ? -74.5 38 27.812 1 20.53 145 LEU B C 1
ATOM 3454 O O . LEU B 1 145 ? -73.688 38.062 26.875 1 20.53 145 LEU B O 1
ATOM 3458 N N . PRO B 1 146 ? -74.25 38.625 29.016 1 21.27 146 PRO B N 1
ATOM 3459 C CA . PRO B 1 146 ? -73.688 39.906 29.484 1 21.27 146 PRO B CA 1
ATOM 3460 C C . PRO B 1 146 ? -72.188 40 29.422 1 21.27 146 PRO B C 1
ATOM 3462 O O . PRO B 1 146 ? -71.5 39.25 30.109 1 21.27 146 PRO B O 1
ATOM 3465 N N . GLN B 1 147 ? -71.688 39.938 28.234 1 20.16 147 GLN B N 1
ATOM 3466 C CA . GLN B 1 147 ? -70.188 39.812 28.141 1 20.16 147 GLN B CA 1
ATOM 3467 C C . GLN B 1 147 ? -69.5 40.781 29.078 1 20.16 147 GLN B C 1
ATOM 3469 O O . GLN B 1 147 ? -70.062 41.812 29.422 1 20.16 147 GLN B O 1
ATOM 3474 N N . GLN B 1 148 ? -68.25 40.281 29.359 1 19.77 148 GLN B N 1
ATOM 3475 C CA . GLN B 1 148 ? -67 40.375 30.078 1 19.77 148 GLN B CA 1
ATOM 3476 C C . GLN B 1 148 ? -66.25 41.688 29.812 1 19.77 148 GLN B C 1
ATOM 3478 O O . GLN B 1 148 ? -66.25 42.156 28.672 1 19.77 148 GLN B O 1
ATOM 3483 N N . ARG B 1 149 ? -66 42.281 30.984 1 20.67 149 ARG B N 1
ATOM 3484 C CA . ARG B 1 149 ? -65.375 43.562 31.328 1 20.67 149 ARG B CA 1
ATOM 3485 C C . ARG B 1 149 ? -64.062 43.75 30.531 1 20.67 149 ARG B C 1
ATOM 3487 O O . ARG B 1 149 ? -63.5 42.781 30.047 1 20.67 149 ARG B O 1
ATOM 3494 N N . ALA B 1 150 ? -63.656 44.969 30.406 1 21.2 150 ALA B N 1
ATOM 3495 C CA . ALA B 1 150 ? -62.875 46 29.688 1 21.2 150 ALA B CA 1
ATOM 3496 C C . ALA B 1 150 ? -61.375 45.812 29.906 1 21.2 150 ALA B C 1
ATOM 3498 O O . ALA B 1 150 ? -60.688 46.781 30.188 1 21.2 150 ALA B O 1
ATOM 3499 N N . LEU B 1 151 ? -60.906 44.438 30.266 1 21.03 151 LEU B N 1
ATOM 3500 C CA . LEU B 1 151 ? -59.531 44.688 30.766 1 21.03 151 LEU B CA 1
ATOM 3501 C C . LEU B 1 151 ? -58.688 45.375 29.703 1 21.03 151 LEU B C 1
ATOM 3503 O O . LEU B 1 151 ? -58.75 45.031 28.531 1 21.03 151 LEU B O 1
ATOM 3507 N N . THR B 1 152 ? -58.281 46.594 29.969 1 20.3 152 THR B N 1
ATOM 3508 C CA . THR B 1 152 ? -57.438 47.594 29.297 1 20.3 152 THR B CA 1
ATOM 3509 C C . THR B 1 152 ? -56.125 46.969 28.828 1 20.3 152 THR B C 1
ATOM 3511 O O . THR B 1 152 ? -55.625 46 29.438 1 20.3 152 THR B O 1
ATOM 3514 N N . ASP B 1 153 ? -55.75 47.062 27.516 1 21.41 153 ASP B N 1
ATOM 3515 C CA . ASP B 1 153 ? -54.719 46.688 26.547 1 21.41 153 ASP B CA 1
ATOM 3516 C C . ASP B 1 153 ? -53.344 47.219 26.984 1 21.41 153 ASP B C 1
ATOM 3518 O O . ASP B 1 153 ? -53.094 48.406 26.953 1 21.41 153 ASP B O 1
ATOM 3522 N N . VAL B 1 154 ? -52.781 46.844 28.172 1 23.36 154 VAL B N 1
ATOM 3523 C CA . VAL B 1 154 ? -51.406 47.344 28.344 1 23.36 154 VAL B CA 1
ATOM 3524 C C . VAL B 1 154 ? -50.531 46.906 27.172 1 23.36 154 VAL B C 1
ATOM 3526 O O . VAL B 1 154 ? -50.5 45.719 26.844 1 23.36 154 VAL B O 1
ATOM 3529 N N . GLU B 1 155 ? -50.219 47.719 26.188 1 23.81 155 GLU B N 1
ATOM 3530 C CA . GLU B 1 155 ? -49.344 47.688 25.016 1 23.81 155 GLU B CA 1
ATOM 3531 C C . GLU B 1 155 ? -47.938 47.312 25.391 1 23.81 155 GLU B C 1
ATOM 3533 O O . GLU B 1 155 ? -47.094 48.188 25.641 1 23.81 155 GLU B O 1
ATOM 3538 N N . SER B 1 156 ? -47.562 46.438 26.453 1 23.89 156 SER B N 1
ATOM 3539 C CA . SER B 1 156 ? -46.156 46.406 26.844 1 23.89 156 SER B CA 1
ATOM 3540 C C . SER B 1 156 ? -45.281 46.062 25.656 1 23.89 156 SER B C 1
ATOM 3542 O O . SER B 1 156 ? -45.75 45.594 24.625 1 23.89 156 SER B O 1
ATOM 3544 N N . ALA B 1 157 ? -43.75 45.781 25.969 1 26.34 157 ALA B N 1
ATOM 3545 C CA . ALA B 1 157 ? -42.312 45.906 25.672 1 26.34 157 ALA B CA 1
ATOM 3546 C C . ALA B 1 157 ? -41.844 44.75 24.766 1 26.34 157 ALA B C 1
ATOM 3548 O O . ALA B 1 157 ? -40.969 43.969 25.141 1 26.34 157 ALA B O 1
ATOM 3549 N N . ALA B 1 158 ? -42.531 44.281 23.875 1 29.11 158 ALA B N 1
ATOM 3550 C CA . ALA B 1 158 ? -42.062 43.094 23.156 1 29.11 158 ALA B CA 1
ATOM 3551 C C . ALA B 1 158 ? -40.812 43.438 22.328 1 29.11 158 ALA B C 1
ATOM 3553 O O . ALA B 1 158 ? -40.375 42.625 21.484 1 29.11 158 ALA B O 1
ATOM 3554 N N . ASP B 1 159 ? -40.375 44.656 22.422 1 29.47 159 ASP B N 1
ATOM 3555 C CA . ASP B 1 159 ? -39.344 44.781 21.391 1 29.47 159 ASP B CA 1
ATOM 3556 C C . ASP B 1 159 ? -38.219 43.781 21.625 1 29.47 159 ASP B C 1
ATOM 3558 O O . ASP B 1 159 ? -37.219 44.125 22.297 1 29.47 159 ASP B O 1
ATOM 3562 N N . LEU B 1 160 ? -38.406 42.688 22.391 1 29.34 160 LEU B N 1
ATOM 3563 C CA . LEU B 1 160 ? -37.188 41.906 22.469 1 29.34 160 LEU B CA 1
ATOM 3564 C C . LEU B 1 160 ? -36.625 41.625 21.078 1 29.34 160 LEU B C 1
ATOM 3566 O O . LEU B 1 160 ? -37.312 41.094 20.203 1 29.34 160 LEU B O 1
ATOM 3570 N N . GLY B 1 161 ? -35.75 42.469 20.562 1 29.91 161 GLY B N 1
ATOM 3571 C CA . GLY B 1 161 ? -34.906 42.375 19.391 1 29.91 161 GLY B CA 1
ATOM 3572 C C . GLY B 1 161 ? -34.469 40.969 19.047 1 29.91 161 GLY B C 1
ATOM 3573 O O . GLY B 1 161 ? -34.219 40.156 19.938 1 29.91 161 GLY B O 1
ATOM 3574 N N . SER B 1 162 ? -35.031 40.344 18.078 1 36.03 162 SER B N 1
ATOM 3575 C CA . SER B 1 162 ? -34.562 39.156 17.391 1 36.03 162 SER B CA 1
ATOM 3576 C C . SER B 1 162 ? -33.031 39.125 17.344 1 36.03 162 SER B C 1
ATOM 3578 O O . SER B 1 162 ? -32.406 39.938 16.672 1 36.03 162 SER B O 1
ATOM 3580 N N . GLN B 1 163 ? -32.344 39 18.438 1 35.72 163 GLN B N 1
ATOM 3581 C CA . GLN B 1 163 ? -30.906 38.719 18.375 1 35.72 163 GLN B CA 1
ATOM 3582 C C . GLN B 1 163 ? -30.578 37.75 17.25 1 35.72 163 GLN B C 1
ATOM 3584 O O . GLN B 1 163 ? -31.125 36.656 17.219 1 35.72 163 GLN B O 1
ATOM 3589 N N . ARG B 1 164 ? -30.281 38.188 16.031 1 43.28 164 ARG B N 1
ATOM 3590 C CA . ARG B 1 164 ? -29.656 37.438 14.953 1 43.28 164 ARG B CA 1
ATOM 3591 C C . ARG B 1 164 ? -28.781 36.312 15.508 1 43.28 164 ARG B C 1
ATOM 3593 O O . ARG B 1 164 ? -28.062 36.531 16.484 1 43.28 164 ARG B O 1
ATOM 3600 N N . PRO B 1 165 ? -29.234 35.156 15.445 1 47.91 165 PRO B N 1
ATOM 3601 C CA . PRO B 1 165 ? -28.25 34.156 15.844 1 47.91 165 PRO B CA 1
ATOM 3602 C C . PRO B 1 165 ? -26.812 34.625 15.641 1 47.91 165 PRO B C 1
ATOM 3604 O O . PRO B 1 165 ? -26.484 35.188 14.594 1 47.91 165 PRO B O 1
ATOM 3607 N N . SER B 1 166 ? -26.031 35 16.625 1 49.56 166 SER B N 1
ATOM 3608 C CA . SER B 1 166 ? -24.688 35.562 16.641 1 49.56 166 SER B CA 1
ATOM 3609 C C . SER B 1 166 ? -23.781 34.906 15.617 1 49.56 166 SER B C 1
ATOM 3611 O O . SER B 1 166 ? -23.984 33.719 15.281 1 49.56 166 SER B O 1
ATOM 3613 N N . ASP B 1 167 ? -22.984 35.625 14.695 1 53.72 167 ASP B N 1
ATOM 3614 C CA . ASP B 1 167 ? -21.953 35.312 13.727 1 53.72 167 ASP B CA 1
ATOM 3615 C C . ASP B 1 167 ? -21.156 34.062 14.18 1 53.72 167 ASP B C 1
ATOM 3617 O O . ASP B 1 167 ? -20.734 33.281 13.352 1 53.72 167 ASP B O 1
ATOM 3621 N N . MET B 1 168 ? -20.953 33.938 15.492 1 56.94 168 MET B N 1
ATOM 3622 C CA . MET B 1 168 ? -20.234 32.781 16.016 1 56.94 168 MET B CA 1
ATOM 3623 C C . MET B 1 168 ? -21.031 31.484 15.812 1 56.94 168 MET B C 1
ATOM 3625 O O . MET B 1 168 ? -20.469 30.438 15.5 1 56.94 168 MET B O 1
ATOM 3629 N N . ASP B 1 169 ? -22.328 31.609 15.938 1 59.41 169 ASP B N 1
ATOM 3630 C CA . ASP B 1 169 ? -23.188 30.438 15.742 1 59.41 169 ASP B CA 1
ATOM 3631 C C . ASP B 1 169 ? -23.188 30.016 14.273 1 59.41 169 ASP B C 1
ATOM 3633 O O . ASP B 1 169 ? -23.203 28.812 13.977 1 59.41 169 ASP B O 1
ATOM 3637 N N . SER B 1 170 ? -23.062 31.031 13.414 1 63.97 170 SER B N 1
ATOM 3638 C CA . SER B 1 170 ? -23.031 30.75 11.984 1 63.97 170 SER B CA 1
ATOM 3639 C C . SER B 1 170 ? -21.734 30.094 11.57 1 63.97 170 SER B C 1
ATOM 3641 O O . SER B 1 170 ? -21.719 29.172 10.742 1 63.97 170 SER B O 1
ATOM 3643 N N . GLU B 1 171 ? -20.578 30.516 12.18 1 65.06 171 GLU B N 1
ATOM 3644 C CA . GLU B 1 171 ? -19.281 29.938 11.859 1 65.06 171 GLU B CA 1
ATOM 3645 C C . GLU B 1 171 ? -19.188 28.5 12.359 1 65.06 171 GLU B C 1
ATOM 3647 O O . GLU B 1 171 ? -18.656 27.625 11.656 1 65.06 171 GLU B O 1
ATOM 3652 N N . GLN B 1 172 ? -19.703 28.344 13.57 1 65.69 172 GLN B N 1
ATOM 3653 C CA . GLN B 1 172 ? -19.703 26.984 14.125 1 65.69 172 GLN B CA 1
ATOM 3654 C C . GLN B 1 172 ? -20.609 26.062 13.32 1 65.69 172 GLN B C 1
ATOM 3656 O O . GLN B 1 172 ? -20.297 24.891 13.117 1 65.69 172 GLN B O 1
ATOM 3661 N N . ALA B 1 173 ? -21.703 26.672 12.859 1 68.56 173 ALA B N 1
ATOM 3662 C CA . ALA B 1 173 ? -22.625 25.906 12.031 1 68.56 173 ALA B CA 1
ATOM 3663 C C . ALA B 1 173 ? -22 25.562 10.68 1 68.56 173 ALA B C 1
ATOM 3665 O O . ALA B 1 173 ? -22.203 24.453 10.164 1 68.56 173 ALA B O 1
ATOM 3666 N N . SER B 1 174 ? -21.219 26.469 10.203 1 71.38 174 SER B N 1
ATOM 3667 C CA . SER B 1 174 ? -20.562 26.234 8.922 1 71.38 174 SER B CA 1
ATOM 3668 C C . SER B 1 174 ? -19.484 25.172 9.039 1 71.38 174 SER B C 1
ATOM 3670 O O . SER B 1 174 ? -19.359 24.297 8.172 1 71.38 174 SER B O 1
ATOM 3672 N N . VAL B 1 175 ? -18.734 25.188 10.141 1 71.62 175 VAL B N 1
ATOM 3673 C CA . VAL B 1 175 ? -17.672 24.203 10.375 1 71.62 175 VAL B CA 1
ATOM 3674 C C . VAL B 1 175 ? -18.281 22.828 10.578 1 71.62 175 VAL B C 1
ATOM 3676 O O . VAL B 1 175 ? -17.766 21.828 10.07 1 71.62 175 VAL B O 1
ATOM 3679 N N . LYS B 1 176 ? -19.406 22.828 11.227 1 74.31 176 LYS B N 1
ATOM 3680 C CA . LYS B 1 176 ? -20.094 21.578 11.469 1 74.31 176 LYS B CA 1
ATOM 3681 C C . LYS B 1 176 ? -20.672 21.016 10.172 1 74.31 176 LYS B C 1
ATOM 3683 O O . LYS B 1 176 ? -20.625 19.797 9.938 1 74.31 176 LYS B O 1
ATOM 3688 N N . ALA B 1 177 ? -21.141 21.875 9.375 1 76.56 177 ALA B N 1
ATOM 3689 C CA . ALA B 1 177 ? -21.719 21.453 8.102 1 76.56 177 ALA B CA 1
ATOM 3690 C C . ALA B 1 177 ? -20.641 20.891 7.176 1 76.56 177 ALA B C 1
ATOM 3692 O O . ALA B 1 177 ? -20.859 19.875 6.504 1 76.56 177 ALA B O 1
ATOM 3693 N N . VAL B 1 178 ? -19.5 21.5 7.215 1 77.19 178 VAL B N 1
ATOM 3694 C CA . VAL B 1 178 ? -18.406 21.047 6.371 1 77.19 178 VAL B CA 1
ATOM 3695 C C . VAL B 1 178 ? -17.906 19.688 6.844 1 77.19 178 VAL B C 1
ATOM 3697 O O . VAL B 1 178 ? -17.656 18.797 6.031 1 77.19 178 VAL B O 1
ATOM 3700 N N . ARG B 1 179 ? -17.891 19.562 8.078 1 78.06 179 ARG B N 1
ATOM 3701 C CA . ARG B 1 179 ? -17.469 18.297 8.664 1 78.06 179 ARG B CA 1
ATOM 3702 C C . ARG B 1 179 ? -18.453 17.188 8.344 1 78.06 179 ARG B C 1
ATOM 3704 O O . ARG B 1 179 ? -18.062 16.078 7.996 1 78.06 179 ARG B O 1
ATOM 3711 N N . SER B 1 180 ? -19.672 17.516 8.492 1 82.62 180 SER B N 1
ATOM 3712 C CA . SER B 1 180 ? -20.719 16.547 8.211 1 82.62 180 SER B CA 1
ATOM 3713 C C . SER B 1 180 ? -20.688 16.109 6.754 1 82.62 180 SER B C 1
ATOM 3715 O O . SER B 1 180 ? -20.75 14.906 6.465 1 82.62 180 SER B O 1
ATOM 3717 N N . ARG B 1 181 ? -20.547 17.016 5.91 1 83.38 181 ARG B N 1
ATOM 3718 C CA . ARG B 1 181 ? -20.484 16.688 4.488 1 83.38 181 ARG B CA 1
ATOM 3719 C C . ARG B 1 181 ? -19.281 15.82 4.172 1 83.38 181 ARG B C 1
ATOM 3721 O O . ARG B 1 181 ? -19.375 14.891 3.365 1 83.38 181 ARG B O 1
ATOM 3728 N N . LYS B 1 182 ? -18.219 16.109 4.809 1 81.5 182 LYS B N 1
ATOM 3729 C CA . LYS B 1 182 ? -17 15.344 4.605 1 81.5 182 LYS B CA 1
ATOM 3730 C C . LYS B 1 182 ? -17.172 13.898 5.078 1 81.5 182 LYS B C 1
ATOM 3732 O O . LYS B 1 182 ? -16.734 12.961 4.406 1 81.5 182 LYS B O 1
ATOM 3737 N N . LEU B 1 183 ? -17.875 13.82 6.117 1 83.06 183 LEU B N 1
ATOM 3738 C CA . LEU B 1 183 ? -18.094 12.492 6.672 1 83.06 183 LEU B CA 1
ATOM 3739 C C . LEU B 1 183 ? -19.031 11.68 5.781 1 83.06 183 LEU B C 1
ATOM 3741 O O . LEU B 1 183 ? -18.766 10.508 5.504 1 83.06 183 LEU B O 1
ATOM 3745 N N . ILE B 1 184 ? -20.047 12.32 5.355 1 86.69 184 ILE B N 1
ATOM 3746 C CA . ILE B 1 184 ? -20.984 11.648 4.477 1 86.69 184 ILE B CA 1
ATOM 3747 C C . ILE B 1 184 ? -20.297 11.242 3.182 1 86.69 184 ILE B C 1
ATOM 3749 O O . ILE B 1 184 ? -20.469 10.117 2.707 1 86.69 184 ILE B O 1
ATOM 3753 N N . HIS B 1 185 ? -19.531 12.117 2.664 1 86.31 185 HIS B N 1
ATOM 3754 C CA . HIS B 1 185 ? -18.75 11.828 1.458 1 86.31 185 HIS B CA 1
ATOM 3755 C C . HIS B 1 185 ? -17.859 10.609 1.653 1 86.31 18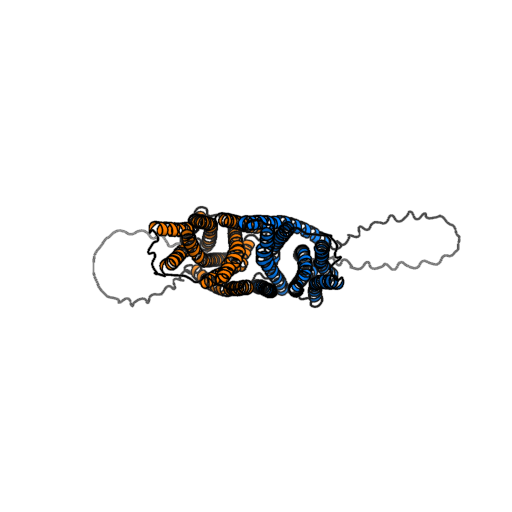5 HIS B C 1
ATOM 3757 O O . HIS B 1 185 ? -17.844 9.703 0.824 1 86.31 185 HIS B O 1
ATOM 3763 N N . MET B 1 186 ? -17.172 10.562 2.697 1 81.31 186 MET B N 1
ATOM 3764 C CA . MET B 1 186 ? -16.266 9.453 2.986 1 81.31 186 MET B CA 1
ATOM 3765 C C . MET B 1 186 ? -17.031 8.148 3.139 1 81.31 186 MET B C 1
ATOM 3767 O O . MET B 1 186 ? -16.594 7.105 2.66 1 81.31 186 MET B O 1
ATOM 3771 N N . GLY B 1 187 ? -18.125 8.305 3.832 1 84.38 187 GLY B N 1
ATOM 3772 C CA . GLY B 1 187 ? -18.953 7.125 4.023 1 84.38 187 GLY B CA 1
ATOM 3773 C C . GLY B 1 187 ? -19.5 6.562 2.723 1 84.38 187 GLY B C 1
ATOM 3774 O O . GLY B 1 187 ? -19.453 5.352 2.496 1 84.38 187 GLY B O 1
ATOM 3775 N N . ILE B 1 188 ? -19.969 7.426 1.906 1 87.25 188 ILE B N 1
ATOM 3776 C CA . ILE B 1 188 ? -20.531 7.012 0.625 1 87.25 188 ILE B CA 1
ATOM 3777 C C . ILE B 1 188 ? -19.422 6.469 -0.275 1 87.25 188 ILE B C 1
ATOM 3779 O O . ILE B 1 188 ? -19.609 5.457 -0.954 1 87.25 188 ILE B O 1
ATOM 3783 N N . LEU B 1 189 ? -18.359 7.125 -0.222 1 82.25 189 LEU B N 1
ATOM 3784 C CA . LEU B 1 189 ? -17.219 6.664 -1.023 1 82.25 189 LEU B CA 1
ATOM 3785 C C . LEU B 1 189 ? -16.766 5.281 -0.571 1 82.25 189 LEU B C 1
ATOM 3787 O O . LEU B 1 189 ? -16.5 4.406 -1.399 1 82.25 189 LEU B O 1
ATOM 3791 N N . ALA B 1 190 ? -16.656 5.137 0.67 1 81.12 190 ALA B N 1
ATOM 3792 C CA . ALA B 1 190 ? -16.297 3.832 1.213 1 81.12 190 ALA B CA 1
ATOM 3793 C C . ALA B 1 190 ? -17.328 2.77 0.816 1 81.12 190 ALA B C 1
ATOM 3795 O O . ALA B 1 190 ? -16.953 1.648 0.458 1 81.12 190 ALA B O 1
ATOM 3796 N N . ALA B 1 191 ? -18.547 3.166 0.907 1 87.38 191 ALA B N 1
ATOM 3797 C CA . ALA B 1 191 ? -19.609 2.238 0.538 1 87.38 191 ALA B CA 1
ATOM 3798 C C . ALA B 1 191 ? -19.484 1.812 -0.921 1 87.38 191 ALA B C 1
ATOM 3800 O O . ALA B 1 191 ? -19.641 0.633 -1.245 1 87.38 191 ALA B O 1
ATOM 3801 N N . MET B 1 192 ? -19.203 2.697 -1.743 1 84.69 192 MET B N 1
ATOM 3802 C CA . MET B 1 192 ? -19.078 2.398 -3.166 1 84.69 192 MET B CA 1
ATOM 3803 C C . MET B 1 192 ? -17.844 1.524 -3.426 1 84.69 192 MET B C 1
ATOM 3805 O O . MET B 1 192 ? -17.906 0.586 -4.223 1 84.69 192 MET B O 1
ATOM 3809 N N . ALA B 1 193 ? -16.812 1.905 -2.791 1 76.31 193 ALA B N 1
ATOM 3810 C CA . ALA B 1 193 ? -15.602 1.107 -2.939 1 76.31 193 ALA B CA 1
ATOM 3811 C C . ALA B 1 193 ? -15.828 -0.328 -2.473 1 76.31 193 ALA B C 1
ATOM 3813 O O . ALA B 1 193 ? -15.422 -1.277 -3.148 1 76.31 193 ALA B O 1
ATOM 3814 N N . VAL B 1 194 ? -16.438 -0.457 -1.388 1 81.88 194 VAL B N 1
ATOM 3815 C CA . VAL B 1 194 ? -16.719 -1.768 -0.81 1 81.88 194 VAL B CA 1
ATOM 3816 C C . VAL B 1 194 ? -17.688 -2.531 -1.706 1 81.88 194 VAL B C 1
ATOM 3818 O O . VAL B 1 194 ? -17.562 -3.742 -1.89 1 81.88 194 VAL B O 1
ATOM 3821 N N . ALA B 1 195 ? -18.656 -1.81 -2.254 1 86.81 195 ALA B N 1
ATOM 3822 C CA . ALA B 1 195 ? -19.609 -2.439 -3.166 1 86.81 195 ALA B CA 1
ATOM 3823 C C . ALA B 1 195 ? -18.891 -3.045 -4.371 1 86.81 195 ALA B C 1
ATOM 3825 O O . ALA B 1 195 ? -19.188 -4.176 -4.766 1 86.81 195 ALA B O 1
ATOM 3826 N N . LEU B 1 196 ? -18.031 -2.363 -4.91 1 78.62 196 LEU B N 1
ATOM 3827 C CA . LEU B 1 196 ? -17.328 -2.814 -6.102 1 78.62 196 LEU B CA 1
ATOM 3828 C C . LEU B 1 196 ? -16.422 -4.004 -5.773 1 78.62 196 LEU B C 1
ATOM 3830 O O . LEU B 1 196 ? -16.266 -4.906 -6.602 1 78.62 196 LEU B O 1
ATOM 3834 N N . HIS B 1 197 ? -15.898 -3.961 -4.625 1 77.56 197 HIS B N 1
ATOM 3835 C CA . HIS B 1 197 ? -14.984 -5.031 -4.262 1 77.56 197 HIS B CA 1
ATOM 3836 C C . HIS B 1 197 ? -15.734 -6.273 -3.797 1 77.56 197 HIS B C 1
ATOM 3838 O O . HIS B 1 197 ? -15.281 -7.398 -4.016 1 77.56 197 HIS B O 1
ATOM 3844 N N . ASN B 1 198 ? -16.891 -6.055 -3.223 1 88.06 198 ASN B N 1
ATOM 3845 C CA . ASN B 1 198 ? -17.672 -7.164 -2.705 1 88.06 198 ASN B CA 1
ATOM 3846 C C . ASN B 1 198 ? -18.188 -8.055 -3.828 1 88.06 198 ASN B C 1
ATOM 3848 O O . ASN B 1 198 ? -18.391 -9.258 -3.629 1 88.06 198 ASN B O 1
ATOM 3852 N N . MET B 1 199 ? -18.359 -7.508 -4.996 1 86.88 199 MET B N 1
ATOM 3853 C CA . MET B 1 199 ? -18.891 -8.297 -6.109 1 86.88 199 MET B CA 1
ATOM 3854 C C . MET B 1 199 ? -17.906 -9.398 -6.5 1 86.88 199 MET B C 1
ATOM 3856 O O . MET B 1 199 ? -18.25 -10.578 -6.508 1 86.88 199 MET B O 1
ATOM 3860 N N . PRO B 1 200 ? -16.672 -9.07 -6.77 1 80.44 200 PRO B N 1
ATOM 3861 C CA . PRO B 1 200 ? -15.688 -10.117 -7.051 1 80.44 200 PRO B CA 1
ATOM 3862 C C . PRO B 1 200 ? -15.57 -11.133 -5.914 1 80.44 200 PRO B C 1
ATOM 3864 O O . PRO B 1 200 ? -15.367 -12.328 -6.16 1 80.44 200 PRO B O 1
ATOM 3867 N N . GLU B 1 201 ? -15.68 -10.656 -4.672 1 81.62 201 GLU B N 1
ATOM 3868 C CA . GLU B 1 201 ? -15.594 -11.547 -3.523 1 81.62 201 GLU B CA 1
ATOM 3869 C C . GLU B 1 201 ? -16.719 -12.57 -3.533 1 81.62 201 GLU B C 1
ATOM 3871 O O . GLU B 1 201 ? -16.531 -13.734 -3.189 1 81.62 201 GLU B O 1
ATOM 3876 N N . GLY B 1 202 ? -17.891 -12.086 -3.893 1 90.44 202 GLY B N 1
ATOM 3877 C CA . GLY B 1 202 ? -19 -13.016 -4.035 1 90.44 202 GLY B CA 1
ATOM 3878 C C . GLY B 1 202 ? -18.766 -14.078 -5.094 1 90.44 202 GLY B C 1
ATOM 3879 O O . GLY B 1 202 ? -19.078 -15.25 -4.887 1 90.44 202 GLY B O 1
ATOM 3880 N N . LEU B 1 203 ? -18.219 -13.664 -6.148 1 86.31 203 LEU B N 1
ATOM 3881 C CA . LEU B 1 203 ? -17.891 -14.57 -7.25 1 86.31 203 LEU B CA 1
ATOM 3882 C C . LEU B 1 203 ? -16.859 -15.602 -6.812 1 86.31 203 LEU B C 1
ATOM 3884 O O . LEU B 1 203 ? -17.062 -16.797 -7.02 1 86.31 203 LEU B O 1
ATOM 3888 N N . VAL B 1 204 ? -15.836 -15.148 -6.199 1 80.62 204 VAL B N 1
ATOM 3889 C CA . VAL B 1 204 ? -14.734 -16.016 -5.793 1 80.62 204 VAL B CA 1
ATOM 3890 C C . VAL B 1 204 ? -15.211 -16.984 -4.719 1 80.62 204 VAL B C 1
ATOM 3892 O O . VAL B 1 204 ? -14.805 -18.156 -4.707 1 80.62 204 VAL B O 1
ATOM 3895 N N . THR B 1 205 ? -15.977 -16.5 -3.838 1 87.38 205 THR B N 1
ATOM 3896 C CA . THR B 1 205 ? -16.5 -17.359 -2.787 1 87.38 205 THR B CA 1
ATOM 3897 C C . THR B 1 205 ? -17.359 -18.484 -3.381 1 87.38 205 THR B C 1
ATOM 3899 O O . THR B 1 205 ? -17.219 -19.641 -3 1 87.38 205 THR B O 1
ATOM 3902 N N . PHE B 1 206 ? -18.172 -18.109 -4.297 1 89.94 206 PHE B N 1
ATOM 3903 C CA . PHE B 1 206 ? -19.047 -19.094 -4.918 1 89.94 206 PHE B CA 1
ATOM 3904 C C . PHE B 1 206 ? -18.25 -20.125 -5.711 1 89.94 206 PHE B C 1
ATOM 3906 O O . PHE B 1 206 ? -18.391 -21.328 -5.512 1 89.94 206 PHE B O 1
ATOM 3913 N N . VAL B 1 207 ? -17.438 -19.688 -6.535 1 83.5 207 VAL B N 1
ATOM 3914 C CA . VAL B 1 207 ? -16.641 -20.562 -7.391 1 83.5 207 VAL B CA 1
ATOM 3915 C C . VAL B 1 207 ? -15.68 -21.375 -6.539 1 83.5 207 VAL B C 1
ATOM 3917 O O . VAL B 1 207 ? -15.453 -22.562 -6.82 1 83.5 207 VAL B O 1
ATOM 3920 N N . GLY B 1 208 ? -15.07 -20.688 -5.574 1 81.75 208 GLY B N 1
ATOM 3921 C CA . GLY B 1 208 ? -14.188 -21.406 -4.676 1 81.75 208 GLY B CA 1
ATOM 3922 C C . GLY B 1 208 ? -14.859 -22.594 -3.994 1 81.75 208 GLY B C 1
ATOM 3923 O O . GLY B 1 208 ? -14.266 -23.656 -3.873 1 81.75 208 GLY B O 1
ATOM 3924 N N . TYR B 1 209 ? -16.062 -22.375 -3.572 1 86.81 209 TYR B N 1
ATOM 3925 C CA . TYR B 1 209 ? -16.812 -23.453 -2.924 1 86.81 209 TYR B CA 1
ATOM 3926 C C . TYR B 1 209 ? -17.109 -24.578 -3.904 1 86.81 209 TYR B C 1
ATOM 3928 O O . TYR B 1 209 ? -17.062 -25.75 -3.535 1 86.81 209 TYR B O 1
ATOM 3936 N N . MET B 1 210 ? -17.375 -24.25 -5.105 1 85.44 210 MET B N 1
ATOM 3937 C CA . MET B 1 210 ? -17.688 -25.25 -6.121 1 85.44 210 MET B CA 1
ATOM 3938 C C . MET B 1 210 ? -16.438 -26.047 -6.508 1 85.44 210 MET B C 1
ATOM 3940 O O . MET B 1 210 ? -16.547 -27.203 -6.891 1 85.44 210 MET B O 1
ATOM 3944 N N . ASP B 1 211 ? -15.336 -25.453 -6.336 1 80.75 211 ASP B N 1
ATOM 3945 C CA . ASP B 1 211 ? -14.078 -26.125 -6.629 1 80.75 211 ASP B CA 1
ATOM 3946 C C . ASP B 1 211 ? -13.664 -27.031 -5.473 1 80.75 211 ASP B C 1
ATOM 3948 O O . ASP B 1 211 ? -13.25 -28.172 -5.688 1 80.75 211 ASP B O 1
ATOM 3952 N N . SER B 1 212 ? -13.68 -26.438 -4.285 1 85.56 212 SER B N 1
ATOM 3953 C CA . SER B 1 212 ? -13.359 -27.141 -3.047 1 85.56 212 SER B CA 1
ATOM 3954 C C . SER B 1 212 ? -14.18 -26.609 -1.879 1 85.56 212 SER B C 1
ATOM 3956 O O . SER B 1 212 ? -14.141 -25.406 -1.578 1 85.56 212 SER B O 1
ATOM 3958 N N . ILE B 1 213 ? -14.805 -27.5 -1.266 1 87.94 213 ILE B N 1
ATOM 3959 C CA . ILE B 1 213 ? -15.672 -27.141 -0.152 1 87.94 213 ILE B CA 1
ATOM 3960 C C . ILE B 1 213 ? -14.852 -26.469 0.947 1 87.94 213 ILE B C 1
ATOM 3962 O O . ILE B 1 213 ? -15.219 -25.406 1.454 1 87.94 213 ILE B O 1
ATOM 3966 N N . THR B 1 214 ? -13.758 -27.078 1.274 1 84.94 214 THR B N 1
ATOM 3967 C CA . THR B 1 214 ? -12.906 -26.562 2.336 1 84.94 214 THR B CA 1
ATOM 3968 C C . THR B 1 214 ? -12.383 -25.172 1.978 1 84.94 214 THR B C 1
ATOM 3970 O O . THR B 1 214 ? -12.43 -24.25 2.799 1 84.94 214 THR B O 1
ATOM 3973 N N . SER B 1 215 ? -11.938 -24.984 0.72 1 79.25 215 SER B N 1
ATOM 3974 C CA . SER B 1 215 ? -11.43 -23.688 0.275 1 79.25 215 SER B CA 1
ATOM 3975 C C . SER B 1 215 ? -12.539 -22.641 0.245 1 79.25 215 SER B C 1
ATOM 3977 O O . SER B 1 215 ? -12.312 -21.484 0.609 1 79.25 215 SER B O 1
ATOM 3979 N N . GLY B 1 216 ? -13.641 -23.125 -0.152 1 83.25 216 GLY B N 1
ATOM 3980 C CA . GLY B 1 216 ? -14.781 -22.219 -0.224 1 83.25 216 GLY B CA 1
ATOM 3981 C C . GLY B 1 216 ? -15.227 -21.703 1.136 1 83.25 216 GLY B C 1
ATOM 3982 O O . GLY B 1 216 ? -15.453 -20.516 1.318 1 83.25 216 GLY B O 1
ATOM 3983 N N . ILE B 1 217 ? -15.297 -22.594 2.076 1 88.94 217 ILE B N 1
ATOM 3984 C CA . ILE B 1 217 ? -15.734 -22.234 3.42 1 88.94 217 ILE B CA 1
ATOM 3985 C C . ILE B 1 217 ? -14.695 -21.344 4.082 1 88.94 217 ILE B C 1
ATOM 3987 O O . ILE B 1 217 ? -15.039 -20.328 4.711 1 88.94 217 ILE B O 1
ATOM 3991 N N . THR B 1 218 ? -13.492 -21.672 3.916 1 85 218 THR B N 1
ATOM 3992 C CA . THR B 1 218 ? -12.422 -20.875 4.488 1 85 218 THR B CA 1
ATOM 3993 C C . THR B 1 218 ? -12.43 -19.469 3.9 1 85 218 THR B C 1
ATOM 3995 O O . THR B 1 218 ? -12.258 -18.484 4.625 1 85 218 THR B O 1
ATOM 3998 N N . THR B 1 219 ? -12.633 -19.422 2.635 1 82.31 219 THR B N 1
ATOM 3999 C CA . THR B 1 219 ? -12.695 -18.125 1.963 1 82.31 219 THR B CA 1
ATOM 4000 C C . THR B 1 219 ? -13.891 -17.328 2.463 1 82.31 219 THR B C 1
ATOM 4002 O O . THR B 1 219 ? -13.758 -16.141 2.775 1 82.31 219 THR B O 1
ATOM 4005 N N . ALA B 1 220 ? -14.984 -18 2.574 1 89.38 220 ALA B N 1
ATOM 4006 C CA . ALA B 1 220 ? -16.203 -17.328 3.031 1 89.38 220 ALA B CA 1
ATOM 4007 C C . ALA B 1 220 ? -16.016 -16.75 4.434 1 89.38 220 ALA B C 1
ATOM 4009 O O . ALA B 1 220 ? -16.406 -15.609 4.703 1 89.38 220 ALA B O 1
ATOM 4010 N N . VAL B 1 221 ? -15.422 -17.469 5.262 1 88.44 221 VAL B N 1
ATOM 4011 C CA . VAL B 1 221 ? -15.195 -17.031 6.641 1 88.44 221 VAL B CA 1
ATOM 4012 C C . VAL B 1 221 ? -14.203 -15.875 6.668 1 88.44 221 VAL B C 1
ATOM 4014 O O . VAL B 1 221 ? -14.414 -14.891 7.383 1 88.44 221 VAL B O 1
ATOM 4017 N N . ALA B 1 222 ? -13.211 -16.031 5.941 1 80.75 222 ALA B N 1
ATOM 4018 C CA . ALA B 1 222 ? -12.203 -14.977 5.867 1 80.75 222 ALA B CA 1
ATOM 4019 C C . ALA B 1 222 ? -12.82 -13.672 5.375 1 80.75 222 ALA B C 1
ATOM 4021 O O . ALA B 1 222 ? -12.555 -12.602 5.938 1 80.75 222 ALA B O 1
ATOM 4022 N N . ILE B 1 223 ? -13.594 -13.734 4.387 1 82.44 223 ILE B N 1
ATOM 4023 C CA . ILE B 1 223 ? -14.25 -12.562 3.82 1 82.44 223 ILE B CA 1
ATOM 4024 C C . ILE B 1 223 ? -15.227 -11.977 4.832 1 82.44 223 ILE B C 1
ATOM 4026 O O . ILE B 1 223 ? -15.305 -10.758 5 1 82.44 223 ILE B O 1
ATOM 4030 N N . ALA B 1 224 ? -15.938 -12.867 5.539 1 88.31 224 ALA B N 1
ATOM 4031 C CA . ALA B 1 224 ? -16.891 -12.406 6.547 1 88.31 224 ALA B CA 1
ATOM 4032 C C . ALA B 1 224 ? -16.188 -11.602 7.637 1 88.31 224 ALA B C 1
ATOM 4034 O O . ALA B 1 224 ? -16.688 -10.562 8.078 1 88.31 224 ALA B O 1
ATOM 4035 N N . ILE B 1 225 ? -15.094 -11.984 8 1 81.56 225 ILE B N 1
ATOM 4036 C CA . ILE B 1 225 ? -14.352 -11.352 9.086 1 81.56 225 ILE B CA 1
ATOM 4037 C C . ILE B 1 225 ? -13.953 -9.938 8.68 1 81.56 225 ILE B C 1
ATOM 4039 O O . ILE B 1 225 ? -14.062 -9 9.477 1 81.56 225 ILE B O 1
ATOM 4043 N N . HIS B 1 226 ? -13.539 -9.773 7.559 1 77.81 226 HIS B N 1
ATOM 4044 C CA . HIS B 1 226 ? -13.086 -8.43 7.207 1 77.81 226 HIS B CA 1
ATOM 4045 C C . HIS B 1 226 ? -14.25 -7.566 6.723 1 77.81 226 HIS B C 1
ATOM 4047 O O . HIS B 1 226 ? -14.148 -6.336 6.699 1 77.81 226 HIS B O 1
ATOM 4053 N N . ASN B 1 227 ? -15.422 -8.211 6.391 1 88.19 227 ASN B N 1
ATOM 4054 C CA . ASN B 1 227 ? -16.609 -7.461 6.008 1 88.19 227 ASN B CA 1
ATOM 4055 C C . ASN B 1 227 ? -17.219 -6.715 7.199 1 88.19 227 ASN B C 1
ATOM 4057 O O . ASN B 1 227 ? -17.828 -5.656 7.031 1 88.19 227 ASN B O 1
ATOM 4061 N N . ILE B 1 228 ? -16.984 -7.211 8.352 1 85.56 228 ILE B N 1
ATOM 4062 C CA . ILE B 1 228 ? -17.547 -6.578 9.547 1 85.56 228 ILE B CA 1
ATOM 4063 C C . ILE B 1 228 ? -16.953 -5.18 9.711 1 85.56 228 ILE B C 1
ATOM 4065 O O . ILE B 1 228 ? -17.688 -4.191 9.734 1 85.56 228 ILE B O 1
ATOM 4069 N N . PRO B 1 229 ? -15.648 -5.066 9.688 1 78.25 229 PRO B N 1
ATOM 4070 C CA . PRO B 1 229 ? -15.062 -3.727 9.781 1 78.25 229 PRO B CA 1
ATOM 4071 C C . PRO B 1 229 ? -15.508 -2.811 8.641 1 78.25 229 PRO B C 1
ATOM 4073 O O . PRO B 1 229 ? -15.695 -1.607 8.844 1 78.25 229 PRO B O 1
ATOM 4076 N N . GLU B 1 230 ? -15.656 -3.336 7.512 1 83.25 230 GLU B N 1
ATOM 4077 C CA . GLU B 1 230 ? -16.094 -2.539 6.367 1 83.25 230 GLU B CA 1
ATOM 4078 C C . GLU B 1 230 ? -17.469 -1.932 6.617 1 83.25 230 GLU B C 1
ATOM 4080 O O . GLU B 1 230 ? -17.688 -0.747 6.359 1 83.25 230 GLU B O 1
ATOM 4085 N N . GLY B 1 231 ? -18.328 -2.762 7.156 1 89.12 231 GLY B N 1
ATOM 4086 C CA . GLY B 1 231 ? -19.641 -2.256 7.504 1 89.12 231 GLY B CA 1
ATOM 4087 C C . GLY B 1 231 ? -19.609 -1.193 8.586 1 89.12 231 GLY B C 1
ATOM 4088 O O . GLY B 1 231 ? -20.359 -0.215 8.531 1 89.12 231 GLY B O 1
ATOM 4089 N N . MET B 1 232 ? -18.75 -1.401 9.5 1 84.12 232 MET B N 1
ATOM 4090 C CA . MET B 1 232 ? -18.609 -0.442 10.594 1 84.12 232 MET B CA 1
ATOM 4091 C C . MET B 1 232 ? -18.156 0.916 10.07 1 84.12 232 MET B C 1
ATOM 4093 O O . MET B 1 232 ? -18.672 1.953 10.484 1 84.12 232 MET B O 1
ATOM 4097 N N . VAL B 1 233 ? -17.25 0.877 9.172 1 82.06 233 VAL B N 1
ATOM 4098 C CA . VAL B 1 233 ? -16.672 2.107 8.641 1 82.06 233 VAL B CA 1
ATOM 4099 C C . VAL B 1 233 ? -17.734 2.873 7.852 1 82.06 233 VAL B C 1
ATOM 4101 O O . VAL B 1 233 ? -17.906 4.082 8.031 1 82.06 233 VAL B O 1
ATOM 4104 N N . ILE B 1 234 ? -18.469 2.176 7.047 1 89 234 ILE B N 1
ATOM 4105 C CA . ILE B 1 234 ? -19.484 2.803 6.219 1 89 234 ILE B CA 1
ATOM 4106 C C . ILE B 1 234 ? -20.578 3.404 7.109 1 89 234 ILE B C 1
ATOM 4108 O O . ILE B 1 234 ? -20.906 4.582 6.98 1 89 234 ILE B O 1
ATOM 4112 N N . SER B 1 235 ? -21 2.656 8.055 1 89.75 235 SER B N 1
ATOM 4113 C CA . SER B 1 235 ? -22.109 3.09 8.906 1 89.75 235 SER B CA 1
ATOM 4114 C C . SER B 1 235 ? -21.672 4.211 9.844 1 89.75 235 SER B C 1
ATOM 4116 O O . SER B 1 235 ? -22.438 5.148 10.086 1 89.75 235 SER B O 1
ATOM 4118 N N . SER B 1 236 ? -20.547 4.125 10.312 1 85 236 SER B N 1
ATOM 4119 C CA . SER B 1 236 ? -20.078 5.156 11.227 1 85 236 SER B CA 1
ATOM 4120 C C . SER B 1 236 ? -19.938 6.5 10.523 1 85 236 SER B C 1
ATOM 4122 O O . SER B 1 236 ? -20.406 7.523 11.031 1 85 236 SER B O 1
ATOM 4124 N N . ALA B 1 237 ? -19.312 6.48 9.383 1 82.88 237 ALA B N 1
ATOM 4125 C CA . ALA B 1 237 ? -19.109 7.727 8.656 1 82.88 237 ALA B CA 1
ATOM 4126 C C . ALA B 1 237 ? -20.438 8.359 8.258 1 82.88 237 ALA B C 1
ATOM 4128 O O . ALA B 1 237 ? -20.656 9.555 8.477 1 82.88 237 ALA B O 1
ATOM 4129 N N . VAL B 1 238 ? -21.359 7.586 7.793 1 87.12 238 VAL B N 1
ATOM 4130 C CA . VAL B 1 238 ? -22.656 8.094 7.34 1 87.12 238 VAL B CA 1
ATOM 4131 C C . VAL B 1 238 ? -23.484 8.523 8.547 1 87.12 238 VAL B C 1
ATOM 4133 O O . VAL B 1 238 ? -24.141 9.57 8.516 1 87.12 238 VAL B O 1
ATOM 4136 N N . TYR B 1 239 ? -23.406 7.789 9.57 1 87.25 239 TYR B N 1
ATOM 4137 C CA . TYR B 1 239 ? -24.156 8.117 10.773 1 87.25 239 TYR B CA 1
ATOM 4138 C C . TYR B 1 239 ? -23.641 9.406 11.406 1 87.25 239 TYR B C 1
ATOM 4140 O O . TYR B 1 239 ? -24.438 10.281 11.773 1 87.25 239 TYR B O 1
ATOM 4148 N N . PHE B 1 240 ? -22.406 9.516 11.484 1 82.88 240 PHE B N 1
ATOM 4149 C CA . PHE B 1 240 ? -21.844 10.695 12.133 1 82.88 240 PHE B CA 1
ATOM 4150 C C . PHE B 1 240 ? -22.016 11.93 11.258 1 82.88 240 PHE B C 1
ATOM 4152 O O . PHE B 1 240 ? -22.062 13.055 11.766 1 82.88 240 PHE B O 1
ATOM 4159 N N . GLY B 1 241 ? -22.109 11.703 10.039 1 83.69 241 GLY B N 1
ATOM 4160 C CA . GLY B 1 241 ? -22.328 12.812 9.133 1 83.69 241 GLY B CA 1
ATOM 4161 C C . GLY B 1 241 ? -23.781 13.227 9.016 1 83.69 241 GLY B C 1
ATOM 4162 O O . GLY B 1 241 ? -24.094 14.414 8.922 1 83.69 241 GLY B O 1
ATOM 4163 N N . THR B 1 242 ? -24.672 12.234 9.039 1 85.12 242 THR B N 1
ATOM 4164 C CA . THR B 1 242 ? -26.078 12.523 8.766 1 85.12 242 THR B CA 1
ATOM 4165 C C . THR B 1 242 ? -26.891 12.516 10.062 1 85.12 242 THR B C 1
ATOM 4167 O O . THR B 1 242 ? -27.984 13.094 10.125 1 85.12 242 THR B O 1
ATOM 4170 N N . GLY B 1 243 ? -26.422 11.859 10.984 1 83.88 243 GLY B N 1
ATOM 4171 C CA . GLY B 1 243 ? -27.172 11.664 12.211 1 83.88 243 GLY B CA 1
ATOM 4172 C C . GLY B 1 243 ? -28.344 10.703 12.055 1 83.88 243 GLY B C 1
ATOM 4173 O O . GLY B 1 243 ? -29.125 10.508 12.984 1 83.88 243 GLY B O 1
ATOM 4174 N N . ARG B 1 244 ? -28.5 10.086 10.945 1 88.88 244 ARG B N 1
ATOM 4175 C CA . ARG B 1 244 ? -29.625 9.195 10.664 1 88.88 244 ARG B CA 1
ATOM 4176 C C . ARG B 1 244 ? -29.156 7.742 10.617 1 88.88 244 ARG B C 1
ATOM 4178 O O . ARG B 1 244 ? -28.391 7.359 9.734 1 88.88 244 ARG B O 1
ATOM 4185 N N . ARG B 1 245 ? -29.656 6.961 11.469 1 89.06 245 ARG B N 1
ATOM 4186 C CA . ARG B 1 245 ? -29.297 5.555 11.562 1 89.06 245 ARG B CA 1
ATOM 4187 C C . ARG B 1 245 ? -29.734 4.785 10.32 1 89.06 245 ARG B C 1
ATOM 4189 O O . ARG B 1 245 ? -29 3.914 9.836 1 89.06 245 ARG B O 1
ATOM 4196 N N . GLY B 1 246 ? -30.906 5.105 9.844 1 91.38 246 GLY B N 1
ATOM 4197 C CA . GLY B 1 246 ? -31.438 4.422 8.672 1 91.38 246 GLY B CA 1
ATOM 4198 C C . GLY B 1 246 ? -30.562 4.582 7.449 1 91.38 246 GLY B C 1
ATOM 4199 O O . GLY B 1 246 ? -30.359 3.625 6.695 1 91.38 246 GLY B O 1
ATOM 4200 N N . ARG B 1 247 ? -30.078 5.754 7.273 1 91.31 247 ARG B N 1
ATOM 4201 C CA . ARG B 1 247 ? -29.203 5.996 6.133 1 91.31 247 ARG B CA 1
ATOM 4202 C C . ARG B 1 247 ? -27.891 5.23 6.281 1 91.31 247 ARG B C 1
ATOM 4204 O O . ARG B 1 247 ? -27.344 4.734 5.297 1 91.31 247 ARG B O 1
ATOM 4211 N N . ALA B 1 248 ? -27.422 5.207 7.5 1 90.81 248 ALA B N 1
ATOM 4212 C CA . ALA B 1 248 ? -26.172 4.496 7.777 1 90.81 248 ALA B CA 1
ATOM 4213 C C . ALA B 1 248 ? -26.312 3.014 7.434 1 90.81 248 ALA B C 1
ATOM 4215 O O . ALA B 1 248 ? -25.453 2.457 6.734 1 90.81 248 ALA B O 1
ATOM 4216 N N . ILE B 1 249 ? -27.391 2.473 7.785 1 90.81 249 ILE B N 1
ATOM 4217 C CA . ILE B 1 249 ? -27.594 1.05 7.547 1 90.81 249 ILE B CA 1
ATOM 4218 C C . ILE B 1 249 ? -27.859 0.81 6.062 1 90.81 249 ILE B C 1
ATOM 4220 O O . ILE B 1 249 ? -27.438 -0.209 5.508 1 90.81 249 ILE B O 1
ATOM 4224 N N . LEU B 1 250 ? -28.562 1.666 5.5 1 92.56 250 LEU B N 1
ATOM 4225 C CA . LEU B 1 250 ? -28.891 1.52 4.082 1 92.56 250 LEU B CA 1
ATOM 4226 C C . LEU B 1 250 ? -27.609 1.455 3.242 1 92.56 250 LEU B C 1
ATOM 4228 O O . LEU B 1 250 ? -27.484 0.596 2.365 1 92.56 250 LEU B O 1
ATOM 4232 N N . TRP B 1 251 ? -26.734 2.344 3.516 1 91.75 251 TRP B N 1
ATOM 4233 C CA . TRP B 1 251 ? -25.5 2.379 2.727 1 91.75 251 TRP B CA 1
ATOM 4234 C C . TRP B 1 251 ? -24.656 1.14 2.984 1 91.75 251 TRP B C 1
ATOM 4236 O O . TRP B 1 251 ? -24.031 0.599 2.062 1 91.75 251 TRP B O 1
ATOM 4246 N N . ALA B 1 252 ? -24.609 0.7 4.195 1 92.25 252 ALA B N 1
ATOM 4247 C CA . ALA B 1 252 ? -23.906 -0.54 4.508 1 92.25 252 ALA B CA 1
ATOM 4248 C C . ALA B 1 252 ? -24.562 -1.73 3.809 1 92.25 252 ALA B C 1
ATOM 4250 O O . ALA B 1 252 ? -23.859 -2.592 3.262 1 92.25 252 ALA B O 1
ATOM 4251 N N . ALA B 1 253 ? -25.844 -1.692 3.783 1 93.31 253 ALA B N 1
ATOM 4252 C CA . ALA B 1 253 ? -26.594 -2.779 3.16 1 93.31 253 ALA B CA 1
ATOM 4253 C C . ALA B 1 253 ? -26.406 -2.773 1.645 1 93.31 253 ALA B C 1
ATOM 4255 O O . ALA B 1 253 ? -26.281 -3.832 1.024 1 93.31 253 ALA B O 1
ATOM 4256 N N . LEU B 1 254 ? -26.469 -1.666 1.092 1 92.56 254 LEU B N 1
ATOM 4257 C CA . LEU B 1 254 ? -26.281 -1.552 -0.351 1 92.56 254 LEU B CA 1
ATOM 4258 C C . LEU B 1 254 ? -24.906 -2.062 -0.761 1 92.56 254 LEU B C 1
ATOM 4260 O O . LEU B 1 254 ? -24.766 -2.762 -1.769 1 92.56 254 LEU B O 1
ATOM 4264 N N . ALA B 1 255 ? -23.922 -1.668 0.008 1 92.25 255 ALA B N 1
ATOM 4265 C CA . ALA B 1 255 ? -22.562 -2.139 -0.264 1 92.25 255 ALA B CA 1
ATOM 4266 C C . ALA B 1 255 ? -22.469 -3.656 -0.134 1 92.25 255 ALA B C 1
ATOM 4268 O O . ALA B 1 255 ? -21.828 -4.32 -0.955 1 92.25 255 ALA B O 1
ATOM 4269 N N . ALA B 1 256 ? -23.109 -4.18 0.82 1 92.88 256 ALA B N 1
ATOM 4270 C CA . ALA B 1 256 ? -23.062 -5.609 1.114 1 92.88 256 ALA B CA 1
ATOM 4271 C C . ALA B 1 256 ? -23.828 -6.406 0.059 1 92.88 256 ALA B C 1
ATOM 4273 O O . ALA B 1 256 ? -23.5 -7.562 -0.21 1 92.88 256 ALA B O 1
ATOM 4274 N N . PHE B 1 257 ? -24.766 -5.836 -0.544 1 93.62 257 PHE B N 1
ATOM 4275 C CA . PHE B 1 257 ? -25.672 -6.508 -1.477 1 93.62 257 PHE B CA 1
ATOM 4276 C C . PHE B 1 257 ? -24.922 -6.918 -2.742 1 93.62 257 PHE B C 1
ATOM 4278 O O . PHE B 1 257 ? -25.344 -7.84 -3.445 1 93.62 257 PHE B O 1
ATOM 4285 N N . THR B 1 258 ? -23.891 -6.289 -3.039 1 92.31 258 THR B N 1
ATOM 4286 C CA . THR B 1 258 ? -23.141 -6.598 -4.258 1 92.31 258 THR B CA 1
ATOM 4287 C C . THR B 1 258 ? -22.453 -7.953 -4.141 1 92.31 258 THR B C 1
ATOM 4289 O O . THR B 1 258 ? -22.078 -8.555 -5.152 1 92.31 258 THR B O 1
ATOM 4292 N N . GLU B 1 259 ? -22.266 -8.383 -2.938 1 93.75 259 GLU B N 1
ATOM 4293 C CA . GLU B 1 259 ? -21.641 -9.695 -2.74 1 93.75 259 GLU B CA 1
ATOM 4294 C C . GLU B 1 259 ? -22.531 -10.812 -3.27 1 93.75 259 GLU B C 1
ATOM 4296 O O . GLU B 1 259 ? -22.094 -11.625 -4.09 1 93.75 259 GLU B O 1
ATOM 4301 N N . PRO B 1 260 ? -23.828 -10.875 -2.91 1 94.31 260 PRO B N 1
ATOM 4302 C CA . PRO B 1 260 ? -24.719 -11.859 -3.518 1 94.31 260 PRO B CA 1
ATOM 4303 C C . PRO B 1 260 ? -24.844 -11.703 -5.031 1 94.31 260 PRO B C 1
ATOM 4305 O O . PRO B 1 260 ? -25.016 -12.688 -5.75 1 94.31 260 PRO B O 1
ATOM 4308 N N . LEU B 1 261 ? -24.766 -10.547 -5.508 1 93.38 261 LEU B N 1
ATOM 4309 C CA . LEU B 1 261 ? -24.766 -10.328 -6.953 1 93.38 261 LEU B CA 1
ATOM 4310 C C . LEU B 1 261 ? -23.562 -10.992 -7.609 1 93.38 261 LEU B C 1
ATOM 4312 O O . LEU B 1 261 ? -23.672 -11.578 -8.688 1 93.38 261 LEU B O 1
ATOM 4316 N N . GLY B 1 262 ? -22.484 -10.828 -6.992 1 91.19 262 GLY B N 1
ATOM 4317 C CA . GLY B 1 262 ? -21.312 -11.531 -7.461 1 91.19 262 GLY B CA 1
ATOM 4318 C C . GLY B 1 262 ? -21.469 -13.039 -7.441 1 91.19 262 GLY B C 1
ATOM 4319 O O . GLY B 1 262 ? -21.016 -13.734 -8.352 1 91.19 262 GLY B O 1
ATOM 4320 N N . GLY B 1 263 ? -22.047 -13.492 -6.387 1 91.25 263 GLY B N 1
ATOM 4321 C CA . GLY B 1 263 ? -22.359 -14.906 -6.312 1 91.25 263 GLY B CA 1
ATOM 4322 C C . GLY B 1 263 ? -23.203 -15.398 -7.477 1 91.25 263 GLY B C 1
ATOM 4323 O O . GLY B 1 263 ? -23 -16.5 -7.977 1 91.25 263 GLY B O 1
ATOM 4324 N N . LEU B 1 264 ? -24.141 -14.57 -7.902 1 91.19 264 LEU B N 1
ATOM 4325 C CA . LEU B 1 264 ? -24.984 -14.922 -9.047 1 91.19 264 LEU B CA 1
ATOM 4326 C C . LEU B 1 264 ? -24.156 -15.016 -10.32 1 91.19 264 LEU B C 1
ATOM 4328 O O . LEU B 1 264 ? -24.406 -15.875 -11.164 1 91.19 264 LEU B O 1
ATOM 4332 N N . ILE B 1 265 ? -23.25 -14.148 -10.438 1 86.56 265 ILE B N 1
ATOM 4333 C CA . ILE B 1 265 ? -22.344 -14.227 -11.578 1 86.56 265 ILE B CA 1
ATOM 4334 C C . ILE B 1 265 ? -21.547 -15.523 -11.508 1 86.56 265 ILE B C 1
ATOM 4336 O O . ILE B 1 265 ? -21.328 -16.188 -12.523 1 86.56 265 ILE B O 1
ATOM 4340 N N . GLY B 1 266 ? -21.094 -15.805 -10.336 1 86 266 GLY B N 1
ATOM 4341 C CA . GLY B 1 266 ? -20.406 -17.078 -10.141 1 86 266 GLY B CA 1
ATOM 4342 C C . GLY B 1 266 ? -21.266 -18.281 -10.531 1 86 266 GLY B C 1
ATOM 4343 O O . GLY B 1 266 ? -20.766 -19.203 -11.172 1 86 266 GLY B O 1
ATOM 4344 N N . LEU B 1 267 ? -22.516 -18.234 -10.172 1 87 267 LEU B N 1
ATOM 4345 C CA . LEU B 1 267 ? -23.469 -19.281 -10.547 1 87 267 LEU B CA 1
ATOM 4346 C C . LEU B 1 267 ? -23.594 -19.391 -12.062 1 87 267 LEU B C 1
ATOM 4348 O O . LEU B 1 267 ? -23.578 -20.5 -12.609 1 87 267 LEU B O 1
ATOM 4352 N N . ALA B 1 268 ? -23.641 -18.25 -12.664 1 85.25 268 ALA B N 1
ATOM 4353 C CA . ALA B 1 268 ? -23.75 -18.234 -14.125 1 85.25 268 ALA B CA 1
ATOM 4354 C C . ALA B 1 268 ? -22.484 -18.797 -14.773 1 85.25 268 ALA B C 1
ATOM 4356 O O . ALA B 1 268 ? -22.578 -19.484 -15.797 1 85.25 268 ALA B O 1
ATOM 4357 N N . VAL B 1 269 ? -21.469 -18.531 -14.227 1 80.38 269 VAL B N 1
ATOM 4358 C CA . VAL B 1 269 ? -20.203 -19.016 -14.758 1 80.38 269 VAL B CA 1
ATOM 4359 C C . VAL B 1 269 ? -20.109 -20.531 -14.578 1 80.38 269 VAL B C 1
ATOM 4361 O O . VAL B 1 269 ? -19.719 -21.25 -15.508 1 80.38 269 VAL B O 1
ATOM 4364 N N . VAL B 1 270 ? -20.406 -20.969 -13.391 1 79.06 270 VAL B N 1
ATOM 4365 C CA . VAL B 1 270 ? -20.297 -22.391 -13.07 1 79.06 270 VAL B CA 1
ATOM 4366 C C . VAL B 1 270 ? -21.297 -23.188 -13.906 1 79.06 270 VAL B C 1
ATOM 4368 O O . VAL B 1 270 ? -20.984 -24.281 -14.383 1 79.06 270 VAL B O 1
ATOM 4371 N N . CYS B 1 271 ? -22.453 -22.594 -14.125 1 78.75 271 CYS B N 1
ATOM 4372 C CA . CYS B 1 271 ? -23.516 -23.328 -14.82 1 78.75 271 CYS B CA 1
ATOM 4373 C C . CYS B 1 271 ? -23.453 -23.078 -16.328 1 78.75 271 CYS B C 1
ATOM 4375 O O . CYS B 1 271 ? -23.859 -23.922 -17.125 1 78.75 271 CYS B O 1
ATOM 4377 N N . GLY B 1 272 ? -23.406 -21.922 -16.734 1 69.12 272 GLY B N 1
ATOM 4378 C CA . GLY B 1 272 ? -23.547 -21.531 -18.125 1 69.12 272 GLY B CA 1
ATOM 4379 C C . GLY B 1 272 ? -22.234 -21.484 -18.875 1 69.12 272 GLY B C 1
ATOM 4380 O O . GLY B 1 272 ? -22.203 -21.328 -20.094 1 69.12 272 GLY B O 1
ATOM 4381 N N . GLY B 1 273 ? -21.188 -21.641 -18.359 1 65 273 GLY B N 1
ATOM 4382 C CA . GLY B 1 273 ? -19.938 -21.609 -19.078 1 65 273 GLY B CA 1
ATOM 4383 C C . GLY B 1 273 ? -18.953 -20.578 -18.531 1 65 273 GLY B C 1
ATOM 4384 O O . GLY B 1 273 ? -19.219 -19.969 -17.5 1 65 273 GLY B O 1
ATOM 4385 N N . SER B 1 274 ? -17.625 -20.469 -19.172 1 61.75 274 SER B N 1
ATOM 4386 C CA . SER B 1 274 ? -16.344 -20.188 -18.531 1 61.75 274 SER B CA 1
ATOM 4387 C C . SER B 1 274 ? -16 -18.703 -18.594 1 61.75 274 SER B C 1
ATOM 4389 O O . SER B 1 274 ? -16.172 -18.078 -19.641 1 61.75 274 SER B O 1
ATOM 4391 N N . MET B 1 275 ? -16.328 -17.969 -17.641 1 70.75 275 MET B N 1
ATOM 4392 C CA . MET B 1 275 ? -15.508 -16.75 -17.641 1 70.75 275 MET B CA 1
ATOM 4393 C C . MET B 1 275 ? -14.031 -17.094 -17.812 1 70.75 275 MET B C 1
ATOM 4395 O O . MET B 1 275 ? -13.516 -18 -17.125 1 70.75 275 MET B O 1
ATOM 4399 N N . THR B 1 276 ? -13.562 -16.5 -18.922 1 80.44 276 THR B N 1
ATOM 4400 C CA . THR B 1 276 ? -12.172 -16.812 -19.234 1 80.44 276 THR B CA 1
ATOM 4401 C C . THR B 1 276 ? -11.234 -16.297 -18.141 1 80.44 276 THR B C 1
ATOM 4403 O O . THR B 1 276 ? -11.609 -15.406 -17.375 1 80.44 276 THR B O 1
ATOM 4406 N N . GLU B 1 277 ? -10.203 -16.969 -18.016 1 87 277 GLU B N 1
ATOM 4407 C CA . GLU B 1 277 ? -9.164 -16.562 -17.078 1 87 277 GLU B CA 1
ATOM 4408 C C . GLU B 1 277 ? -8.75 -15.117 -17.312 1 87 277 GLU B C 1
ATOM 4410 O O . GLU B 1 277 ? -8.43 -14.398 -16.359 1 87 277 GLU B O 1
ATOM 4415 N N . THR B 1 278 ? -8.891 -14.727 -18.531 1 90.69 278 THR B N 1
ATOM 4416 C CA . THR B 1 278 ? -8.523 -13.359 -18.875 1 90.69 278 THR B CA 1
ATOM 4417 C C . THR B 1 278 ? -9.484 -12.367 -18.234 1 90.69 278 THR B C 1
ATOM 4419 O O . THR B 1 278 ? -9.062 -11.328 -17.719 1 90.69 278 THR B O 1
ATOM 4422 N N . VAL B 1 279 ? -10.727 -12.727 -18.203 1 86.56 279 VAL B N 1
ATOM 4423 C CA . VAL B 1 279 ? -11.727 -11.836 -17.625 1 86.56 279 VAL B CA 1
ATOM 4424 C C . VAL B 1 279 ? -11.508 -11.711 -16.109 1 86.56 279 VAL B C 1
ATOM 4426 O O . VAL B 1 279 ? -11.602 -10.617 -15.555 1 86.56 279 VAL B O 1
ATOM 4429 N N . PHE B 1 280 ? -11.164 -12.789 -15.523 1 83.94 280 PHE B N 1
ATOM 4430 C CA . PHE B 1 280 ? -10.867 -12.758 -14.094 1 83.94 280 PHE B CA 1
ATOM 4431 C C . PHE B 1 280 ? -9.648 -11.898 -13.805 1 83.94 280 PHE B C 1
ATOM 4433 O O . PHE B 1 280 ? -9.641 -11.109 -12.859 1 83.94 280 PHE B O 1
ATOM 4440 N N . GLY B 1 281 ? -8.664 -12.062 -14.672 1 91.31 281 GLY B N 1
ATOM 4441 C CA . GLY B 1 281 ? -7.477 -11.234 -14.516 1 91.31 281 GLY B CA 1
ATOM 4442 C C . GLY B 1 281 ? -7.766 -9.75 -14.594 1 91.31 281 GLY B C 1
ATOM 4443 O O . GLY B 1 281 ? -7.266 -8.969 -13.781 1 91.31 281 GLY B O 1
ATOM 4444 N N . ILE B 1 282 ? -8.664 -9.406 -15.469 1 90.94 282 ILE B N 1
ATOM 4445 C CA . ILE B 1 282 ? -9.031 -8.016 -15.672 1 90.94 282 ILE B CA 1
ATOM 4446 C C . ILE B 1 282 ? -9.82 -7.508 -14.469 1 90.94 282 ILE B C 1
ATOM 4448 O O . ILE B 1 282 ? -9.516 -6.441 -13.922 1 90.94 282 ILE B O 1
ATOM 4452 N N . LEU B 1 283 ? -10.742 -8.289 -14.055 1 83.69 283 LEU B N 1
ATOM 4453 C CA . LEU B 1 283 ? -11.617 -7.883 -12.961 1 83.69 283 LEU B CA 1
ATOM 4454 C C . LEU B 1 283 ? -10.82 -7.688 -11.672 1 83.69 283 LEU B C 1
ATOM 4456 O O . LEU B 1 283 ? -10.977 -6.676 -10.984 1 83.69 283 LEU B O 1
ATOM 4460 N N . PHE B 1 284 ? -9.969 -8.602 -11.383 1 87.06 284 PHE B N 1
ATOM 4461 C CA . PHE B 1 284 ? -9.188 -8.523 -10.156 1 87.06 284 PHE B CA 1
ATOM 4462 C C . PHE B 1 284 ? -8.172 -7.395 -10.227 1 87.06 284 PHE B C 1
ATOM 4464 O O . PHE B 1 284 ? -7.906 -6.723 -9.227 1 87.06 284 PHE B O 1
ATOM 4471 N N . GLY B 1 285 ? -7.586 -7.199 -11.414 1 93.19 285 GLY B N 1
ATOM 4472 C CA . GLY B 1 285 ? -6.688 -6.066 -11.578 1 93.19 285 GLY B CA 1
ATOM 4473 C C . GLY B 1 285 ? -7.359 -4.73 -11.32 1 93.19 285 GLY B C 1
ATOM 4474 O O . GLY B 1 285 ? -6.844 -3.904 -10.57 1 93.19 285 GLY B O 1
ATOM 4475 N N . LEU B 1 286 ? -8.555 -4.621 -11.859 1 88.5 286 LEU B N 1
ATOM 4476 C CA . LEU B 1 286 ? -9.297 -3.375 -11.719 1 88.5 286 LEU B CA 1
ATOM 4477 C C . LEU B 1 286 ? -9.719 -3.156 -10.266 1 88.5 286 LEU B C 1
ATOM 4479 O O . LEU B 1 286 ? -9.531 -2.068 -9.719 1 88.5 286 LEU B O 1
ATOM 4483 N N . VAL B 1 287 ? -10.203 -4.137 -9.672 1 83.88 287 VAL B N 1
ATOM 4484 C CA . VAL B 1 287 ? -10.688 -4.039 -8.297 1 83.88 287 VAL B CA 1
ATOM 4485 C C . VAL B 1 287 ? -9.523 -3.764 -7.355 1 83.88 287 VAL B C 1
ATOM 4487 O O . VAL B 1 287 ? -9.641 -2.967 -6.422 1 83.88 287 VAL B O 1
ATOM 4490 N N . GLY B 1 288 ? -8.391 -4.461 -7.637 1 90 288 GLY B N 1
ATOM 4491 C CA . GLY B 1 288 ? -7.195 -4.199 -6.844 1 90 288 GLY B CA 1
ATOM 4492 C C . GLY B 1 288 ? -6.75 -2.75 -6.902 1 90 288 GLY B C 1
ATOM 4493 O O . GLY B 1 288 ? -6.406 -2.158 -5.879 1 90 288 GLY B O 1
ATOM 4494 N N . GLY B 1 289 ? -6.797 -2.178 -8.062 1 92.25 289 GLY B N 1
ATOM 4495 C CA . GLY B 1 289 ? -6.43 -0.781 -8.242 1 92.25 289 GLY B CA 1
ATOM 4496 C C . GLY B 1 289 ? -7.387 0.176 -7.551 1 92.25 289 GLY B C 1
ATOM 4497 O O . GLY B 1 289 ? -6.953 1.121 -6.887 1 92.25 289 GLY B O 1
ATOM 4498 N N . ILE B 1 290 ? -8.625 -0.079 -7.691 1 85.25 290 ILE B N 1
ATOM 4499 C CA . ILE B 1 290 ? -9.656 0.772 -7.098 1 85.25 290 ILE B CA 1
ATOM 4500 C C . ILE B 1 290 ? -9.492 0.791 -5.578 1 85.25 290 ILE B C 1
ATOM 4502 O O . ILE B 1 290 ? -9.453 1.859 -4.965 1 85.25 290 ILE B O 1
ATOM 4506 N N . MET B 1 291 ? -9.375 -0.364 -5.023 1 84.62 291 MET B N 1
ATOM 4507 C CA . MET B 1 291 ? -9.289 -0.483 -3.572 1 84.62 291 MET B CA 1
ATOM 4508 C C . MET B 1 291 ? -8.016 0.172 -3.049 1 84.62 291 MET B C 1
ATOM 4510 O O . MET B 1 291 ? -8.023 0.798 -1.986 1 84.62 291 MET B O 1
ATOM 4514 N N . THR B 1 292 ? -6.957 0.006 -3.787 1 92.62 292 THR B N 1
ATOM 4515 C CA . THR B 1 292 ? -5.695 0.63 -3.4 1 92.62 292 THR B CA 1
ATOM 4516 C C . THR B 1 292 ? -5.82 2.15 -3.414 1 92.62 292 THR B C 1
ATOM 4518 O O . THR B 1 292 ? -5.414 2.822 -2.463 1 92.62 292 THR B O 1
ATOM 4521 N N . TYR B 1 293 ? -6.426 2.627 -4.434 1 90.12 293 TYR B N 1
ATOM 4522 C CA . TYR B 1 293 ? -6.598 4.066 -4.578 1 90.12 293 TYR B CA 1
ATOM 4523 C C . TYR B 1 293 ? -7.449 4.633 -3.449 1 90.12 293 TYR B C 1
ATOM 4525 O O . TYR B 1 293 ? -7.086 5.637 -2.83 1 90.12 293 TYR B O 1
ATOM 4533 N N . ILE B 1 294 ? -8.477 4.074 -3.191 1 83.44 294 ILE B N 1
ATOM 4534 C CA . ILE B 1 294 ? -9.414 4.578 -2.189 1 83.44 294 ILE B CA 1
ATOM 4535 C C . ILE B 1 294 ? -8.766 4.52 -0.807 1 83.44 294 ILE B C 1
ATOM 4537 O O . ILE B 1 294 ? -8.953 5.418 0.014 1 83.44 294 ILE B O 1
ATOM 4541 N N . SER B 1 295 ? -8.039 3.506 -0.527 1 88.75 295 SER B N 1
ATOM 4542 C CA . SER B 1 295 ? -7.379 3.354 0.762 1 88.75 295 SER B CA 1
ATOM 4543 C C . SER B 1 295 ? -6.348 4.453 0.986 1 88.75 295 SER B C 1
ATOM 4545 O O . SER B 1 295 ? -6.289 5.051 2.064 1 88.75 295 SER B O 1
ATOM 4547 N N . LEU B 1 296 ? -5.59 4.77 -0.097 1 92.94 296 LEU B N 1
ATOM 4548 C CA . LEU B 1 296 ? -4.473 5.695 0.029 1 92.94 296 LEU B CA 1
ATOM 4549 C C . LEU B 1 296 ? -4.949 7.141 -0.071 1 92.94 296 LEU B C 1
ATOM 4551 O O . LEU B 1 296 ? -4.359 8.039 0.539 1 92.94 296 LEU B O 1
ATOM 4555 N N . LYS B 1 297 ? -5.961 7.348 -0.816 1 89.69 297 LYS B N 1
ATOM 4556 C CA . LYS B 1 297 ? -6.395 8.719 -1.067 1 89.69 297 LYS B CA 1
ATOM 4557 C C . LYS B 1 297 ? -7.445 9.156 -0.051 1 89.69 297 LYS B C 1
ATOM 4559 O O . LYS B 1 297 ? -7.5 10.328 0.328 1 89.69 297 LYS B O 1
ATOM 4564 N N . GLU B 1 298 ? -8.266 8.25 0.361 1 83.88 298 GLU B N 1
ATOM 4565 C CA . GLU B 1 298 ? -9.438 8.688 1.121 1 83.88 298 GLU B CA 1
ATOM 4566 C C . GLU B 1 298 ? -9.414 8.117 2.537 1 83.88 298 GLU B C 1
ATOM 4568 O O . GLU B 1 298 ? -9.445 8.867 3.514 1 83.88 298 GLU B O 1
ATOM 4573 N N . LEU B 1 299 ? -9.273 6.84 2.699 1 84 299 LEU B N 1
ATOM 4574 C CA . LEU B 1 299 ? -9.453 6.207 4 1 84 299 LEU B CA 1
ATOM 4575 C C . LEU B 1 299 ? -8.32 6.582 4.953 1 84 299 LEU B C 1
ATOM 4577 O O . LEU B 1 299 ? -8.57 7.012 6.082 1 84 299 LEU B O 1
ATOM 4581 N N . LEU B 1 300 ? -7.105 6.422 4.438 1 90.94 300 LEU B N 1
ATOM 4582 C CA . LEU B 1 300 ? -5.973 6.672 5.316 1 90.94 300 LEU B CA 1
ATOM 4583 C C . LEU B 1 300 ? -5.871 8.148 5.672 1 90.94 300 LEU B C 1
ATOM 4585 O O . LEU B 1 300 ? -5.773 8.508 6.848 1 90.94 300 LEU B O 1
ATOM 4589 N N . PRO B 1 301 ? -5.938 9.07 4.715 1 89.12 301 PRO B N 1
ATOM 4590 C CA . PRO B 1 301 ? -5.938 10.492 5.074 1 89.12 301 PRO B CA 1
ATOM 4591 C C . PRO B 1 301 ? -7.137 10.883 5.934 1 89.12 301 PRO B C 1
ATOM 4593 O O . PRO B 1 301 ? -7.023 11.742 6.809 1 89.12 301 PRO B O 1
ATOM 4596 N N . GLY B 1 302 ? -8.25 10.297 5.684 1 84.94 302 GLY B N 1
ATOM 4597 C CA . GLY B 1 302 ? -9.406 10.523 6.531 1 84.94 302 GLY B CA 1
ATOM 4598 C C . GLY B 1 302 ? -9.18 10.117 7.973 1 84.94 302 GLY B C 1
ATOM 4599 O O . GLY B 1 302 ? -9.555 10.844 8.898 1 84.94 302 GLY B O 1
ATOM 4600 N N . ALA B 1 303 ? -8.57 8.984 8.133 1 88.38 303 ALA B N 1
ATOM 4601 C CA . ALA B 1 303 ? -8.242 8.523 9.484 1 88.38 303 ALA B CA 1
ATOM 4602 C C . ALA B 1 303 ? -7.305 9.5 10.188 1 88.38 303 ALA B C 1
ATOM 4604 O O . ALA B 1 303 ? -7.52 9.852 11.352 1 88.38 303 ALA B O 1
ATOM 4605 N N . ARG B 1 304 ? -6.352 9.969 9.438 1 91.5 304 ARG B N 1
ATOM 4606 C CA . ARG B 1 304 ? -5.363 10.883 10 1 91.5 304 ARG B CA 1
ATOM 4607 C C . ARG B 1 304 ? -5.988 12.234 10.32 1 91.5 304 ARG B C 1
ATOM 4609 O O . ARG B 1 304 ? -5.578 12.898 11.281 1 91.5 304 ARG B O 1
ATOM 4616 N N . SER B 1 305 ? -6.953 12.617 9.594 1 87.38 305 SER B N 1
ATOM 4617 C CA . SER B 1 305 ? -7.625 13.883 9.852 1 87.38 305 SER B CA 1
ATOM 4618 C C . SER B 1 305 ? -8.336 13.875 11.203 1 87.38 305 SER B C 1
ATOM 4620 O O . SER B 1 305 ? -8.445 14.906 11.859 1 87.38 305 SER B O 1
ATOM 4622 N N . PHE B 1 306 ? -8.75 12.727 11.648 1 85.25 306 PHE B N 1
ATOM 4623 C CA . PHE B 1 306 ? -9.438 12.586 12.93 1 85.25 306 PHE B CA 1
ATOM 4624 C C . PHE B 1 306 ? -8.453 12.234 14.039 1 85.25 306 PHE B C 1
ATOM 4626 O O . PHE B 1 306 ? -8.797 12.273 15.219 1 85.25 306 PHE B O 1
ATOM 4633 N N . ASP B 1 307 ? -7.301 11.906 13.609 1 92.69 307 ASP B N 1
ATOM 4634 C CA . ASP B 1 307 ? -6.23 11.539 14.531 1 92.69 307 ASP B CA 1
ATOM 4635 C C . ASP B 1 307 ? -4.898 12.148 14.094 1 92.69 307 ASP B C 1
ATOM 4637 O O . ASP B 1 307 ? -3.957 11.422 13.766 1 92.69 307 ASP B O 1
ATOM 4641 N N . PRO B 1 308 ? -4.84 13.445 14.211 1 87.12 308 PRO B N 1
ATOM 4642 C CA . PRO B 1 308 ? -3.645 14.133 13.719 1 87.12 308 PRO B CA 1
ATOM 4643 C C . PRO B 1 308 ? -2.375 13.711 14.453 1 87.12 308 PRO B C 1
ATOM 4645 O O . PRO B 1 308 ? -1.278 13.789 13.891 1 87.12 308 PRO B O 1
ATOM 4648 N N . GLU B 1 309 ? -2.549 13.227 15.703 1 89.25 309 GLU B N 1
ATOM 4649 C CA . GLU B 1 309 ? -1.388 12.844 16.5 1 89.25 309 GLU B CA 1
ATOM 4650 C C . GLU B 1 309 ? -1.032 11.375 16.281 1 89.25 309 GLU B C 1
ATOM 4652 O O . GLU B 1 309 ? -0.093 10.859 16.891 1 89.25 309 GLU B O 1
ATOM 4657 N N . ASP B 1 310 ? -1.735 10.68 15.5 1 92.88 310 ASP B N 1
ATOM 4658 C CA . ASP B 1 310 ? -1.49 9.281 15.164 1 92.88 310 ASP B CA 1
ATOM 4659 C C . ASP B 1 310 ? -1.502 8.406 16.422 1 92.88 310 ASP B C 1
ATOM 4661 O O . ASP B 1 310 ? -0.598 7.594 16.625 1 92.88 310 ASP B O 1
ATOM 4665 N N . ARG B 1 311 ? -2.494 8.617 17.25 1 92.75 311 ARG B N 1
ATOM 4666 C CA . ARG B 1 311 ? -2.623 7.828 18.484 1 92.75 311 ARG B CA 1
ATOM 4667 C C . ARG B 1 311 ? -3.094 6.41 18.172 1 92.75 311 ARG B C 1
ATOM 4669 O O . ARG B 1 311 ? -2.689 5.461 18.844 1 92.75 311 ARG B O 1
ATOM 4676 N N . VAL B 1 312 ? -3.896 6.379 17.156 1 94.31 312 VAL B N 1
ATOM 4677 C CA . VAL B 1 312 ? -4.484 5.062 16.906 1 94.31 312 VAL B CA 1
ATOM 4678 C C . VAL B 1 312 ? -4.363 4.707 15.43 1 94.31 312 VAL B C 1
ATOM 4680 O O . VAL B 1 312 ? -4.441 3.533 15.062 1 94.31 312 VAL B O 1
ATOM 4683 N N . THR B 1 313 ? -4.188 5.625 14.523 1 94.06 313 THR B N 1
ATOM 4684 C CA . THR B 1 313 ? -4.277 5.43 13.078 1 94.06 313 THR B CA 1
ATOM 4685 C C . THR B 1 313 ? -3.264 4.391 12.609 1 94.06 313 THR B C 1
ATOM 4687 O O . THR B 1 313 ? -3.637 3.375 12.023 1 94.06 313 THR B O 1
ATOM 4690 N N . THR B 1 314 ? -2.043 4.57 12.961 1 93.44 314 THR B N 1
ATOM 4691 C CA . THR B 1 314 ? -1.002 3.652 12.508 1 93.44 314 THR B CA 1
ATOM 4692 C C . THR B 1 314 ? -1.209 2.264 13.102 1 93.44 314 THR B C 1
ATOM 4694 O O . THR B 1 314 ? -1.04 1.255 12.414 1 93.44 314 THR B O 1
ATOM 4697 N N . GLY B 1 315 ? -1.529 2.266 14.359 1 94.88 315 GLY B N 1
ATOM 4698 C CA . GLY B 1 315 ? -1.763 0.995 15.023 1 94.88 315 GLY B CA 1
ATOM 4699 C C . GLY B 1 315 ? -2.873 0.182 14.383 1 94.88 315 GLY B C 1
ATOM 4700 O O . GLY B 1 315 ? -2.709 -1.016 14.141 1 94.88 315 GLY B O 1
ATOM 4701 N N . PHE B 1 316 ? -3.928 0.812 14.078 1 92.88 316 PHE B N 1
ATOM 4702 C CA . PHE B 1 316 ? -5.07 0.082 13.547 1 92.88 316 PHE B CA 1
ATOM 4703 C C . PHE B 1 316 ? -4.883 -0.213 12.062 1 92.88 316 PHE B C 1
ATOM 4705 O O . PHE B 1 316 ? -5.414 -1.197 11.547 1 92.88 316 PHE B O 1
ATOM 4712 N N . LEU B 1 317 ? -4.172 0.636 11.336 1 94.81 317 LEU B N 1
ATOM 4713 C CA . LEU B 1 317 ? -3.76 0.3 9.977 1 94.81 317 LEU B CA 1
ATOM 4714 C C . LEU B 1 317 ? -2.979 -1.009 9.953 1 94.81 317 LEU B C 1
ATOM 4716 O O . LEU B 1 317 ? -3.266 -1.895 9.148 1 94.81 317 LEU B O 1
ATOM 4720 N N . THR B 1 318 ? -2.068 -1.128 10.875 1 95.31 318 THR B N 1
ATOM 4721 C CA . THR B 1 318 ? -1.226 -2.314 10.992 1 95.31 318 THR B CA 1
ATOM 4722 C C . THR B 1 318 ? -2.053 -3.525 11.414 1 95.31 318 THR B C 1
ATOM 4724 O O . THR B 1 318 ? -1.885 -4.617 10.867 1 95.31 318 THR B O 1
ATOM 4727 N N . ALA B 1 319 ? -2.912 -3.26 12.367 1 93.88 319 ALA B N 1
ATOM 4728 C CA . ALA B 1 319 ? -3.779 -4.344 12.828 1 93.88 319 ALA B CA 1
ATOM 4729 C C . ALA B 1 319 ? -4.641 -4.879 11.688 1 93.88 319 ALA B C 1
ATOM 4731 O O . ALA B 1 319 ? -4.844 -6.09 11.57 1 93.88 319 ALA B O 1
ATOM 4732 N N . GLY B 1 320 ? -5.164 -3.998 10.906 1 90.56 320 GLY B N 1
ATOM 4733 C CA . GLY B 1 320 ? -5.938 -4.418 9.75 1 90.56 320 GLY B CA 1
ATOM 4734 C C . GLY B 1 320 ? -5.137 -5.25 8.766 1 90.56 320 GLY B C 1
ATOM 4735 O O . GLY B 1 320 ? -5.621 -6.27 8.266 1 90.56 320 GLY B O 1
ATOM 4736 N N . MET B 1 321 ? -3.934 -4.844 8.508 1 94.44 321 MET B N 1
ATOM 4737 C CA . MET B 1 321 ? -3.062 -5.594 7.605 1 94.44 321 MET B CA 1
ATOM 4738 C C . MET B 1 321 ? -2.768 -6.98 8.156 1 94.44 321 MET B C 1
ATOM 4740 O O . MET B 1 321 ? -2.779 -7.965 7.418 1 94.44 321 MET B O 1
ATOM 4744 N N . ILE B 1 322 ? -2.531 -7.035 9.422 1 94.56 322 ILE B N 1
ATOM 4745 C CA . ILE B 1 322 ? -2.172 -8.297 10.062 1 94.56 322 ILE B CA 1
ATOM 4746 C C . ILE B 1 322 ? -3.354 -9.258 10.008 1 94.56 322 ILE B C 1
ATOM 4748 O O . ILE B 1 322 ? -3.186 -10.438 9.688 1 94.56 322 ILE B O 1
ATOM 4752 N N . ILE B 1 323 ? -4.492 -8.75 10.297 1 88.25 323 ILE B N 1
ATOM 4753 C CA . ILE B 1 323 ? -5.68 -9.602 10.281 1 88.25 323 ILE B CA 1
ATOM 4754 C C . ILE B 1 323 ? -5.91 -10.141 8.867 1 88.25 323 ILE B C 1
ATOM 4756 O O . ILE B 1 323 ? -6.258 -11.312 8.695 1 88.25 323 ILE B O 1
ATOM 4760 N N . MET B 1 324 ? -5.766 -9.312 7.93 1 88.75 324 MET B N 1
ATOM 4761 C CA . MET B 1 324 ? -5.953 -9.758 6.551 1 88.75 324 MET B CA 1
ATOM 4762 C C . MET B 1 324 ? -4.887 -10.773 6.152 1 88.75 324 MET B C 1
ATOM 4764 O O . MET B 1 324 ? -5.18 -11.75 5.461 1 88.75 324 MET B O 1
ATOM 4768 N N . ALA B 1 325 ? -3.654 -10.531 6.582 1 93.75 325 ALA B N 1
ATOM 4769 C CA . ALA B 1 325 ? -2.582 -11.484 6.32 1 93.75 325 ALA B CA 1
ATOM 4770 C C . ALA B 1 325 ? -2.893 -12.844 6.941 1 93.75 325 ALA B C 1
ATOM 4772 O O . ALA B 1 325 ? -2.658 -13.883 6.32 1 93.75 325 ALA B O 1
ATOM 4773 N N . CYS B 1 326 ? -3.393 -12.812 8.109 1 91.12 326 CYS B N 1
ATOM 4774 C CA . CYS B 1 326 ? -3.771 -14.055 8.781 1 91.12 326 CYS B CA 1
ATOM 4775 C C . CYS B 1 326 ? -4.867 -14.773 8.008 1 91.12 326 CYS B C 1
ATOM 4777 O O . CYS B 1 326 ? -4.828 -16 7.867 1 91.12 326 CYS B O 1
ATOM 4779 N N . SER B 1 327 ? -5.785 -14.047 7.574 1 84.31 327 SER B N 1
ATOM 4780 C CA . SER B 1 327 ? -6.859 -14.625 6.773 1 84.31 327 SER B CA 1
ATOM 4781 C C . SER B 1 327 ? -6.312 -15.266 5.5 1 84.31 327 SER B C 1
ATOM 4783 O O . SER B 1 327 ? -6.719 -16.375 5.133 1 84.31 327 SER B O 1
ATOM 4785 N N . LEU B 1 328 ? -5.449 -14.609 4.832 1 87.88 328 LEU B N 1
ATOM 4786 C CA . LEU B 1 328 ? -4.879 -15.125 3.594 1 87.88 328 LEU B CA 1
ATOM 4787 C C . LEU B 1 328 ? -4.023 -16.359 3.863 1 87.88 328 LEU B C 1
ATOM 4789 O O . LEU B 1 328 ? -3.994 -17.297 3.053 1 87.88 328 LEU B O 1
ATOM 4793 N N . ILE B 1 329 ? -3.312 -16.359 4.98 1 90.25 329 ILE B N 1
ATOM 4794 C CA . ILE B 1 329 ? -2.52 -17.531 5.375 1 90.25 329 ILE B CA 1
ATOM 4795 C C . ILE B 1 329 ? -3.438 -18.719 5.605 1 90.25 329 ILE B C 1
ATOM 4797 O O . ILE B 1 329 ? -3.148 -19.828 5.152 1 90.25 329 ILE B O 1
ATOM 4801 N N . ALA B 1 330 ? -4.539 -18.5 6.238 1 84.5 330 ALA B N 1
ATOM 4802 C CA . ALA B 1 330 ? -5.516 -19.562 6.465 1 84.5 330 ALA B CA 1
ATOM 4803 C C . ALA B 1 330 ? -6.031 -20.125 5.145 1 84.5 330 ALA B C 1
ATOM 4805 O O . ALA B 1 330 ? -6.148 -21.344 4.984 1 84.5 330 ALA B O 1
ATOM 4806 N N . ILE B 1 331 ? -6.281 -19.266 4.227 1 81.75 331 ILE B N 1
ATOM 4807 C CA . ILE B 1 331 ? -6.77 -19.672 2.916 1 81.75 331 ILE B CA 1
ATOM 4808 C C . ILE B 1 331 ? -5.691 -20.469 2.188 1 81.75 331 ILE B C 1
ATOM 4810 O O . ILE B 1 331 ? -5.988 -21.484 1.544 1 81.75 331 ILE B O 1
ATOM 4814 N N . ALA B 1 332 ? -4.441 -20.062 2.297 1 84.69 332 ALA B N 1
ATOM 4815 C CA . ALA B 1 332 ? -3.332 -20.734 1.633 1 84.69 332 ALA B CA 1
ATOM 4816 C C . ALA B 1 332 ? -3.17 -22.172 2.154 1 84.69 332 ALA B C 1
ATOM 4818 O O . ALA B 1 332 ? -2.834 -23.078 1.393 1 84.69 332 ALA B O 1
ATOM 4819 N N . PHE B 1 333 ? -3.408 -22.344 3.383 1 86.81 333 PHE B N 1
ATOM 4820 C CA . PHE B 1 333 ? -3.258 -23.656 3.973 1 86.81 333 PHE B CA 1
ATOM 4821 C C . PHE B 1 333 ? -4.457 -24.547 3.643 1 86.81 333 PHE B C 1
ATOM 4823 O O . PHE B 1 333 ? -4.395 -25.766 3.775 1 86.81 333 PHE B O 1
ATOM 4830 N N . SER B 1 334 ? -5.516 -23.953 3.236 1 78 334 SER B N 1
ATOM 4831 C CA . SER B 1 334 ? -6.727 -24.703 2.93 1 78 334 SER B CA 1
ATOM 4832 C C . SER B 1 334 ? -6.762 -25.125 1.465 1 78 334 SER B C 1
ATOM 4834 O O . SER B 1 334 ? -7.594 -25.938 1.065 1 78 334 SER B O 1
ATOM 4836 N N . SER B 1 335 ? -5.902 -24.516 0.665 1 72.81 335 SER B N 1
ATOM 4837 C CA . SER B 1 335 ? -5.859 -24.875 -0.747 1 72.81 335 SER B CA 1
ATOM 4838 C C . SER B 1 335 ? -5.156 -26.219 -0.952 1 72.81 335 SER B C 1
ATOM 4840 O O . SER B 1 335 ? -4.133 -26.484 -0.318 1 72.81 335 SER B O 1
ATOM 4842 N N . PRO B 1 336 ? -5.777 -27.094 -1.683 1 61.53 336 PRO B N 1
ATOM 4843 C CA . PRO B 1 336 ? -5.195 -28.422 -1.881 1 61.53 336 PRO B CA 1
ATOM 4844 C C . PRO B 1 336 ? -3.848 -28.375 -2.594 1 61.53 336 PRO B C 1
ATOM 4846 O O . PRO B 1 336 ? -3.566 -27.438 -3.332 1 61.53 336 PRO B O 1
#